Protein AF-0000000079587891 (afdb_homodimer)

Radius of gyration: 34.0 Å; Cα contacts (8 Å, |Δi|>4): 904; chains: 2; bounding box: 73×121×135 Å

Sequence (600 aa):
MDQYKGSDVDKYRCFMSGEGEKNTTWKLGVPPNFDVVNKLFEEGRTKIWPPCSLEEQVQNLVKTWEMELFHKMKPQDFKTVDVTKLTVSVNGRKPLTPEDVAKMGGGYNMFLQTSLPENVRMYNPSEETVDTAHKLFTTTFPRGFAVEILQVYSGPPVIAYKFRHWGYMEGPFKGHSPTGELVEMFGVSTMELDENFKVVKVEFFYDRGELLAGLTKGADAGDSITGGGSSASSTNVRLNELEVLMDDYILKNTSKKGQDEEINNTSSSLAVAVMVGVGRKSLEIGDEMVDVDGSRTVEGMDQYKGSDVDKYRCFMSGEGEKNTTWKLGVPPNFDVVNKLFEEGRTKIWPPCSLEEQVQNLVKTWEMELFHKMKPQDFKTVDVTKLTVSVNGRKPLTPEDVAKMGGGYNMFLQTSLPENVRMYNPSEETVDTAHKLFTTTFPRGFAVEILQVYSGPPVIAYKFRHWGYMEGPFKGHSPTGELVEMFGVSTMELDENFKVVKVEFFYDRGELLAGLTKGADAGDSITGGGSSASSTNVRLNELEVLMDDYILKNTSKKGQDEEINNTSSSLAVAVMVGVGRKSLEIGDEMVDVDGSRTVEG

Nearest PDB structures (foldseek):
  2gey-assembly1_B  TM=7.768E-01  e=2.489E-06  Streptomyces galilaeus
  2gey-assembly3_A  TM=6.410E-01  e=8.174E-07  Streptomyces galilaeus
  8r2e-assembly1_A  TM=7.480E-01  e=2.489E-06  Streptomyces nogalater
  2gey-assembly3_C-2  TM=7.571E-01  e=3.187E-06  Streptomyces galilaeus
  2gex-assembly1_A  TM=6.905E-01  e=1.517E-06  Streptomyces nogalater

Foldseek 3Di:
DLQLAADPQGRQEPLQDDPLCPPFQWPVRHQDHLVLLVVVCVVPPPDDDDPPDQQSSVRSLVVHQVSCQLITDDPVSDDQADLVQEWEAEAPDDTDHSVRQQVLAGDQLRHLDDPDDPVPSLDDSNVHHVVRSVCQVCQQAVSDKYKHWDDWPDGPQKTKTKMKIKGFRCGAHPQFGGDRDIQMWIWMKIFGADPVNHTRYMYIYTDVCSRSVNRRPGDRNDPPPPDDDPPVPVPCPDPVVVVVVVVVVVVVVPPVPDDDDDPPDDPPDPPPCPCPVPDDPPPDPDDDDDDDDDDPPPDD/DLQLAADPQGRQEPLQDDPLCPPFQWPVRHQDHLVLLVVVCVVPPPDDDDPPDQQSSVRSLVVHQVSCQLITDDPVSDDQADLVQEWEAEAPDDTDHSVRQQVLAGDQLRHLDDPDDPVPSLDDSNVHHVVRSVCQVCQQAVSDKYKHWDDWPDGPQKTKTKMKIKGFRCGAHPQFGGDRDIQMWIWMKIFGADPVNHTRYMYIYTDVCSRSVNRRPGDRNDPPPPDDDPPPPVPCPDPVVVVVVVVVVVVVVPPPPDDDDDPPDDDDDPPPCPCPPPPPPPPDPDDDDDDDDDDPDDDD

pLDDT: mean 76.6, std 32.29, range [16.36, 98.94]

Organism: NCBI:txid192012

InterPro domains:
  IPR032710 NTF2-like domain superfamily [SSF54427] (119-212)
  IPR053218 Pathogen-related defense protein [PTHR31723] (7-223)

Secondary structure (DSSP, 8-state):
-TT----SS-SS--SSSSGGGTTPPBTTSSPPP-HHHHHHHHHH-S--PPTT-HHHHHHHHHHHHHHHHHHBS-GGG-SSB-TTT-EEEETT---B-HHHHHHTTHHHHHHT---S-GGG-SS-GGG--HHHHHHHHHHH-TT--EEEEEEEEE-TTEEEEEEEEEEE--S-BTTBPP---EEEEEEEEEEEE-TTS-EEEEEEEE-HHHHHHHHT-S-B------------------THHHHHHHHHHHHHHHHT--S-S---------------------------------------/-TT----SS-SS--SSSSGGGTTPPBTTSSPPP-HHHHHHHHHH-S--PPTT-HHHHHHHHHHHHHHHHHHBS-GGG-SSB-TTT-EEEETT---B-HHHHHHTTHHHHHHT---S-GGG-SS-GGG--HHHHHHHHHHH-TT--EEEEEEEEE-TTEEEEEEEEEEE--S-BTTBPP---EEEEEEEEEEEE-TTS-EEEEEEEE-HHHHHHHHT-S-B------------------THHHHHHHHHHHHHTTTT--S-----------------------------------------

Solvent-accessible surface area (backbone atoms only — not comparable to full-atom values): 35031 Å² total; per-residue (Å²): 108,77,78,36,40,36,41,99,87,34,76,50,29,38,88,71,59,64,83,86,36,68,82,54,53,31,68,80,71,49,77,86,82,56,64,60,29,48,49,51,32,68,73,65,56,92,71,84,64,55,88,87,32,69,58,37,25,51,39,16,43,53,49,25,41,51,48,38,66,76,38,40,62,48,69,86,65,45,76,56,41,38,67,91,59,29,30,39,23,56,38,73,42,77,68,32,38,66,66,52,32,56,74,47,18,27,63,67,27,55,74,46,60,75,65,46,56,79,93,52,45,94,57,59,33,91,79,36,43,44,65,57,43,49,50,45,52,47,46,17,18,72,54,31,70,29,76,42,61,76,44,66,61,30,58,82,49,52,27,32,32,33,38,38,38,35,30,44,29,67,22,49,40,96,58,10,36,48,71,62,43,82,34,54,42,31,32,37,36,36,38,32,34,50,98,82,63,22,31,33,36,39,40,36,15,33,32,64,50,47,42,50,29,56,48,54,67,25,56,69,60,70,81,74,77,71,84,72,80,69,86,66,77,69,77,68,76,64,74,50,56,68,47,36,58,56,39,44,57,54,46,59,68,56,57,76,69,60,84,79,80,87,78,76,77,84,78,83,82,82,80,77,82,77,82,77,79,76,83,78,80,80,72,86,73,86,75,90,80,83,84,74,91,72,85,77,79,77,81,132,111,78,78,36,38,40,40,98,88,34,76,52,30,37,84,72,60,62,82,88,36,70,83,54,54,32,67,81,71,50,78,85,80,56,64,59,29,49,51,50,33,68,72,67,55,91,70,83,64,56,87,88,32,70,58,36,24,50,40,17,42,53,49,23,43,52,48,39,68,75,38,41,62,48,68,85,67,43,76,56,41,38,67,91,58,28,32,40,25,55,38,73,42,79,67,32,38,65,65,52,32,56,73,48,17,26,65,68,27,54,73,45,62,75,65,46,56,77,94,51,44,96,56,59,33,90,80,37,42,45,65,56,42,49,52,44,52,49,46,16,19,72,55,32,69,27,77,43,62,78,44,66,62,28,58,82,50,54,26,32,34,33,36,37,39,35,32,42,30,68,23,48,41,96,59,10,35,48,70,61,43,81,34,54,42,28,33,37,36,38,38,32,35,48,98,84,63,22,31,32,36,38,40,37,15,32,35,63,49,49,44,51,30,55,47,55,67,24,58,69,59,68,83,74,76,73,83,72,80,69,86,68,78,65,82,70,77,69,72,52,56,67,49,38,56,55,40,43,54,53,46,59,68,54,59,72,72,63,84,83,74,87,77,75,79,85,77,85,83,84,83,76,83,76,82,76,80,76,82,78,79,79,74,86,76,86,86,92,81,84,89,83,82,90,82,89,68,91,81,134

Structure (mmCIF, N/CA/C/O backbone):
data_AF-0000000079587891-model_v1
#
loop_
_entity.id
_entity.type
_entity.pdbx_description
1 polymer 'Pathogen-related protein'
#
loop_
_atom_site.group_PDB
_atom_site.id
_atom_site.type_symbol
_atom_site.label_atom_id
_atom_site.label_alt_id
_atom_site.label_comp_id
_atom_site.label_asym_id
_atom_site.label_entity_id
_atom_site.label_seq_id
_atom_site.pdbx_PDB_ins_code
_atom_site.Cartn_x
_atom_site.Cartn_y
_atom_site.Cartn_z
_atom_site.occupancy
_atom_site.B_iso_or_equiv
_atom_site.auth_seq_id
_atom_site.auth_comp_id
_atom_site.auth_asym_id
_atom_site.auth_atom_id
_atom_site.pdbx_PDB_model_num
ATOM 1 N N . MET A 1 1 ? -19.766 9.727 14.031 1 86.5 1 MET A N 1
ATOM 2 C CA . MET A 1 1 ? -18.703 10.375 13.281 1 86.5 1 MET A CA 1
ATOM 3 C C . MET A 1 1 ? -19.078 11.82 12.945 1 86.5 1 MET A C 1
ATOM 5 O O . MET A 1 1 ? -18.312 12.523 12.273 1 86.5 1 MET A O 1
ATOM 9 N N . ASP A 1 2 ? -20.078 12.336 13.469 1 87.56 2 ASP A N 1
ATOM 10 C CA . ASP A 1 2 ? -20.625 13.648 13.117 1 87.56 2 ASP A CA 1
ATOM 11 C C . ASP A 1 2 ? -19.734 14.773 13.625 1 87.56 2 ASP A C 1
ATOM 13 O O . ASP A 1 2 ? -19.844 15.914 13.18 1 87.56 2 ASP A O 1
ATOM 17 N N . GLN A 1 3 ? -18.891 14.391 14.531 1 88.06 3 GLN A N 1
ATOM 18 C CA . GLN A 1 3 ? -18.016 15.398 15.094 1 88.06 3 GLN A CA 1
ATOM 19 C C . GLN A 1 3 ? -16.969 15.859 14.07 1 88.06 3 GLN A C 1
ATOM 21 O O . GLN A 1 3 ? -16.328 16.891 14.258 1 88.06 3 GLN A O 1
ATOM 26 N N . TYR A 1 4 ? -16.844 15.055 13.086 1 91.81 4 TYR A N 1
ATOM 27 C CA . TYR A 1 4 ? -15.82 15.398 12.094 1 91.81 4 TYR A CA 1
ATOM 28 C C . TYR A 1 4 ? -16.438 16.188 10.945 1 91.81 4 TYR A C 1
ATOM 30 O O . TYR A 1 4 ? -16.531 15.695 9.82 1 91.81 4 TYR A O 1
ATOM 38 N N . LYS A 1 5 ? -16.812 17.312 11.492 1 87.19 5 LYS A N 1
ATOM 39 C CA . LYS A 1 5 ? -17.375 18.312 10.586 1 87.19 5 LYS A CA 1
ATOM 40 C C . LYS A 1 5 ? -16.516 19.578 10.57 1 87.19 5 LYS A C 1
ATOM 42 O O . LYS A 1 5 ? -15.727 19.812 11.484 1 87.19 5 LYS A O 1
ATOM 47 N N . GLY A 1 6 ? -15.914 20.031 9.445 1 88.5 6 GLY A N 1
ATOM 48 C CA . GLY A 1 6 ? -15.125 21.25 9.352 1 88.5 6 GLY A CA 1
ATOM 49 C C . GLY A 1 6 ? -15.258 22.141 10.57 1 88.5 6 GLY A C 1
ATOM 50 O O . GLY A 1 6 ? -15.805 21.734 11.594 1 88.5 6 GLY A O 1
ATOM 51 N N . SER A 1 7 ? -14.578 23.219 10.766 1 90.12 7 SER A N 1
ATOM 52 C CA . SER A 1 7 ? -14.641 24.219 11.82 1 90.12 7 SER A CA 1
ATOM 53 C C . SER A 1 7 ? -14.938 25.609 11.242 1 90.12 7 SER A C 1
ATOM 55 O O . SER A 1 7 ? -15.141 25.75 10.031 1 90.12 7 SER A O 1
ATOM 57 N N . ASP A 1 8 ? -15.023 26.531 12.18 1 90.38 8 ASP A N 1
ATOM 58 C CA . ASP A 1 8 ? -15.289 27.906 11.758 1 90.38 8 ASP A CA 1
ATOM 59 C C . ASP A 1 8 ? -14.062 28.516 11.062 1 90.38 8 ASP A C 1
ATOM 61 O O . ASP A 1 8 ? -14.18 29.5 10.344 1 90.38 8 ASP A O 1
ATOM 65 N N . VAL A 1 9 ? -12.914 27.859 11.242 1 93.25 9 VAL A N 1
ATOM 66 C CA . VAL A 1 9 ? -11.695 28.453 10.703 1 93.25 9 VAL A CA 1
ATOM 67 C C . VAL A 1 9 ? -11.211 27.656 9.5 1 93.25 9 VAL A C 1
ATOM 69 O O . VAL A 1 9 ? -10.375 28.125 8.727 1 93.25 9 VAL A O 1
ATOM 72 N N . ASP A 1 10 ? -11.711 26.469 9.375 1 96.44 10 ASP A N 1
ATOM 73 C CA . ASP A 1 10 ? -11.32 25.625 8.25 1 96.44 10 ASP A CA 1
ATOM 74 C C . ASP A 1 10 ? -12.461 24.688 7.848 1 96.44 10 ASP A C 1
ATOM 76 O O . ASP A 1 10 ? -13 23.953 8.688 1 96.44 10 ASP A O 1
ATOM 80 N N . LYS A 1 11 ? -12.734 24.609 6.57 1 95 11 LYS A N 1
ATOM 81 C CA . LYS A 1 11 ? -13.867 23.875 6.027 1 95 11 LYS A CA 1
ATOM 82 C C . LYS A 1 11 ? -13.68 22.375 6.207 1 95 11 LYS A C 1
ATOM 84 O O . LYS A 1 11 ? -14.656 21.625 6.332 1 95 11 LYS A O 1
ATOM 89 N N . TYR A 1 12 ? -12.477 21.891 6.266 1 97.31 12 TYR A N 1
ATOM 90 C CA . TYR A 1 12 ? -12.219 20.469 6.141 1 97.31 12 TYR A CA 1
ATOM 91 C C . TYR A 1 12 ? -11.641 19.906 7.434 1 97.31 12 TYR A C 1
ATOM 93 O O . TYR A 1 12 ? -11.461 18.688 7.559 1 97.31 12 TYR A O 1
ATOM 101 N N . ARG A 1 13 ? -11.312 20.734 8.391 1 97.5 13 ARG A N 1
ATOM 102 C CA . ARG A 1 13 ? -10.656 20.312 9.617 1 97.5 13 ARG A CA 1
ATOM 103 C C . ARG A 1 13 ? -11.398 20.844 10.844 1 97.5 13 ARG A C 1
ATOM 105 O O . ARG A 1 13 ? -11.867 21.984 10.852 1 97.5 13 ARG A O 1
ATOM 112 N N . CYS A 1 14 ? -11.461 19.953 11.781 1 94.62 14 CYS A N 1
ATOM 113 C CA . CYS A 1 14 ? -12.062 20.344 13.055 1 94.62 14 CYS A CA 1
ATOM 114 C C . CYS A 1 14 ? -11.008 20.391 14.156 1 94.62 14 CYS A C 1
ATOM 116 O O . CYS A 1 14 ? -9.82 20.219 13.891 1 94.62 14 CYS A O 1
ATOM 118 N N . PHE A 1 15 ? -11.391 20.906 15.367 1 95 15 PHE A N 1
ATOM 119 C CA . PHE A 1 15 ? -10.547 20.984 16.562 1 95 15 PHE A CA 1
ATOM 120 C C . PHE A 1 15 ? -9.391 21.953 16.344 1 95 15 PHE A C 1
ATOM 122 O O . PHE A 1 15 ? -8.242 21.625 16.672 1 95 15 PHE A O 1
ATOM 129 N N . MET A 1 16 ? -9.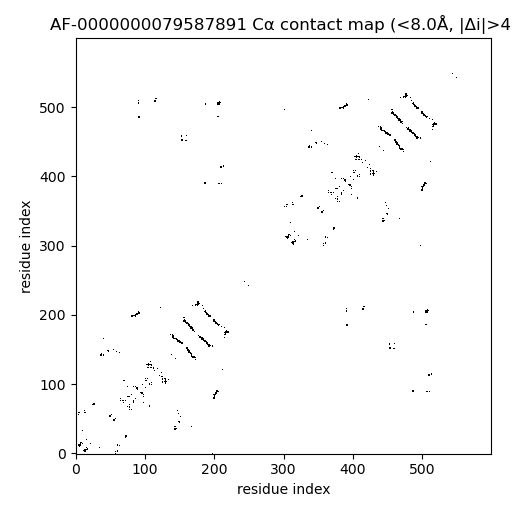68 23.016 15.672 1 94.5 16 MET A N 1
ATOM 130 C CA . MET A 1 16 ? -8.656 24.016 15.398 1 94.5 16 MET A CA 1
ATOM 131 C C . MET A 1 16 ? -8.93 25.297 16.172 1 94.5 16 MET A C 1
ATOM 133 O O . MET A 1 16 ? -8.062 26.156 16.297 1 94.5 16 MET A O 1
ATOM 137 N N . SER A 1 17 ? -10.141 25.391 16.672 1 90.31 17 SER A N 1
ATOM 138 C CA . SER A 1 17 ? -10.586 26.609 17.359 1 90.31 17 SER A CA 1
ATOM 139 C C . SER A 1 17 ? -11.633 26.281 18.422 1 90.31 17 SER A C 1
ATOM 141 O O . SER A 1 17 ? -12.039 25.125 18.562 1 90.31 17 SER A O 1
ATOM 143 N N . GLY A 1 18 ? -11.883 27.328 19.172 1 89.5 18 GLY A N 1
ATOM 144 C CA . GLY A 1 18 ? -12.93 27.172 20.172 1 89.5 18 GLY A CA 1
ATOM 145 C C . GLY A 1 18 ? -12.391 26.844 21.547 1 89.5 18 GLY A C 1
ATOM 146 O O . GLY A 1 18 ? -11.172 26.828 21.766 1 89.5 18 GLY A O 1
ATOM 147 N N . GLU A 1 19 ? -13.297 26.531 22.453 1 91.31 19 GLU A N 1
ATOM 148 C CA . GLU A 1 19 ? -12.961 26.328 23.859 1 91.31 19 GLU A CA 1
ATOM 149 C C . GLU A 1 19 ? -12.055 25.109 24.031 1 91.31 19 GLU A C 1
ATOM 151 O O . GLU A 1 19 ? -11.164 25.109 24.891 1 91.31 19 GLU A O 1
ATOM 156 N N . GLY A 1 20 ? -12.227 24.172 23.219 1 90.75 20 GLY A N 1
ATOM 157 C CA . GLY A 1 20 ? -11.453 22.953 23.328 1 90.75 20 GLY A CA 1
ATOM 158 C C . GLY A 1 20 ? -10 23.125 22.953 1 90.75 20 GLY A C 1
ATOM 159 O O . GLY A 1 20 ? -9.148 22.328 23.328 1 90.75 20 GLY A O 1
ATOM 160 N N . GLU A 1 21 ? -9.672 24.188 22.25 1 94.56 21 GLU A N 1
ATOM 161 C CA . GLU A 1 21 ? -8.32 24.391 21.734 1 94.56 21 GLU A CA 1
ATOM 162 C C . GLU A 1 21 ? -7.625 25.531 22.469 1 94.56 21 GLU A C 1
ATOM 164 O O . GLU A 1 21 ? -6.527 25.953 22.094 1 94.56 21 GLU A O 1
ATOM 169 N N . LYS A 1 22 ? -8.203 26.047 23.5 1 92.31 22 LYS A N 1
ATOM 170 C CA . LYS A 1 22 ? -7.68 27.203 24.203 1 92.31 22 LYS A CA 1
ATOM 171 C C . LYS A 1 22 ? -6.312 26.906 24.812 1 92.31 22 LYS A C 1
ATOM 173 O O . LYS A 1 22 ? -5.438 27.781 24.859 1 92.31 22 LYS A O 1
ATOM 178 N N . ASN A 1 23 ? -6.16 25.672 25.266 1 93.69 23 ASN A N 1
ATOM 179 C CA . ASN A 1 23 ? -4.91 25.297 25.922 1 93.69 23 ASN A CA 1
ATOM 180 C C . ASN A 1 23 ? -4.023 24.469 25 1 93.69 23 ASN A C 1
ATOM 182 O O . ASN A 1 23 ? -3.076 23.828 25.469 1 93.69 23 ASN A O 1
ATOM 186 N N . THR A 1 24 ? -4.414 24.422 23.75 1 96.06 24 THR A N 1
ATOM 187 C CA . THR A 1 24 ? -3.617 23.672 22.781 1 96.06 24 THR A CA 1
ATOM 188 C C . THR A 1 24 ? -2.291 24.375 22.516 1 96.06 24 THR A C 1
ATOM 190 O O . THR A 1 24 ? -2.258 25.594 22.312 1 96.06 24 THR A O 1
ATOM 193 N N . THR A 1 25 ? -1.159 23.641 22.672 1 95.19 25 THR A N 1
ATOM 194 C CA . THR A 1 25 ? 0.151 24.156 22.281 1 95.19 25 THR A CA 1
ATOM 195 C C . THR A 1 25 ? 0.451 23.828 20.828 1 95.19 25 THR A C 1
ATOM 197 O O . THR A 1 25 ? 0.553 22.672 20.438 1 95.19 25 THR A O 1
ATOM 200 N N . TRP A 1 26 ? 0.57 24.859 20.078 1 95.31 26 TRP A N 1
ATOM 201 C CA . TRP A 1 26 ? 0.854 24.719 18.656 1 95.31 26 TRP A CA 1
ATOM 202 C C . TRP A 1 26 ? 2.352 24.812 18.391 1 95.31 26 TRP A C 1
ATOM 204 O O . TRP A 1 26 ? 3.053 25.609 19 1 95.31 26 TRP A O 1
ATOM 214 N N . LYS A 1 27 ? 2.848 24.031 17.453 1 89.81 27 LYS A N 1
ATOM 215 C CA . LYS A 1 27 ? 4.277 23.969 17.172 1 89.81 27 LYS A CA 1
ATOM 216 C C . LYS A 1 27 ? 4.824 25.328 16.766 1 89.81 27 LYS A C 1
ATOM 218 O O . LYS A 1 27 ? 5.934 25.703 17.156 1 89.81 27 LYS A O 1
ATOM 223 N N . LEU A 1 28 ? 4.016 26.109 16.047 1 89.62 28 LEU A N 1
ATOM 224 C CA . LEU A 1 28 ? 4.461 27.422 15.617 1 89.62 28 LEU A CA 1
ATOM 225 C C . LEU A 1 28 ? 3.783 28.531 16.422 1 89.62 28 LEU A C 1
ATOM 227 O O . LEU A 1 28 ? 3.744 29.688 16 1 89.62 28 LEU A O 1
ATOM 231 N N . GLY A 1 29 ? 3.145 28.141 17.516 1 91.44 29 GLY A N 1
ATOM 232 C CA . GLY A 1 29 ? 2.588 29.094 18.453 1 91.44 29 GLY A CA 1
ATOM 233 C C . GLY A 1 29 ? 1.154 29.484 18.141 1 91.44 29 GLY A C 1
ATOM 234 O O . GLY A 1 29 ? 0.437 29.984 19 1 91.44 29 GLY A O 1
ATOM 235 N N . VAL A 1 30 ? 0.711 29.312 16.891 1 91.5 30 VAL A N 1
ATOM 236 C CA . VAL A 1 30 ? -0.646 29.625 16.453 1 91.5 30 VAL A CA 1
ATOM 237 C C . VAL A 1 30 ? -1.199 28.484 15.609 1 91.5 30 VAL A C 1
ATOM 239 O O . VAL A 1 30 ? -0.437 27.703 15.039 1 91.5 30 VAL A O 1
ATOM 242 N N . PRO A 1 31 ? -2.574 28.391 15.586 1 93.5 31 PRO A N 1
ATOM 243 C CA . PRO A 1 31 ? -3.131 27.391 14.664 1 93.5 31 PRO A CA 1
ATOM 244 C C . PRO A 1 31 ? -2.711 27.625 13.211 1 93.5 31 PRO A C 1
ATOM 246 O O . PRO A 1 31 ? -2.602 28.781 12.781 1 93.5 31 PRO A O 1
ATOM 249 N N . PRO A 1 32 ? -2.488 26.531 12.461 1 94.62 32 PRO A N 1
ATOM 250 C CA . PRO A 1 32 ? -2.092 26.688 11.055 1 94.62 32 PRO A CA 1
ATOM 251 C C . PRO A 1 32 ? -3.227 27.188 10.172 1 94.62 32 PRO A C 1
ATOM 253 O O . PRO A 1 32 ? -4.398 27.062 10.531 1 94.62 32 PRO A O 1
ATOM 256 N N . ASN A 1 33 ? -2.809 27.875 9.156 1 95.56 33 ASN A N 1
ATOM 257 C CA . ASN A 1 33 ? -3.721 28.266 8.086 1 95.56 33 ASN A CA 1
ATOM 258 C C . ASN A 1 33 ? -3.615 27.344 6.883 1 95.56 33 ASN A C 1
ATOM 260 O O . ASN A 1 33 ? -2.531 27.156 6.328 1 95.56 33 ASN A O 1
ATOM 264 N N . PHE A 1 34 ? -4.762 26.766 6.438 1 97.19 34 PHE A N 1
ATOM 265 C CA . PHE A 1 34 ? -4.73 25.734 5.395 1 97.19 34 PHE A CA 1
ATOM 266 C C . PHE A 1 34 ? -5.324 26.281 4.098 1 97.19 34 PHE A C 1
ATOM 268 O O . PHE A 1 34 ? -5.652 25.5 3.195 1 97.19 34 PHE A O 1
ATOM 275 N N . ASP A 1 35 ? -5.438 27.562 3.971 1 97.62 35 ASP A N 1
ATOM 276 C CA . ASP A 1 35 ? -6.066 28.141 2.793 1 97.62 35 ASP A CA 1
ATOM 277 C C . ASP A 1 35 ? -5.359 27.719 1.513 1 97.62 35 ASP A C 1
ATOM 279 O O . ASP A 1 35 ? -6.008 27.359 0.525 1 97.62 35 ASP A O 1
ATOM 283 N N . VAL A 1 36 ? -4.059 27.734 1.541 1 97.69 36 VAL A N 1
ATOM 284 C CA . VAL A 1 36 ? -3.283 27.453 0.339 1 97.69 36 VAL A CA 1
ATOM 285 C C . VAL A 1 36 ? -3.488 26 -0.076 1 97.69 36 VAL A C 1
ATOM 287 O O . VAL A 1 36 ? -3.789 25.719 -1.238 1 97.69 36 VAL A O 1
ATOM 290 N N . VAL A 1 37 ? -3.363 25.047 0.868 1 98 37 VAL A N 1
ATOM 291 C CA . VAL A 1 37 ? -3.504 23.641 0.524 1 98 37 VAL A CA 1
ATOM 292 C C . VAL A 1 37 ? -4.973 23.312 0.252 1 98 37 VAL A C 1
ATOM 294 O O . VAL A 1 37 ? -5.285 22.453 -0.571 1 98 37 VAL A O 1
ATOM 297 N N . ASN A 1 38 ? -5.891 24 0.89 1 98.44 38 ASN A N 1
ATOM 298 C CA . ASN A 1 38 ? -7.305 23.844 0.579 1 98.44 38 ASN A CA 1
ATOM 299 C C . ASN A 1 38 ? -7.617 24.25 -0.858 1 98.44 38 ASN A C 1
ATOM 301 O O . ASN A 1 38 ? -8.398 23.578 -1.54 1 98.44 38 ASN A O 1
ATOM 305 N N . LYS A 1 39 ? -7.043 25.312 -1.245 1 98.44 39 LYS A N 1
ATOM 306 C CA . LYS A 1 39 ? -7.215 25.734 -2.633 1 98.44 39 LYS A CA 1
ATOM 307 C C . LYS A 1 39 ? -6.676 24.688 -3.598 1 98.44 39 LYS A C 1
ATOM 309 O O . LYS A 1 39 ? -7.336 24.328 -4.574 1 98.44 39 LYS A O 1
ATOM 314 N N . LEU A 1 40 ? -5.496 24.219 -3.354 1 98.56 40 LEU A N 1
ATOM 315 C CA . LEU A 1 40 ? -4.902 23.141 -4.148 1 98.56 40 LEU A CA 1
ATOM 316 C C . LEU A 1 40 ? -5.828 21.938 -4.203 1 98.56 40 LEU A C 1
ATOM 318 O O . LEU A 1 40 ? -6.078 21.391 -5.281 1 98.56 40 LEU A O 1
ATOM 322 N N . PHE A 1 41 ? -6.367 21.547 -3.068 1 98.69 41 PHE A N 1
ATOM 323 C CA . PHE A 1 41 ? -7.277 20.406 -2.922 1 98.69 41 PHE A CA 1
ATOM 324 C C . PHE A 1 41 ? -8.539 20.625 -3.752 1 98.69 41 PHE A C 1
ATOM 326 O O . PHE A 1 41 ? -8.93 19.734 -4.52 1 98.69 41 PHE A O 1
ATOM 333 N N . GLU A 1 42 ? -9.07 21.703 -3.666 1 98.56 42 GLU A N 1
ATOM 334 C CA . GLU A 1 42 ? -10.328 21.984 -4.344 1 98.56 42 GLU A CA 1
ATOM 335 C C . GLU A 1 42 ? -10.141 22.062 -5.855 1 98.56 42 GLU A C 1
ATOM 337 O O . GLU A 1 42 ? -11.016 21.656 -6.617 1 98.56 42 GLU A O 1
ATOM 342 N N . GLU A 1 43 ? -9.039 22.5 -6.23 1 98.31 43 GLU A N 1
ATOM 343 C CA . GLU A 1 43 ? -8.75 22.609 -7.656 1 98.31 43 GLU A CA 1
ATOM 344 C C . GLU A 1 43 ? -8.422 21.234 -8.25 1 98.31 43 GLU A C 1
ATOM 346 O O . GLU A 1 43 ? -8.648 21 -9.438 1 98.31 43 GLU A O 1
ATOM 351 N N . GLY A 1 44 ? -7.895 20.344 -7.434 1 98.56 44 GLY A N 1
ATOM 352 C CA . GLY A 1 44 ? -7.359 19.109 -7.973 1 98.56 44 GLY A CA 1
ATOM 353 C C . GLY A 1 44 ? -8.164 17.891 -7.582 1 98.56 44 GLY A C 1
ATOM 354 O O . GLY A 1 44 ? -7.945 16.797 -8.109 1 98.56 44 GLY A O 1
ATOM 355 N N . ARG A 1 45 ? -9.125 18.016 -6.676 1 98.5 45 ARG A N 1
ATOM 356 C CA . ARG A 1 45 ? -9.891 16.875 -6.199 1 98.5 45 ARG A CA 1
ATOM 357 C C . ARG A 1 45 ? -10.758 16.297 -7.309 1 98.5 45 ARG A C 1
ATOM 359 O O . ARG A 1 45 ? -11.172 17.016 -8.219 1 98.5 45 ARG A O 1
ATOM 366 N N . THR A 1 46 ? -11 15 -7.211 1 98.5 46 THR A N 1
ATOM 367 C CA . THR A 1 46 ? -11.82 14.305 -8.203 1 98.5 46 THR A CA 1
ATOM 368 C C . THR A 1 46 ? -13.148 13.867 -7.59 1 98.5 46 THR A C 1
ATOM 370 O O . THR A 1 46 ? -14.039 13.398 -8.305 1 98.5 46 THR A O 1
ATOM 373 N N . LYS A 1 47 ? -13.312 14.023 -6.25 1 98.44 47 LYS A N 1
ATOM 374 C CA . LYS A 1 47 ? -14.531 13.664 -5.531 1 98.44 47 LYS A CA 1
ATOM 375 C C . LYS A 1 47 ? -15.055 14.844 -4.715 1 98.44 47 LYS A C 1
ATOM 377 O O . LYS A 1 47 ? -14.273 15.578 -4.102 1 98.44 47 LYS A O 1
ATOM 382 N N . ILE A 1 48 ? -16.312 15.031 -4.816 1 98.19 48 ILE A N 1
ATOM 383 C CA . ILE A 1 48 ? -17.047 15.883 -3.881 1 98.19 48 ILE A CA 1
ATOM 384 C C . ILE A 1 48 ? -18.109 15.062 -3.152 1 98.19 48 ILE A C 1
ATOM 386 O O . ILE A 1 48 ? -19.062 14.586 -3.768 1 98.19 48 ILE A O 1
ATOM 390 N N . TRP A 1 49 ? -17.922 14.914 -1.904 1 97.56 49 TRP A N 1
ATOM 391 C CA . TRP A 1 49 ? -18.812 14.039 -1.136 1 97.56 49 TRP A CA 1
ATOM 392 C C . TRP A 1 49 ? -19.984 14.812 -0.56 1 97.56 49 TRP A C 1
ATOM 394 O O . TRP A 1 49 ? -19.828 15.953 -0.119 1 97.56 49 TRP A O 1
ATOM 404 N N . PRO A 1 50 ? -21.141 14.172 -0.477 1 96.69 50 PRO A N 1
ATOM 405 C CA . PRO A 1 50 ? -22.297 14.836 0.144 1 96.69 50 PRO A CA 1
ATOM 406 C C . PRO A 1 50 ? -22.047 15.188 1.609 1 96.69 50 PRO A C 1
ATOM 408 O O . PRO A 1 50 ? -21.406 14.43 2.332 1 96.69 50 PRO A O 1
ATOM 411 N N . PRO A 1 51 ? -22.656 16.281 1.971 1 93.44 51 PRO A N 1
ATOM 412 C CA . PRO A 1 51 ? -22.531 16.656 3.383 1 93.44 51 PRO A CA 1
ATOM 413 C C . PRO A 1 51 ? -23.031 15.555 4.32 1 93.44 51 PRO A C 1
ATOM 415 O O . PRO A 1 51 ? -24.047 14.898 4.035 1 93.44 51 PRO A O 1
ATOM 418 N N . CYS A 1 52 ? -22.297 15.211 5.293 1 92.75 52 CYS A N 1
ATOM 419 C CA . CYS A 1 52 ? -22.641 14.281 6.371 1 92.75 52 CYS A CA 1
ATOM 420 C C . CYS A 1 52 ? -22.484 12.836 5.914 1 92.75 52 CYS A C 1
ATOM 422 O O . CYS A 1 52 ? -22.828 11.914 6.641 1 92.75 52 CYS A O 1
ATOM 424 N N . SER A 1 53 ? -22 12.703 4.676 1 96.31 53 SER A N 1
ATOM 425 C CA . SER A 1 53 ? -21.719 11.344 4.238 1 96.31 53 SER A CA 1
ATOM 426 C C . SER A 1 53 ? -20.516 10.758 4.988 1 96.31 53 SER A C 1
ATOM 428 O O . SER A 1 53 ? -19.719 11.5 5.555 1 96.31 53 SER A O 1
ATOM 430 N N . LEU A 1 54 ? -20.469 9.477 5.051 1 97.12 54 LEU A N 1
ATOM 431 C CA . LEU A 1 54 ? -19.328 8.797 5.66 1 97.12 54 LEU A CA 1
ATOM 432 C C . LEU A 1 54 ? -18.031 9.219 4.996 1 97.12 54 LEU A C 1
ATOM 434 O O . LEU A 1 54 ? -17.031 9.445 5.68 1 97.12 54 LEU A O 1
ATOM 438 N N . GLU A 1 55 ? -18.016 9.344 3.697 1 98.19 55 GLU A N 1
ATOM 439 C CA . GLU A 1 55 ? -16.828 9.719 2.936 1 98.19 55 GLU A CA 1
ATOM 440 C C . GLU A 1 55 ? -16.328 11.102 3.344 1 98.19 55 GLU A C 1
ATOM 442 O O . GLU A 1 55 ? -15.125 11.312 3.523 1 98.19 55 GLU A O 1
ATOM 447 N N . GLU A 1 56 ? -17.25 12.008 3.471 1 97.75 56 GLU A N 1
ATOM 448 C CA . GLU A 1 56 ? -16.859 13.344 3.906 1 97.75 56 GLU A CA 1
ATOM 449 C C . GLU A 1 56 ? -16.281 13.32 5.32 1 97.75 56 GLU A C 1
ATOM 451 O O . GLU A 1 56 ? -15.281 13.977 5.594 1 97.75 56 GLU A O 1
ATOM 456 N N . GLN A 1 57 ? -16.906 12.602 6.164 1 97.62 57 GLN A N 1
ATOM 457 C CA . GLN A 1 57 ? -16.469 12.523 7.555 1 97.62 57 GLN A CA 1
ATOM 458 C C . GLN A 1 57 ? -15.086 11.891 7.652 1 97.62 57 GLN A C 1
ATOM 460 O O . GLN A 1 57 ? -14.242 12.352 8.422 1 97.62 57 GLN A O 1
ATOM 465 N N . VAL A 1 58 ? -14.844 10.859 6.859 1 98.5 58 VAL A N 1
ATOM 466 C CA . VAL A 1 58 ? -13.531 10.211 6.844 1 98.5 58 VAL A CA 1
ATOM 467 C C . VAL A 1 58 ? -12.484 11.18 6.301 1 98.5 58 VAL A C 1
ATOM 469 O O . VAL A 1 58 ? -11.383 11.289 6.852 1 98.5 58 VAL A O 1
ATOM 472 N N . GLN A 1 59 ? -12.812 11.875 5.277 1 98.56 59 GLN A N 1
ATOM 473 C CA . GLN A 1 59 ? -11.898 12.859 4.711 1 98.56 59 GLN A CA 1
ATOM 474 C C . GLN A 1 59 ? -11.539 13.93 5.738 1 98.56 59 GLN A C 1
ATOM 476 O O . GLN A 1 59 ? -10.367 14.273 5.902 1 98.56 59 GLN A O 1
ATOM 481 N N . ASN A 1 60 ? -12.539 14.414 6.395 1 98.12 60 ASN A N 1
ATOM 482 C CA . ASN A 1 60 ? -12.312 15.43 7.418 1 98.12 60 ASN A CA 1
ATOM 483 C C . ASN A 1 60 ? -11.508 14.875 8.586 1 98.12 60 ASN A C 1
ATOM 485 O O . ASN A 1 60 ? -10.641 15.562 9.141 1 98.12 60 ASN A O 1
ATOM 489 N N . LEU A 1 61 ? -11.781 13.68 8.984 1 98.19 61 LEU A N 1
ATOM 490 C CA . LEU A 1 61 ? -11.023 13.023 10.047 1 98.19 61 LEU A CA 1
ATOM 491 C C . LEU A 1 61 ? -9.547 12.906 9.672 1 98.19 61 LEU A C 1
ATOM 493 O O . LEU A 1 61 ? -8.68 13.242 10.477 1 98.19 61 LEU A O 1
ATOM 497 N N . VAL A 1 62 ? -9.305 12.461 8.445 1 98.56 62 VAL A N 1
ATOM 498 C CA . VAL A 1 62 ? -7.938 12.281 7.969 1 98.56 62 VAL A CA 1
ATOM 499 C C . VAL A 1 62 ? -7.219 13.633 7.941 1 98.56 62 VAL A C 1
ATOM 501 O O . VAL A 1 62 ? -6.102 13.758 8.445 1 98.56 62 VAL A O 1
ATOM 504 N N . LYS A 1 63 ? -7.84 14.617 7.406 1 98.5 63 LYS A N 1
ATOM 505 C CA . LYS A 1 63 ? -7.254 15.945 7.328 1 98.5 63 LYS A CA 1
ATOM 506 C C . LYS A 1 63 ? -7.016 16.531 8.719 1 98.5 63 LYS A C 1
ATOM 508 O O . LYS A 1 63 ? -5.988 17.172 8.969 1 98.5 63 LYS A O 1
ATOM 513 N N . THR A 1 64 ? -7.941 16.312 9.586 1 98.06 64 THR A N 1
ATOM 514 C CA . THR A 1 64 ? -7.824 16.812 10.953 1 98.06 64 THR A CA 1
ATOM 515 C C . THR A 1 64 ? -6.691 16.109 11.695 1 98.06 64 THR A C 1
ATOM 517 O O . THR A 1 64 ? -5.883 16.75 12.359 1 98.06 64 THR A O 1
ATOM 520 N N . TRP A 1 65 ? -6.648 14.836 11.531 1 97.25 65 TRP A N 1
ATOM 521 C CA . TRP A 1 65 ? -5.578 14.086 12.188 1 97.25 65 TRP A CA 1
ATOM 522 C C . TRP A 1 65 ? -4.211 14.531 11.68 1 97.25 65 TRP A C 1
ATOM 524 O O . TRP A 1 65 ? -3.271 14.68 12.469 1 97.25 65 TRP A O 1
ATOM 534 N N . GLU A 1 66 ? -4.113 14.688 10.383 1 96.25 66 GLU A N 1
ATOM 535 C CA . GLU A 1 66 ? -2.859 15.18 9.82 1 96.25 66 GLU A CA 1
ATOM 536 C C . GLU A 1 66 ? -2.494 16.547 10.406 1 96.25 66 GLU A C 1
ATOM 538 O O . GLU A 1 66 ? -1.334 16.781 10.742 1 96.25 66 GLU A O 1
ATOM 543 N N . MET A 1 67 ? -3.422 17.406 10.508 1 96.38 67 MET A N 1
ATOM 544 C CA . MET A 1 67 ? -3.195 18.703 11.109 1 96.38 67 MET A CA 1
ATOM 545 C C . MET A 1 67 ? -2.674 18.562 12.539 1 96.38 67 MET A C 1
ATOM 547 O O . MET A 1 67 ? -1.709 19.234 12.922 1 96.38 67 MET A O 1
ATOM 551 N N . GLU A 1 68 ? -3.27 17.703 13.266 1 95.44 68 GLU A N 1
ATOM 552 C CA . GLU A 1 68 ? -2.832 17.5 14.648 1 95.44 68 GLU A CA 1
ATOM 553 C C . GLU A 1 68 ? -1.413 16.938 14.695 1 95.44 68 GLU A C 1
ATOM 555 O O . GLU A 1 68 ? -0.575 17.422 15.461 1 95.44 68 GLU A O 1
ATOM 560 N N . LEU A 1 69 ? -1.148 15.992 13.875 1 93.62 69 LEU A N 1
ATOM 561 C CA . LEU A 1 69 ? 0.136 15.305 13.836 1 93.62 69 LEU A CA 1
ATOM 562 C C . LEU A 1 69 ? 1.269 16.281 13.531 1 93.62 69 LEU A C 1
ATOM 564 O O . LEU A 1 69 ? 2.344 16.188 14.125 1 93.62 69 LEU A O 1
ATOM 568 N N . PHE A 1 70 ? 1.015 17.219 12.703 1 93.06 70 PHE A N 1
ATOM 569 C CA . PHE A 1 70 ? 2.109 18.031 12.195 1 93.06 70 PHE A CA 1
ATOM 570 C C . PHE A 1 70 ? 2.141 19.391 12.891 1 93.06 70 PHE A C 1
ATOM 572 O O . PHE A 1 70 ? 3.141 20.109 12.82 1 93.06 70 PHE A O 1
ATOM 579 N N . HIS A 1 71 ? 1.041 19.766 13.625 1 93.62 71 HIS A N 1
ATOM 580 C CA . HIS A 1 71 ? 0.99 21.156 14.047 1 93.62 71 HIS A CA 1
ATOM 581 C C . HIS A 1 71 ? 0.738 21.266 15.547 1 93.62 71 HIS A C 1
ATOM 583 O O . HIS A 1 71 ? 0.948 22.328 16.141 1 93.62 71 HIS A O 1
ATOM 589 N N . LYS A 1 72 ? 0.204 20.266 16.141 1 93.19 72 LYS A N 1
ATOM 590 C CA . LYS A 1 72 ? 0.083 20.281 17.594 1 93.19 72 LYS A CA 1
ATOM 591 C C . LYS A 1 72 ? 1.34 19.719 18.25 1 93.19 72 LYS A C 1
ATOM 593 O O . LYS A 1 72 ? 1.899 18.719 17.797 1 93.19 72 LYS A O 1
ATOM 598 N N . MET A 1 73 ? 1.795 20.344 19.312 1 91.31 73 MET A N 1
ATOM 599 C CA . MET A 1 73 ? 3.07 20.031 19.938 1 91.31 73 MET A CA 1
ATOM 600 C C . MET A 1 73 ? 2.949 18.781 20.828 1 91.31 73 MET A C 1
ATOM 602 O O . MET A 1 73 ? 3.846 17.938 20.844 1 91.31 73 MET A O 1
ATOM 606 N N . LYS A 1 74 ? 1.876 18.656 21.547 1 91.38 74 LYS A N 1
ATOM 607 C CA . LYS A 1 74 ? 1.691 17.578 22.531 1 91.38 74 LYS A CA 1
ATOM 608 C C . LYS A 1 74 ? 0.656 16.562 22.047 1 91.38 74 LYS A C 1
ATOM 610 O O . LYS A 1 74 ? -0.491 16.922 21.766 1 91.38 74 LYS A O 1
ATOM 615 N N . PRO A 1 75 ? 0.994 15.32 22.062 1 91.38 75 PRO A N 1
ATOM 616 C CA . PRO A 1 75 ? 0.018 14.305 21.656 1 91.38 75 PRO A CA 1
ATOM 617 C C . PRO A 1 75 ? -1.257 14.344 22.5 1 91.38 75 PRO A C 1
ATOM 619 O O . PRO A 1 75 ? -2.338 14.016 22 1 91.38 75 PRO A O 1
ATOM 622 N N . GLN A 1 76 ? -1.142 14.773 23.688 1 91.75 76 GLN A N 1
ATOM 623 C CA . GLN A 1 76 ? -2.291 14.836 24.578 1 91.75 76 GLN A CA 1
ATOM 624 C C . GLN A 1 76 ? -3.326 15.836 24.078 1 91.75 76 GLN A C 1
ATOM 626 O O . GLN A 1 76 ? -4.473 15.828 24.531 1 91.75 76 GLN A O 1
ATOM 631 N N . ASP A 1 77 ? -2.904 16.703 23.234 1 94.44 77 ASP A N 1
ATOM 632 C CA . ASP A 1 77 ? -3.805 17.719 22.688 1 94.44 77 ASP A CA 1
ATOM 633 C C . ASP A 1 77 ? -4.555 17.172 21.469 1 94.44 77 ASP A C 1
ATOM 635 O O . ASP A 1 77 ? -5.441 17.844 20.938 1 94.44 77 ASP A O 1
ATOM 639 N N . PHE A 1 78 ? -4.25 15.969 20.984 1 95.19 78 PHE A N 1
ATOM 640 C CA . PHE A 1 78 ? -4.957 15.391 19.859 1 95.19 78 PHE A CA 1
ATOM 641 C C . PHE A 1 78 ? -6.383 15.016 20.234 1 95.19 78 PHE A C 1
ATOM 643 O O . PHE A 1 78 ? -6.625 14.477 21.312 1 95.19 78 PHE A O 1
ATOM 650 N N . LYS A 1 79 ? -7.238 15.266 19.406 1 96.31 79 LYS A N 1
ATOM 651 C CA . LYS A 1 79 ? -8.648 14.984 19.672 1 96.31 79 LYS A CA 1
ATOM 652 C C . LYS A 1 79 ? -9.188 13.898 18.75 1 96.31 79 LYS A C 1
ATOM 654 O O . LYS A 1 79 ? -10.219 13.289 19.031 1 96.31 79 LYS A O 1
ATOM 659 N N . THR A 1 80 ? -8.547 13.617 17.656 1 97.25 80 THR A N 1
ATOM 660 C CA . THR A 1 80 ? -9 12.625 16.688 1 97.25 80 THR A CA 1
ATOM 661 C C . THR A 1 80 ? -8.633 11.219 17.141 1 97.25 80 THR A C 1
ATOM 663 O O . THR A 1 80 ? -9.195 10.234 16.641 1 97.25 80 THR A O 1
ATOM 666 N N . VAL A 1 81 ? -7.703 11.141 18.078 1 97.69 81 VAL A N 1
ATOM 667 C CA . VAL A 1 81 ? -7.164 9.828 18.422 1 97.69 81 VAL A CA 1
ATOM 668 C C . VAL A 1 81 ? -7.203 9.633 19.938 1 97.69 81 VAL A C 1
ATOM 670 O O . VAL A 1 81 ? -7.312 10.602 20.688 1 97.69 81 VAL A O 1
ATOM 673 N N . ASP A 1 82 ? -7.211 8.43 20.344 1 97.75 82 ASP A N 1
ATOM 674 C CA . ASP A 1 82 ? -6.832 8.062 21.703 1 97.75 82 ASP A CA 1
ATOM 675 C C . ASP A 1 82 ? -5.332 7.801 21.812 1 97.75 82 ASP A C 1
ATOM 677 O O . ASP A 1 82 ? -4.863 6.715 21.469 1 97.75 82 ASP A O 1
ATOM 681 N N . VAL A 1 83 ? -4.645 8.719 22.281 1 95.12 83 VAL A N 1
ATOM 682 C CA . VAL A 1 83 ? -3.188 8.734 22.234 1 95.12 83 VAL A CA 1
ATOM 683 C C . VAL A 1 83 ? -2.631 7.602 23.094 1 95.12 83 VAL A C 1
ATOM 685 O O . VAL A 1 83 ? -1.496 7.16 22.891 1 95.12 83 VAL A O 1
ATOM 688 N N . THR A 1 84 ? -3.385 7.152 24.016 1 96.31 84 THR A N 1
ATOM 689 C CA . THR A 1 84 ? -2.914 6.102 24.906 1 96.31 84 THR A CA 1
ATOM 690 C C . THR A 1 84 ? -2.984 4.738 24.234 1 96.31 84 THR A C 1
ATOM 692 O O . THR A 1 84 ? -2.336 3.785 24.672 1 96.31 84 THR A O 1
ATOM 695 N N . LYS A 1 85 ? -3.721 4.668 23.172 1 97.94 85 LYS A N 1
ATOM 696 C CA . LYS A 1 85 ? -3.926 3.387 22.5 1 97.94 85 LYS A CA 1
ATOM 697 C C . LYS A 1 85 ? -3.395 3.422 21.062 1 97.94 85 LYS A C 1
ATOM 699 O O . LYS A 1 85 ? -3.184 2.373 20.453 1 97.94 85 LYS A O 1
ATOM 704 N N . LEU A 1 86 ? -3.166 4.57 20.625 1 98.25 86 LEU A N 1
ATOM 705 C CA . LEU A 1 86 ? -2.908 4.766 19.203 1 98.25 86 LEU A CA 1
ATOM 706 C C . LEU A 1 86 ? -1.645 4.027 18.766 1 98.25 86 LEU A C 1
ATOM 708 O O . LEU A 1 86 ? -0.598 4.16 19.406 1 98.25 86 LEU A O 1
ATOM 712 N N . THR A 1 87 ? -1.762 3.271 17.688 1 98.5 87 THR A N 1
ATOM 713 C CA . THR A 1 87 ? -0.613 2.744 16.969 1 98.5 87 THR A CA 1
ATOM 714 C C . THR A 1 87 ? -0.748 3.02 15.469 1 98.5 87 THR A C 1
ATOM 716 O O . THR A 1 87 ? -1.855 3.02 14.93 1 98.5 87 THR A O 1
ATOM 719 N N . VAL A 1 88 ? 0.363 3.299 14.891 1 98.12 88 VAL A N 1
ATOM 720 C CA . VAL A 1 88 ? 0.398 3.559 13.453 1 98.12 88 VAL A CA 1
ATOM 721 C C . VAL A 1 88 ? 1.443 2.664 12.789 1 98.12 88 VAL A C 1
ATOM 723 O O . VAL A 1 88 ? 2.541 2.484 13.32 1 98.12 88 VAL A O 1
ATOM 726 N N . SER A 1 89 ? 1.064 2.084 11.664 1 98.19 89 SER A N 1
ATOM 727 C CA . SER A 1 89 ? 2.031 1.289 10.914 1 98.19 89 SER A CA 1
ATOM 728 C C . SER A 1 89 ? 1.934 1.569 9.422 1 98.19 89 SER A C 1
ATOM 730 O O . SER A 1 89 ? 0.882 1.982 8.93 1 98.19 89 SER A O 1
ATOM 732 N N . VAL A 1 90 ? 3.062 1.404 8.766 1 98.31 90 VAL A N 1
ATOM 733 C CA . VAL A 1 90 ? 3.145 1.579 7.32 1 98.31 90 VAL A CA 1
ATOM 734 C C . VAL A 1 90 ? 3.596 0.275 6.668 1 98.31 90 VAL A C 1
ATOM 736 O O . VAL A 1 90 ? 4.668 -0.244 6.98 1 98.31 90 VAL A O 1
ATOM 739 N N . ASN A 1 91 ? 2.738 -0.241 5.824 1 98.5 91 ASN A N 1
ATOM 740 C CA . ASN A 1 91 ? 3.035 -1.41 5.004 1 98.5 91 ASN A CA 1
ATOM 741 C C . ASN A 1 91 ? 3.34 -2.635 5.859 1 98.5 91 ASN A C 1
ATOM 743 O O . ASN A 1 91 ? 4.25 -3.404 5.551 1 98.5 91 ASN A O 1
ATOM 747 N N . GLY A 1 92 ? 2.682 -2.75 6.902 1 97.62 92 GLY A N 1
ATOM 748 C CA . GLY A 1 92 ? 2.783 -3.938 7.734 1 97.62 92 GLY A CA 1
ATOM 749 C C . GLY A 1 92 ? 3.988 -3.92 8.656 1 97.62 92 GLY A C 1
ATOM 750 O O . GLY A 1 92 ? 4.27 -4.91 9.336 1 97.62 92 GLY A O 1
ATOM 751 N N . ARG A 1 93 ? 4.688 -2.861 8.734 1 97.06 93 ARG A N 1
ATOM 752 C CA . ARG A 1 93 ? 5.824 -2.73 9.641 1 97.06 93 ARG A CA 1
ATOM 753 C C . ARG A 1 93 ? 5.363 -2.65 11.086 1 97.06 93 ARG A C 1
ATOM 755 O O . ARG A 1 93 ? 4.164 -2.551 11.359 1 97.06 93 ARG A O 1
ATOM 762 N N . LYS A 1 94 ? 6.359 -2.635 11.938 1 96.38 94 LYS A N 1
ATOM 763 C CA . LYS A 1 94 ? 6.066 -2.6 13.367 1 96.38 94 LYS A CA 1
ATOM 764 C C . LYS A 1 94 ? 5.215 -1.388 13.727 1 96.38 94 LYS A C 1
ATOM 766 O O . LYS A 1 94 ? 5.535 -0.261 13.336 1 96.38 94 LYS A O 1
ATOM 771 N N . PRO A 1 95 ? 4.137 -1.627 14.383 1 98 95 PRO A N 1
ATOM 772 C CA . PRO A 1 95 ? 3.32 -0.492 14.82 1 98 95 PRO A CA 1
ATOM 773 C C . PRO A 1 95 ? 4.082 0.463 15.734 1 98 95 PRO A C 1
ATOM 775 O O . PRO A 1 95 ? 4.875 0.021 16.578 1 98 95 PRO A O 1
ATOM 778 N N . LEU A 1 96 ? 3.818 1.724 15.602 1 97.62 96 LEU A N 1
ATOM 779 C CA . LEU A 1 96 ? 4.488 2.775 16.359 1 97.62 96 LEU A CA 1
ATOM 780 C C . LEU A 1 96 ? 3.496 3.529 17.234 1 97.62 96 LEU A C 1
ATOM 782 O O . LEU A 1 96 ? 2.385 3.838 16.797 1 97.62 96 LEU A O 1
ATOM 786 N N . THR A 1 97 ? 3.908 3.814 18.438 1 95.81 97 THR A N 1
ATOM 787 C CA . THR A 1 97 ? 3.158 4.707 19.312 1 95.81 97 THR A CA 1
ATOM 788 C C . THR A 1 97 ? 3.471 6.168 19 1 95.81 97 THR A C 1
ATOM 790 O O . THR A 1 97 ? 4.422 6.461 18.266 1 95.81 97 THR A O 1
ATOM 793 N N . PRO A 1 98 ? 2.646 7.066 19.547 1 92.75 98 PRO A N 1
ATOM 794 C CA . PRO A 1 98 ? 2.982 8.477 19.375 1 92.75 98 PRO A CA 1
ATOM 795 C C . PRO A 1 98 ? 4.383 8.82 19.875 1 92.75 98 PRO A C 1
ATOM 797 O O . PRO A 1 98 ? 5.082 9.633 19.266 1 92.75 98 PRO A O 1
ATOM 800 N N . GLU A 1 99 ? 4.824 8.219 20.906 1 91.75 99 GLU A N 1
ATOM 801 C CA . GLU A 1 99 ? 6.172 8.422 21.438 1 91.75 99 GLU A CA 1
ATOM 802 C C . GLU A 1 99 ? 7.227 7.914 20.453 1 91.75 99 GLU A C 1
ATOM 804 O O . GLU A 1 99 ? 8.258 8.562 20.25 1 91.75 99 GLU A O 1
ATOM 809 N N . ASP A 1 100 ? 6.977 6.742 19.891 1 94.44 100 ASP A N 1
ATOM 810 C CA . ASP A 1 100 ? 7.883 6.207 18.875 1 94.44 100 ASP A CA 1
ATOM 811 C C . ASP A 1 100 ? 8.039 7.184 17.703 1 94.44 100 ASP A C 1
ATOM 813 O O . ASP A 1 100 ? 9.148 7.422 17.234 1 94.44 100 ASP A O 1
ATOM 817 N N . VAL A 1 101 ? 6.922 7.715 17.266 1 93.31 101 VAL A N 1
ATOM 818 C CA . VAL A 1 101 ? 6.895 8.633 16.125 1 93.31 101 VAL A CA 1
ATOM 819 C C . VAL A 1 101 ? 7.699 9.883 16.453 1 93.31 101 VAL A C 1
ATOM 821 O O . VAL A 1 101 ? 8.484 10.359 15.633 1 93.31 101 VAL A O 1
ATOM 824 N N . ALA A 1 102 ? 7.492 10.406 17.625 1 88.19 102 ALA A N 1
ATOM 825 C CA . ALA A 1 102 ? 8.25 11.578 18.062 1 88.19 102 ALA A CA 1
ATOM 826 C C . ALA A 1 102 ? 9.75 11.289 18.078 1 88.19 102 ALA A C 1
ATOM 828 O O . ALA A 1 102 ? 10.547 12.102 17.594 1 88.19 102 ALA A O 1
ATOM 829 N N . LYS A 1 103 ? 10.133 10.125 18.531 1 90.5 103 LYS A N 1
ATOM 830 C CA . LYS A 1 103 ? 11.539 9.742 18.641 1 90.5 103 LYS A CA 1
ATOM 831 C C . LYS A 1 103 ? 12.18 9.555 17.266 1 90.5 103 LYS A C 1
ATOM 833 O O . LYS A 1 103 ? 13.367 9.812 17.094 1 90.5 103 LYS A O 1
ATOM 838 N N . MET A 1 104 ? 11.375 9.234 16.344 1 92.94 104 MET A N 1
ATOM 839 C CA . MET A 1 104 ? 11.914 8.914 15.023 1 92.94 104 MET A CA 1
ATOM 840 C C . MET A 1 104 ? 11.984 10.164 14.156 1 92.94 104 MET A C 1
ATOM 842 O O . MET A 1 104 ? 12.305 10.078 12.969 1 92.94 104 MET A O 1
ATOM 846 N N . GLY A 1 105 ? 11.602 11.242 14.648 1 89.25 105 GLY A N 1
ATOM 847 C CA . GLY A 1 105 ? 11.734 12.484 13.906 1 89.25 105 GLY A CA 1
ATOM 848 C C . GLY A 1 105 ? 10.438 12.938 13.258 1 89.25 105 GLY A C 1
ATOM 849 O O . GLY A 1 105 ? 10.453 13.578 12.203 1 89.25 105 GLY A O 1
ATOM 850 N N . GLY A 1 106 ? 9.297 12.445 13.734 1 90.5 106 GLY A N 1
ATOM 851 C CA . GLY A 1 106 ? 8.016 13.023 13.344 1 90.5 106 GLY A CA 1
ATOM 852 C C . GLY A 1 106 ? 7.34 12.258 12.227 1 90.5 106 GLY A C 1
ATOM 853 O O . GLY A 1 106 ? 7.781 11.172 11.844 1 90.5 106 GLY A O 1
ATOM 854 N N . GLY A 1 107 ? 6.246 12.867 11.703 1 93.69 107 GLY A N 1
ATOM 855 C CA . GLY A 1 107 ? 5.324 12.219 10.789 1 93.69 107 GLY A CA 1
ATOM 856 C C . GLY A 1 107 ? 5.953 11.867 9.461 1 93.69 107 GLY A C 1
ATOM 857 O O . GLY A 1 107 ? 5.73 10.773 8.93 1 93.69 107 GLY A O 1
ATOM 858 N N . TYR A 1 108 ? 6.715 12.758 8.898 1 95.5 108 TYR A N 1
ATOM 859 C CA . TYR A 1 108 ? 7.324 12.484 7.598 1 95.5 108 TYR A CA 1
ATOM 860 C C . TYR A 1 108 ? 8.211 11.242 7.664 1 95.5 108 TYR A C 1
ATOM 862 O O . TYR A 1 108 ? 8.156 10.383 6.777 1 95.5 108 TYR A O 1
ATOM 870 N N . ASN A 1 109 ? 9.008 11.203 8.727 1 96.38 109 ASN A N 1
ATOM 871 C CA . ASN A 1 109 ? 9.883 10.055 8.906 1 96.38 109 ASN A CA 1
ATOM 872 C C . ASN A 1 109 ? 9.078 8.773 9.156 1 96.38 109 ASN A C 1
ATOM 874 O O . ASN A 1 109 ? 9.461 7.699 8.695 1 96.38 109 ASN A O 1
ATOM 878 N N . MET A 1 110 ? 8.023 8.891 9.883 1 96.5 110 MET A N 1
ATOM 879 C CA . MET A 1 110 ? 7.133 7.758 10.094 1 96.5 110 MET A CA 1
ATOM 880 C C . MET A 1 110 ? 6.555 7.262 8.773 1 96.5 110 MET A C 1
ATOM 882 O O . MET A 1 110 ? 6.586 6.066 8.484 1 96.5 110 MET A O 1
ATOM 886 N N . PHE A 1 111 ? 6.105 8.172 7.938 1 97.5 111 PHE A N 1
ATOM 887 C CA . PHE A 1 111 ? 5.43 7.836 6.688 1 97.5 111 PHE A CA 1
ATOM 888 C C . PHE A 1 111 ? 6.418 7.262 5.68 1 97.5 111 PHE A C 1
ATOM 890 O O . PHE A 1 111 ? 6.027 6.523 4.773 1 97.5 111 PHE A O 1
ATOM 897 N N . LEU A 1 112 ? 7.695 7.574 5.809 1 97.38 112 LEU A N 1
ATOM 898 C CA . LEU A 1 112 ? 8.656 7.184 4.785 1 97.38 112 LEU A CA 1
ATOM 899 C C . LEU A 1 112 ? 9.625 6.137 5.32 1 97.38 112 LEU A C 1
ATOM 901 O O . LEU A 1 112 ? 10.758 6.023 4.836 1 97.38 112 LEU A O 1
ATOM 905 N N . GLN A 1 113 ? 9.141 5.402 6.32 1 94.62 113 GLN A N 1
ATOM 906 C CA . GLN A 1 113 ? 9.914 4.266 6.805 1 94.62 113 GLN A CA 1
ATOM 907 C C . GLN A 1 113 ? 10.188 3.266 5.68 1 94.62 113 GLN A C 1
ATOM 909 O O . GLN A 1 113 ? 9.406 3.166 4.73 1 94.62 113 GLN A O 1
ATOM 914 N N . THR A 1 114 ? 11.297 2.564 5.848 1 95.06 114 THR A N 1
ATOM 915 C CA . THR A 1 114 ? 11.672 1.596 4.82 1 95.06 114 THR A CA 1
ATOM 916 C C . THR A 1 114 ? 12.641 0.559 5.379 1 95.06 114 THR A C 1
ATOM 918 O O . THR A 1 114 ? 13.391 0.842 6.316 1 95.06 114 THR A O 1
ATOM 921 N N . SER A 1 115 ? 12.547 -0.627 4.789 1 95 115 SER A N 1
ATOM 922 C CA . SER A 1 115 ? 13.5 -1.681 5.125 1 95 115 SER A CA 1
ATOM 923 C C . SER A 1 115 ? 14.633 -1.751 4.102 1 95 115 SER A C 1
ATOM 925 O O . SER A 1 115 ? 15.531 -2.582 4.223 1 95 115 SER A O 1
ATOM 927 N N . LEU A 1 116 ? 14.594 -0.897 3.15 1 95.94 116 LEU A N 1
ATOM 928 C CA . LEU A 1 116 ? 15.57 -0.931 2.068 1 95.94 116 LEU A CA 1
ATOM 929 C C . LEU A 1 116 ? 16.969 -0.635 2.592 1 95.94 116 LEU A C 1
ATOM 931 O O . LEU A 1 116 ? 17.125 0.096 3.572 1 95.94 116 LEU A O 1
ATOM 935 N N . PRO A 1 117 ? 17.938 -1.189 1.896 1 94.44 117 PRO A N 1
ATOM 936 C CA . PRO A 1 117 ? 19.312 -0.786 2.215 1 94.44 117 PRO A CA 1
ATOM 937 C C . PRO A 1 117 ? 19.562 0.705 1.988 1 94.44 117 PRO A C 1
ATOM 939 O O . PRO A 1 117 ? 18.891 1.321 1.149 1 94.44 117 PRO A O 1
ATOM 942 N N . GLU A 1 118 ? 20.453 1.219 2.68 1 93.69 118 GLU A N 1
ATOM 943 C CA . GLU A 1 118 ? 20.672 2.662 2.738 1 93.69 118 GLU A CA 1
ATOM 944 C C . GLU A 1 118 ? 20.938 3.238 1.35 1 93.69 118 GLU A C 1
ATOM 946 O O . GLU A 1 118 ? 20.438 4.316 1.017 1 93.69 118 GLU A O 1
ATOM 951 N N . ASN A 1 119 ? 21.641 2.506 0.538 1 92.12 119 ASN A N 1
ATOM 952 C CA . ASN A 1 119 ? 22.125 3.037 -0.73 1 92.12 119 ASN A CA 1
ATOM 953 C C . ASN A 1 119 ? 21 3.148 -1.759 1 92.12 119 ASN A C 1
ATOM 955 O O . ASN A 1 119 ? 21.203 3.73 -2.828 1 92.12 119 ASN A O 1
ATOM 959 N N . VAL A 1 120 ? 19.812 2.658 -1.411 1 94.88 120 VAL A N 1
ATOM 960 C CA . VAL A 1 120 ? 18.75 2.703 -2.406 1 94.88 120 VAL A CA 1
ATOM 961 C C . VAL A 1 120 ? 17.5 3.336 -1.795 1 94.88 120 VAL A C 1
ATOM 963 O O . VAL A 1 120 ? 16.391 3.162 -2.311 1 94.88 120 VAL A O 1
ATOM 966 N N . ARG A 1 121 ? 17.547 4.07 -0.738 1 96.06 121 ARG A N 1
ATOM 967 C CA . ARG A 1 121 ? 16.391 4.586 -0.018 1 96.06 121 ARG A CA 1
ATOM 968 C C . ARG A 1 121 ? 15.898 5.891 -0.636 1 96.06 121 ARG A C 1
ATOM 970 O O . ARG A 1 121 ? 14.75 6.285 -0.436 1 96.06 121 ARG A O 1
ATOM 977 N N . MET A 1 122 ? 16.766 6.676 -1.316 1 94.81 122 MET A N 1
ATOM 978 C CA . MET A 1 122 ? 16.469 7.98 -1.907 1 94.81 122 MET A CA 1
ATOM 979 C C . MET A 1 122 ? 16.141 9.008 -0.827 1 94.81 122 MET A C 1
ATOM 981 O O . MET A 1 122 ? 16.516 10.18 -0.944 1 94.81 122 MET A O 1
ATOM 985 N N . TYR A 1 123 ? 15.391 8.703 0.19 1 96.56 123 TYR A N 1
ATOM 986 C CA . TYR A 1 123 ? 15.141 9.406 1.443 1 96.56 123 TYR A CA 1
ATOM 987 C C . TYR A 1 123 ? 15.383 8.492 2.639 1 96.56 123 TYR A C 1
ATOM 989 O O . TYR A 1 123 ? 14.797 7.41 2.727 1 96.56 123 TYR A O 1
ATOM 997 N N . ASN A 1 124 ? 16.266 8.945 3.473 1 96.19 124 ASN A N 1
ATOM 998 C CA . ASN A 1 124 ? 16.594 8.148 4.656 1 96.19 124 ASN A CA 1
ATOM 999 C C . ASN A 1 124 ? 16.016 8.773 5.922 1 96.19 124 ASN A C 1
ATOM 1001 O O . ASN A 1 124 ? 16.578 9.719 6.469 1 96.19 124 ASN A O 1
ATOM 1005 N N . PRO A 1 125 ? 14.984 8.18 6.391 1 95.25 125 PRO A N 1
ATOM 1006 C CA . PRO A 1 125 ? 14.344 8.773 7.566 1 95.25 125 PRO A CA 1
ATOM 1007 C C . PRO A 1 125 ? 15.266 8.836 8.781 1 95.25 125 PRO A C 1
ATOM 1009 O O . PRO A 1 125 ? 15.125 9.727 9.617 1 95.25 125 PRO A O 1
ATOM 1012 N N . SER A 1 126 ? 16.203 7.977 8.828 1 92.69 126 SER A N 1
ATOM 1013 C CA . SER A 1 126 ? 17.094 7.918 9.992 1 92.69 126 SER A CA 1
ATOM 1014 C C . SER A 1 126 ? 18.062 9.086 10.016 1 92.69 126 SER A C 1
ATOM 1016 O O . SER A 1 126 ? 18.688 9.359 11.039 1 92.69 126 SER A O 1
ATOM 1018 N N . GLU A 1 127 ? 18.141 9.781 8.938 1 94.19 127 GLU A N 1
ATOM 1019 C CA . GLU A 1 127 ? 19.078 10.891 8.844 1 94.19 127 GLU A CA 1
ATOM 1020 C C . GLU A 1 127 ? 18.359 12.234 9 1 94.19 127 GLU A C 1
ATOM 1022 O O . GLU A 1 127 ? 18.984 13.289 8.938 1 94.19 127 GLU A O 1
ATOM 1027 N N . GLU A 1 128 ? 17.078 12.234 9.18 1 95.69 128 GLU A N 1
ATOM 1028 C CA . GLU A 1 128 ? 16.281 13.453 9.273 1 95.69 128 GLU A CA 1
ATOM 1029 C C . GLU A 1 128 ? 15.695 13.625 10.672 1 95.69 128 GLU A C 1
ATOM 1031 O O . GLU A 1 128 ? 15.312 12.648 11.32 1 95.69 128 GLU A O 1
ATOM 1036 N N . THR A 1 129 ? 15.703 14.828 11.133 1 94.38 129 THR A N 1
ATOM 1037 C CA . THR A 1 129 ? 14.961 15.219 12.328 1 94.38 129 THR A CA 1
ATOM 1038 C C . THR A 1 129 ? 13.578 15.742 11.961 1 94.38 129 THR A C 1
ATOM 1040 O O . THR A 1 129 ? 13.273 15.922 10.781 1 94.38 129 THR A O 1
ATOM 1043 N N . VAL A 1 130 ? 12.789 15.961 12.984 1 91.88 130 VAL A N 1
ATOM 1044 C CA . VAL A 1 130 ? 11.461 16.516 12.75 1 91.88 130 VAL A CA 1
ATOM 1045 C C . VAL A 1 130 ? 11.586 17.844 12 1 91.88 130 VAL A C 1
ATOM 1047 O O . VAL A 1 130 ? 10.836 18.109 11.055 1 91.88 130 VAL A O 1
ATOM 1050 N N . ASP A 1 131 ? 12.586 18.641 12.359 1 91.94 131 ASP A N 1
ATOM 1051 C CA . ASP A 1 131 ? 12.742 19.969 11.789 1 91.94 131 ASP A CA 1
ATOM 1052 C C . ASP A 1 131 ? 13.266 19.891 10.352 1 91.94 131 ASP A C 1
ATOM 1054 O O . ASP A 1 131 ? 12.75 20.578 9.461 1 91.94 131 ASP A O 1
ATOM 1058 N N 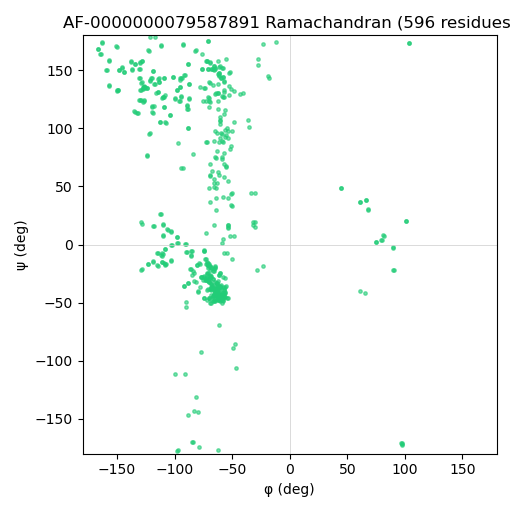. THR A 1 132 ? 14.273 19.078 10.102 1 95.44 132 THR A N 1
ATOM 1059 C CA . THR A 1 132 ? 14.852 19 8.766 1 95.44 132 THR A CA 1
ATOM 1060 C C . THR A 1 132 ? 13.867 18.359 7.785 1 95.44 132 THR A C 1
ATOM 1062 O O . THR A 1 132 ? 13.781 18.781 6.629 1 95.44 132 THR A O 1
ATOM 1065 N N . ALA A 1 133 ? 13.117 17.375 8.281 1 95.5 133 ALA A N 1
ATOM 1066 C CA . ALA A 1 133 ? 12.102 16.75 7.43 1 95.5 133 ALA A CA 1
ATOM 1067 C C . ALA A 1 133 ? 11 17.75 7.082 1 95.5 133 ALA A C 1
ATOM 1069 O O . ALA A 1 133 ? 10.594 17.859 5.922 1 95.5 133 ALA A O 1
ATOM 1070 N N . HIS A 1 134 ? 10.547 18.406 8.086 1 92.56 134 HIS A N 1
ATOM 1071 C CA . HIS A 1 134 ? 9.5 19.406 7.875 1 92.56 134 HIS A CA 1
ATOM 1072 C C . HIS A 1 134 ? 9.953 20.469 6.883 1 92.56 134 HIS A C 1
ATOM 1074 O O . HIS A 1 134 ? 9.211 20.812 5.957 1 92.56 134 HIS A O 1
ATOM 1080 N N . LYS A 1 135 ? 11.117 21 7.07 1 94.5 135 LYS A N 1
ATOM 1081 C CA . LYS A 1 135 ? 11.672 22.016 6.164 1 94.5 135 LYS A CA 1
ATOM 1082 C C . LYS A 1 135 ? 11.789 21.453 4.746 1 94.5 135 LYS A C 1
ATOM 1084 O O . LYS A 1 135 ? 11.43 22.141 3.779 1 94.5 135 LYS A O 1
ATOM 1089 N N . LEU A 1 136 ? 12.234 20.25 4.641 1 96.81 136 LEU A N 1
ATOM 1090 C CA . LEU A 1 136 ? 12.43 19.625 3.342 1 96.81 136 LEU A CA 1
ATOM 1091 C C . LEU A 1 136 ? 11.117 19.547 2.568 1 96.81 136 LEU A C 1
ATOM 1093 O O . LEU A 1 136 ? 11.023 20.047 1.444 1 96.81 136 LEU A O 1
ATOM 1097 N N . PHE A 1 137 ? 10.094 19.078 3.199 1 96.69 137 PHE A N 1
ATOM 1098 C CA . PHE A 1 137 ? 8.867 18.781 2.463 1 96.69 137 PHE A CA 1
ATOM 1099 C C . PHE A 1 137 ? 8.031 20.031 2.271 1 96.69 137 PHE A C 1
ATOM 1101 O O . PHE A 1 137 ? 7.355 20.188 1.256 1 96.69 137 PHE A O 1
ATOM 1108 N N . THR A 1 138 ? 8.086 20.969 3.209 1 94.81 138 THR A N 1
ATOM 1109 C CA . THR A 1 138 ? 7.371 22.234 3.021 1 94.81 138 THR A CA 1
ATOM 1110 C C . THR A 1 138 ? 8.039 23.078 1.946 1 94.81 138 THR A C 1
ATOM 1112 O O . THR A 1 138 ? 7.375 23.844 1.253 1 94.81 138 THR A O 1
ATOM 1115 N N . THR A 1 139 ? 9.383 22.922 1.836 1 97 139 THR A N 1
ATOM 1116 C CA . THR A 1 139 ? 10.102 23.594 0.763 1 97 139 THR A CA 1
ATOM 1117 C C . THR A 1 139 ? 9.789 22.953 -0.586 1 97 139 THR A C 1
ATOM 1119 O O . THR A 1 139 ? 9.609 23.656 -1.585 1 97 139 THR A O 1
ATOM 1122 N N . THR A 1 140 ? 9.664 21.672 -0.605 1 98.19 140 THR A N 1
ATOM 1123 C CA . THR A 1 140 ? 9.406 20.922 -1.83 1 98.19 140 THR A CA 1
ATOM 1124 C C . THR A 1 140 ? 8.016 21.234 -2.367 1 98.19 140 THR A C 1
ATOM 1126 O O . THR A 1 140 ? 7.82 21.359 -3.578 1 98.19 140 THR A O 1
ATOM 1129 N N . PHE A 1 141 ? 7.066 21.391 -1.415 1 98.19 141 PHE A N 1
ATOM 1130 C CA . PHE A 1 141 ? 5.672 21.609 -1.771 1 98.19 141 PHE A CA 1
ATOM 1131 C C . PHE A 1 141 ? 5.152 22.891 -1.132 1 98.19 141 PHE A C 1
ATOM 1133 O O . PHE A 1 141 ? 4.293 22.844 -0.246 1 98.19 141 PHE A O 1
ATOM 1140 N N . PRO A 1 142 ? 5.52 24.031 -1.686 1 97.38 142 PRO A N 1
ATOM 1141 C CA . PRO A 1 142 ? 5.121 25.281 -1.043 1 97.38 142 PRO A CA 1
ATOM 1142 C C . PRO A 1 142 ? 3.609 25.5 -1.05 1 97.38 142 PRO A C 1
ATOM 1144 O O . PRO A 1 142 ? 3.08 26.203 -0.194 1 97.38 142 PRO A O 1
ATOM 1147 N N . ARG A 1 143 ? 2.891 24.812 -1.959 1 96.75 143 ARG A N 1
ATOM 1148 C CA . ARG A 1 143 ? 1.438 24.938 -1.997 1 96.75 143 ARG A CA 1
ATOM 1149 C C . ARG A 1 143 ? 0.778 23.891 -1.094 1 96.75 143 ARG A C 1
ATOM 1151 O O . ARG A 1 143 ? -0.447 23.875 -0.965 1 96.75 143 ARG A O 1
ATOM 1158 N N . GLY A 1 144 ? 1.593 23.047 -0.589 1 97.12 144 GLY A N 1
ATOM 1159 C CA . GLY A 1 144 ? 1.066 21.984 0.25 1 97.12 144 GLY A CA 1
ATOM 1160 C C . GLY A 1 144 ? 1.017 20.641 -0.453 1 97.12 144 GLY A C 1
ATOM 1161 O O . GLY A 1 144 ? 1.365 20.531 -1.631 1 97.12 144 GLY A O 1
ATOM 1162 N N . PHE A 1 145 ? 0.711 19.719 0.237 1 97.94 145 PHE A N 1
ATOM 1163 C CA . PHE A 1 145 ? 0.535 18.344 -0.186 1 97.94 145 PHE A CA 1
ATOM 1164 C C . PHE A 1 145 ? -0.875 17.859 0.127 1 97.94 145 PHE A C 1
ATOM 1166 O O . PHE A 1 145 ? -1.132 17.328 1.215 1 97.94 145 PHE A O 1
ATOM 1173 N N . ALA A 1 146 ? -1.752 17.922 -0.832 1 98.69 146 ALA A N 1
ATOM 1174 C CA . ALA A 1 146 ? -3.188 17.719 -0.641 1 98.69 146 ALA A CA 1
ATOM 1175 C C . ALA A 1 146 ? -3.52 16.25 -0.478 1 98.69 146 ALA A C 1
ATOM 1177 O O . ALA A 1 146 ? -2.787 15.383 -0.966 1 98.69 146 ALA A O 1
ATOM 1178 N N . VAL A 1 147 ? -4.602 15.977 0.262 1 98.62 147 VAL A N 1
ATOM 1179 C CA . VAL A 1 147 ? -5.078 14.602 0.42 1 98.62 147 VAL A CA 1
ATOM 1180 C C . VAL A 1 147 ? -6.562 14.531 0.066 1 98.62 147 VAL A C 1
ATOM 1182 O O . VAL A 1 147 ? -7.34 15.414 0.433 1 98.62 147 VAL A O 1
ATOM 1185 N N . GLU A 1 148 ? -6.891 13.539 -0.696 1 98.75 148 GLU A N 1
ATOM 1186 C CA . GLU A 1 148 ? -8.266 13.242 -1.087 1 98.75 148 GLU A CA 1
ATOM 1187 C C . GLU A 1 148 ? -8.625 11.797 -0.751 1 98.75 148 GLU A C 1
ATOM 1189 O O . GLU A 1 148 ? -7.812 10.891 -0.93 1 98.75 148 GLU A O 1
ATOM 1194 N N . ILE A 1 149 ? -9.828 11.633 -0.199 1 98.81 149 ILE A N 1
ATOM 1195 C CA . ILE A 1 149 ? -10.383 10.297 -0.033 1 98.81 149 ILE A CA 1
ATOM 1196 C C . ILE A 1 149 ? -11.172 9.898 -1.279 1 98.81 149 ILE A C 1
ATOM 1198 O O . ILE A 1 149 ? -12.133 10.578 -1.648 1 98.81 149 ILE A O 1
ATOM 1202 N N . LEU A 1 150 ? -10.742 8.867 -1.879 1 98.81 150 LEU A N 1
ATOM 1203 C CA . LEU A 1 150 ? -11.289 8.477 -3.176 1 98.81 150 LEU A CA 1
ATOM 1204 C C . LEU A 1 150 ? -12.445 7.504 -3.008 1 98.81 150 LEU A C 1
ATOM 1206 O O . LEU A 1 150 ? -13.375 7.492 -3.822 1 98.81 150 LEU A O 1
ATOM 1210 N N . GLN A 1 151 ? -12.352 6.664 -2.039 1 98.69 151 GLN A N 1
ATOM 1211 C CA . GLN A 1 151 ? -13.344 5.633 -1.764 1 98.69 151 GLN A CA 1
ATOM 1212 C C . GLN A 1 151 ? -13.281 5.18 -0.309 1 98.69 151 GLN A C 1
ATOM 1214 O O . GLN A 1 151 ? -12.188 5.043 0.255 1 98.69 151 GLN A O 1
ATOM 1219 N N . VAL A 1 152 ? -14.461 5.023 0.306 1 98.75 152 VAL A N 1
ATOM 1220 C CA . VAL A 1 152 ? -14.562 4.402 1.622 1 98.75 152 VAL A CA 1
ATOM 1221 C C . VAL A 1 152 ? -15.211 3.025 1.493 1 98.75 152 VAL A C 1
ATOM 1223 O O . VAL A 1 152 ? -16.359 2.912 1.057 1 98.75 152 VAL A O 1
ATOM 1226 N N . TYR A 1 153 ? -14.484 2.023 1.864 1 98.69 153 TYR A N 1
ATOM 1227 C CA . TYR A 1 153 ? -14.922 0.647 1.664 1 98.69 153 TYR A CA 1
ATOM 1228 C C . TYR A 1 153 ? -15.742 0.157 2.852 1 98.69 153 TYR A C 1
ATOM 1230 O O . TYR A 1 153 ? -16.609 -0.71 2.703 1 98.69 153 TYR A O 1
ATOM 1238 N N . SER A 1 154 ? -15.383 0.653 4.027 1 98.38 154 SER A N 1
ATOM 1239 C CA . SER A 1 154 ? -16.078 0.258 5.25 1 98.38 154 SER A CA 1
ATOM 1240 C C . SER A 1 154 ? -16.156 1.415 6.238 1 98.38 154 SER A C 1
ATOM 1242 O O . SER A 1 154 ? -15.32 2.322 6.207 1 98.38 154 SER A O 1
ATOM 1244 N N . GLY A 1 155 ? -17.172 1.377 7.059 1 97.06 155 GLY A N 1
ATOM 1245 C CA . GLY A 1 155 ? -17.328 2.355 8.125 1 97.06 155 GLY A CA 1
ATOM 1246 C C . GLY A 1 155 ? -16.844 1.853 9.469 1 97.06 155 GLY A C 1
ATOM 1247 O O . GLY A 1 155 ? -16.281 0.758 9.562 1 97.06 155 GLY A O 1
ATOM 1248 N N . PRO A 1 156 ? -17.016 2.713 10.5 1 96.75 156 PRO A N 1
ATOM 1249 C CA . PRO A 1 156 ? -16.609 2.289 11.844 1 96.75 156 PRO A CA 1
ATOM 1250 C C . PRO A 1 156 ? -17.203 0.941 12.242 1 96.75 156 PRO A C 1
ATOM 1252 O O . PRO A 1 156 ? -18.281 0.577 11.766 1 96.75 156 PRO A O 1
ATOM 1255 N N . PRO A 1 157 ? -16.484 0.186 13.039 1 97.75 157 PRO A N 1
ATOM 1256 C CA . PRO A 1 157 ? -1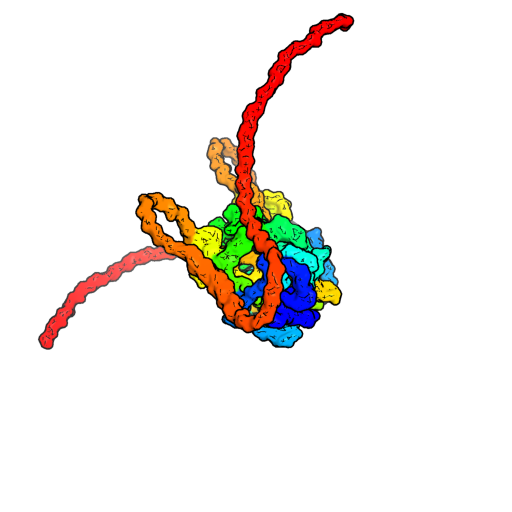5.328 0.589 13.844 1 97.75 157 PRO A CA 1
ATOM 1257 C C . PRO A 1 157 ? -14.023 0.526 13.055 1 97.75 157 PRO A C 1
ATOM 1259 O O . PRO A 1 157 ? -13.008 1.087 13.484 1 97.75 157 PRO A O 1
ATOM 1262 N N . VAL A 1 158 ? -13.945 -0.235 11.969 1 98.56 158 VAL A N 1
ATOM 1263 C CA . VAL A 1 158 ? -12.742 -0.268 11.148 1 98.56 158 VAL A CA 1
ATOM 1264 C C . VAL A 1 158 ? -13.031 0.344 9.781 1 98.56 158 VAL A C 1
ATOM 1266 O O . VAL A 1 158 ? -13.633 -0.3 8.914 1 98.56 158 VAL A O 1
ATOM 1269 N N . ILE A 1 159 ? -12.531 1.515 9.625 1 98.75 159 ILE A N 1
ATOM 1270 C CA . ILE A 1 159 ? -12.688 2.238 8.375 1 98.75 159 ILE A CA 1
ATOM 1271 C C . ILE A 1 159 ? -11.555 1.871 7.414 1 98.75 159 ILE A C 1
ATOM 1273 O O . ILE A 1 159 ? -10.383 1.886 7.797 1 98.75 159 ILE A O 1
ATOM 1277 N N . ALA A 1 160 ? -11.883 1.438 6.238 1 98.88 160 ALA A N 1
ATOM 1278 C CA . ALA A 1 160 ? -10.922 1.266 5.148 1 98.88 160 ALA A CA 1
ATOM 1279 C C . ALA A 1 160 ? -11.219 2.234 4.004 1 98.88 160 ALA A C 1
ATOM 1281 O O . ALA A 1 160 ? -12.367 2.377 3.582 1 98.88 160 ALA A O 1
ATOM 1282 N N . TYR A 1 161 ? -10.156 2.924 3.553 1 98.94 161 TYR A N 1
ATOM 1283 C CA . TYR A 1 161 ? -10.375 3.93 2.52 1 98.94 161 TYR A CA 1
ATOM 1284 C C . TYR A 1 161 ? -9.164 4.055 1.61 1 98.94 161 TYR A C 1
ATOM 1286 O O . TYR A 1 161 ? -8.031 3.773 2.027 1 98.94 161 TYR A O 1
ATOM 1294 N N . LYS A 1 162 ? -9.445 4.41 0.431 1 98.94 162 LYS A N 1
ATOM 1295 C CA . LYS A 1 162 ? -8.422 4.738 -0.555 1 98.94 162 LYS A CA 1
ATOM 1296 C C . LYS A 1 162 ? -8.156 6.238 -0.599 1 98.94 162 LYS A C 1
ATOM 1298 O O . LYS A 1 162 ? -9.094 7.039 -0.567 1 98.94 162 LYS A O 1
ATOM 1303 N N . PHE A 1 163 ? -6.844 6.578 -0.633 1 98.88 163 PHE A N 1
ATOM 1304 C CA . PHE A 1 163 ? -6.504 7.996 -0.634 1 98.88 163 PHE A CA 1
ATOM 1305 C C . PHE A 1 163 ? -5.555 8.328 -1.779 1 98.88 163 PHE A C 1
ATOM 1307 O O . PHE A 1 163 ? -4.922 7.434 -2.346 1 98.88 163 PHE A O 1
ATOM 1314 N N . ARG A 1 164 ? -5.555 9.562 -2.135 1 98.88 164 ARG A N 1
ATOM 1315 C CA . ARG A 1 164 ? -4.594 10.195 -3.035 1 98.88 164 ARG A CA 1
ATOM 1316 C C . ARG A 1 164 ? -3.965 11.422 -2.391 1 98.88 164 ARG A C 1
ATOM 1318 O O . ARG A 1 164 ? -4.676 12.305 -1.901 1 98.88 164 ARG A O 1
ATOM 1325 N N . HIS A 1 165 ? -2.658 11.445 -2.318 1 98.69 165 HIS A N 1
ATOM 1326 C CA . HIS A 1 165 ? -1.896 12.648 -2.025 1 98.69 165 HIS A CA 1
ATOM 1327 C C . HIS A 1 165 ? -1.294 13.242 -3.295 1 98.69 165 HIS A C 1
ATOM 1329 O O . HIS A 1 165 ? -0.874 12.508 -4.191 1 98.69 165 HIS A O 1
ATOM 1335 N N . TRP A 1 166 ? -1.274 14.547 -3.291 1 98.62 166 TRP A N 1
ATOM 1336 C CA . TRP A 1 166 ? -0.571 15.133 -4.426 1 98.62 166 TRP A CA 1
ATOM 1337 C C . TRP A 1 166 ? -0.1 16.547 -4.098 1 98.62 166 TRP A C 1
ATOM 1339 O O . TRP A 1 166 ? -0.585 17.172 -3.148 1 98.62 166 TRP A O 1
ATOM 1349 N N . GLY A 1 167 ? 0.864 17.031 -4.781 1 98.44 167 GLY A N 1
ATOM 1350 C CA . GLY A 1 167 ? 1.416 18.375 -4.77 1 98.44 167 GLY A CA 1
ATOM 1351 C C . GLY A 1 167 ? 2.291 18.672 -5.973 1 98.44 167 GLY A C 1
ATOM 1352 O O . GLY A 1 167 ? 2.611 17.766 -6.75 1 98.44 167 GLY A O 1
ATOM 1353 N N . TYR A 1 168 ? 2.506 19.938 -6.137 1 98.56 168 TYR A N 1
ATOM 1354 C CA . TYR A 1 168 ? 3.406 20.344 -7.211 1 98.56 168 TYR A CA 1
ATOM 1355 C C . TYR A 1 168 ? 4.824 20.547 -6.688 1 98.56 168 TYR A C 1
ATOM 1357 O O . TYR A 1 168 ? 5.035 21.297 -5.738 1 98.56 168 TYR A O 1
ATOM 1365 N N . MET A 1 169 ? 5.734 19.844 -7.27 1 98.31 169 MET A N 1
ATOM 1366 C CA . MET A 1 169 ? 7.129 19.969 -6.848 1 98.31 169 MET A CA 1
ATOM 1367 C C . MET A 1 169 ? 7.715 21.297 -7.297 1 98.31 169 MET A C 1
ATOM 1369 O O . MET A 1 169 ? 8.445 21.359 -8.281 1 98.31 169 MET A O 1
ATOM 1373 N N . GLU A 1 170 ? 7.57 22.297 -6.516 1 98.25 170 GLU A N 1
ATOM 1374 C CA . GLU A 1 170 ? 7.98 23.656 -6.883 1 98.25 170 GLU A CA 1
ATOM 1375 C C . GLU A 1 170 ? 9.219 24.078 -6.102 1 98.25 170 GLU A C 1
ATOM 1377 O O . GLU A 1 170 ? 9.719 25.188 -6.285 1 98.25 170 GLU A O 1
ATOM 1382 N N . GLY A 1 171 ? 9.711 23.281 -5.188 1 98 171 GLY A N 1
ATOM 1383 C CA . GLY A 1 171 ? 10.992 23.406 -4.516 1 98 171 GLY A CA 1
ATOM 1384 C C . GLY A 1 171 ? 11.875 22.188 -4.691 1 98 171 GLY A C 1
ATOM 1385 O O . GLY A 1 171 ? 11.414 21.141 -5.148 1 98 171 GLY A O 1
ATOM 1386 N N . PRO A 1 172 ? 13.18 22.328 -4.344 1 97.69 172 PRO A N 1
ATOM 1387 C CA . PRO A 1 172 ? 14.109 21.203 -4.508 1 97.69 172 PRO A CA 1
ATOM 1388 C C . PRO A 1 172 ? 13.867 20.078 -3.496 1 97.69 172 PRO A C 1
ATOM 1390 O O . PRO A 1 172 ? 13.227 20.312 -2.465 1 97.69 172 PRO A O 1
ATOM 1393 N N . PHE A 1 173 ? 14.297 18.922 -3.82 1 97.75 173 PHE A N 1
ATOM 1394 C CA . PHE A 1 173 ? 14.219 17.75 -2.951 1 97.75 173 PHE A CA 1
ATOM 1395 C C . PHE A 1 173 ? 15.539 17 -2.941 1 97.75 173 PHE A C 1
ATOM 1397 O O . PHE A 1 173 ? 15.922 16.391 -3.945 1 97.75 173 PHE A O 1
ATOM 1404 N N . LYS A 1 174 ? 16.172 16.969 -1.873 1 95.5 174 LYS A N 1
ATOM 1405 C CA . LYS A 1 174 ? 17.391 16.203 -1.642 1 95.5 174 LYS A CA 1
ATOM 1406 C C . LYS A 1 174 ? 18.359 16.359 -2.803 1 95.5 174 LYS A C 1
ATOM 1408 O O . LYS A 1 174 ? 18.859 15.375 -3.357 1 95.5 174 LYS A O 1
ATOM 1413 N N . GLY A 1 175 ? 18.578 17.578 -3.188 1 94.12 175 GLY A N 1
ATOM 1414 C CA . GLY A 1 175 ? 19.578 17.891 -4.195 1 94.12 175 GLY A CA 1
ATOM 1415 C C . GLY A 1 175 ? 19.031 17.859 -5.609 1 94.12 175 GLY A C 1
ATOM 1416 O O . GLY A 1 175 ? 19.734 18.188 -6.562 1 94.12 175 GLY A O 1
ATOM 1417 N N . HIS A 1 176 ? 17.781 17.516 -5.73 1 96.62 176 HIS A N 1
ATOM 1418 C CA . HIS A 1 176 ? 17.141 17.516 -7.039 1 96.62 176 HIS A CA 1
ATOM 1419 C C . HIS A 1 176 ? 16.344 18.812 -7.262 1 96.62 176 HIS A C 1
ATOM 1421 O O . HIS A 1 176 ? 15.562 19.203 -6.406 1 96.62 176 HIS A O 1
ATOM 1427 N N . SER A 1 177 ? 16.547 19.359 -8.375 1 97.19 177 SER A N 1
ATOM 1428 C CA . SER A 1 177 ? 15.875 20.609 -8.711 1 97.19 177 SER A CA 1
ATOM 1429 C C . SER A 1 177 ? 14.375 20.406 -8.867 1 97.19 177 SER A C 1
ATOM 1431 O O . SER A 1 177 ? 13.922 19.312 -9.234 1 97.19 177 SER A O 1
ATOM 1433 N N . PRO A 1 178 ? 13.672 21.469 -8.57 1 97.62 178 PRO A N 1
ATOM 1434 C CA . PRO A 1 178 ? 12.227 21.375 -8.812 1 97.62 178 PRO A CA 1
ATOM 1435 C C . PRO A 1 178 ? 11.891 21.141 -10.281 1 97.62 178 PRO A C 1
ATOM 1437 O O . PRO A 1 178 ? 12.578 21.672 -11.164 1 97.62 178 PRO A O 1
ATOM 1440 N N . THR A 1 179 ? 10.805 20.406 -10.5 1 97.56 179 THR A N 1
ATOM 1441 C CA . THR A 1 179 ? 10.391 20.109 -11.867 1 97.56 179 THR A CA 1
ATOM 1442 C C . THR A 1 179 ? 9.125 20.891 -12.219 1 97.56 179 THR A C 1
ATOM 1444 O O . THR A 1 179 ? 8.766 21.016 -13.398 1 97.56 179 THR A O 1
ATOM 1447 N N . GLY A 1 180 ? 8.469 21.359 -11.195 1 97.81 180 GLY A N 1
ATOM 1448 C CA . GLY A 1 180 ? 7.184 22 -11.422 1 97.81 180 GLY A CA 1
ATOM 1449 C C . GLY A 1 180 ? 6.066 21.016 -11.727 1 97.81 180 GLY A C 1
ATOM 1450 O O . GLY A 1 180 ? 4.922 21.422 -11.953 1 97.81 180 GLY A O 1
ATOM 1451 N N . GLU A 1 181 ? 6.324 19.797 -11.711 1 97.88 181 GLU A N 1
ATOM 1452 C CA . GLU A 1 181 ? 5.367 18.766 -12.094 1 97.88 181 GLU A CA 1
ATOM 1453 C C . GLU A 1 181 ? 4.512 18.328 -10.906 1 97.88 181 GLU A C 1
ATOM 1455 O O . GLU A 1 181 ? 4.914 18.5 -9.75 1 97.88 181 GLU A O 1
ATOM 1460 N N . LEU A 1 182 ? 3.344 17.812 -11.242 1 98.06 182 LEU A N 1
ATOM 1461 C CA . LEU A 1 182 ? 2.484 17.172 -10.258 1 98.06 182 LEU A CA 1
ATOM 1462 C C . LEU A 1 182 ? 3.09 15.844 -9.797 1 98.06 182 LEU A C 1
ATOM 1464 O O . LEU A 1 182 ? 3.486 15.016 -10.625 1 98.06 182 LEU A O 1
ATOM 1468 N N . VAL A 1 183 ? 3.26 15.758 -8.531 1 97.94 183 VAL A N 1
ATOM 1469 C CA . VAL A 1 183 ? 3.658 14.508 -7.902 1 97.94 183 VAL A CA 1
ATOM 1470 C C . VAL A 1 183 ? 2.502 13.953 -7.07 1 97.94 183 VAL A C 1
ATOM 1472 O O . VAL A 1 183 ? 1.916 14.68 -6.258 1 97.94 183 VAL A O 1
ATOM 1475 N N . GLU A 1 184 ? 2.141 12.711 -7.332 1 97.69 184 GLU A N 1
ATOM 1476 C CA . GLU A 1 184 ? 1.017 12.141 -6.59 1 97.69 184 GLU A CA 1
ATOM 1477 C C . GLU A 1 184 ? 1.301 10.711 -6.164 1 97.69 184 GLU A C 1
ATOM 1479 O O . GLU A 1 184 ? 2.195 10.055 -6.711 1 97.69 184 GLU A O 1
ATOM 1484 N N . MET A 1 185 ? 0.673 10.25 -5.199 1 97.81 185 MET A N 1
ATOM 1485 C CA . MET A 1 185 ? 0.741 8.875 -4.715 1 97.81 185 MET A CA 1
ATOM 1486 C C . MET A 1 185 ? -0.621 8.406 -4.215 1 97.81 185 MET A C 1
ATOM 1488 O O . MET A 1 185 ? -1.43 9.211 -3.752 1 97.81 185 MET A O 1
ATOM 1492 N N . PHE A 1 186 ? -0.857 7.152 -4.363 1 98.75 186 PHE A N 1
ATOM 1493 C CA . PHE A 1 186 ? -2.098 6.508 -3.947 1 98.75 186 PHE A CA 1
ATOM 1494 C C . PHE A 1 186 ? -1.827 5.445 -2.891 1 98.75 186 PHE A C 1
ATOM 1496 O O . PHE A 1 186 ? -0.746 4.852 -2.859 1 98.75 186 PHE A O 1
ATOM 1503 N N . GLY A 1 187 ? -2.75 5.238 -2.043 1 98.81 187 GLY A N 1
ATOM 1504 C CA . GLY A 1 187 ? -2.664 4.195 -1.031 1 98.81 187 GLY A CA 1
ATOM 1505 C C . GLY A 1 187 ? -4.004 3.859 -0.408 1 98.81 187 GLY A C 1
ATOM 1506 O O . GLY A 1 187 ? -5.031 4.418 -0.793 1 98.81 187 GLY A O 1
ATOM 1507 N N . VAL A 1 188 ? -3.975 2.883 0.38 1 98.94 188 VAL A N 1
ATOM 1508 C CA . VAL A 1 188 ? -5.121 2.516 1.204 1 98.94 188 VAL A CA 1
ATOM 1509 C C . VAL A 1 188 ? -4.727 2.547 2.68 1 98.94 188 VAL A C 1
ATOM 1511 O O . VAL A 1 188 ? -3.598 2.201 3.035 1 98.94 188 VAL A O 1
ATOM 1514 N N . SER A 1 189 ? -5.656 3.027 3.447 1 98.88 189 SER A N 1
ATOM 1515 C CA . SER A 1 189 ? -5.461 3.074 4.891 1 98.88 189 SER A CA 1
ATOM 1516 C C . SER A 1 189 ? -6.652 2.477 5.633 1 98.88 189 SER A C 1
ATOM 1518 O O . SER A 1 189 ? -7.762 2.436 5.102 1 98.88 189 SER A O 1
ATOM 1520 N N . THR A 1 190 ? -6.328 1.957 6.781 1 98.81 190 THR A N 1
ATOM 1521 C CA . THR A 1 190 ? -7.383 1.541 7.703 1 98.81 190 THR A CA 1
ATOM 1522 C C . THR A 1 190 ? -7.27 2.295 9.023 1 98.81 190 THR A C 1
ATOM 1524 O O . THR A 1 190 ? -6.164 2.566 9.5 1 98.81 190 THR A O 1
ATOM 1527 N N . MET A 1 191 ? -8.398 2.625 9.602 1 98.69 191 MET A N 1
ATOM 1528 C CA . MET A 1 191 ? -8.492 3.254 10.914 1 98.69 191 MET A CA 1
ATOM 1529 C C . MET A 1 191 ? -9.492 2.52 11.797 1 98.69 191 MET A C 1
ATOM 1531 O O . MET A 1 191 ? -10.656 2.359 11.422 1 98.69 191 MET A O 1
ATOM 1535 N N . GLU A 1 192 ? -9.008 2.129 12.891 1 98.81 192 GLU A N 1
ATOM 1536 C CA . GLU A 1 192 ? -9.898 1.572 13.906 1 98.81 192 GLU A CA 1
ATOM 1537 C C . GLU A 1 192 ? -10.336 2.641 14.906 1 98.81 192 GLU A C 1
ATOM 1539 O O . GLU A 1 192 ? -9.5 3.352 15.469 1 98.81 192 GLU A O 1
ATOM 1544 N N . LEU A 1 193 ? -11.594 2.758 15.094 1 98.5 193 LEU A N 1
ATOM 1545 C CA . LEU A 1 193 ? -12.141 3.744 16.016 1 98.5 193 LEU A CA 1
ATOM 1546 C C . LEU A 1 193 ? -12.719 3.064 17.25 1 98.5 193 LEU A C 1
ATOM 1548 O O . LEU A 1 193 ? -13.289 1.979 17.156 1 98.5 193 LEU A O 1
ATOM 1552 N N . ASP A 1 194 ? -12.547 3.721 18.375 1 97.81 194 ASP A N 1
ATOM 1553 C CA . ASP A 1 194 ? -13.156 3.223 19.594 1 97.81 194 ASP A CA 1
ATOM 1554 C C . ASP A 1 194 ? -14.602 3.699 19.719 1 97.81 194 ASP A C 1
ATOM 1556 O O . ASP A 1 194 ? -15.172 4.234 18.766 1 97.81 194 ASP A O 1
ATOM 1560 N N . GLU A 1 195 ? -15.188 3.492 20.844 1 96 195 GLU A N 1
ATOM 1561 C CA . GLU A 1 195 ? -16.609 3.771 21.062 1 96 195 GLU A CA 1
ATOM 1562 C C . GLU A 1 195 ? -16.891 5.27 21.031 1 96 195 GLU A C 1
ATOM 1564 O O . GLU A 1 195 ? -18.031 5.688 20.844 1 96 195 GLU A O 1
ATOM 1569 N N . ASN A 1 196 ? -15.859 6.047 21.219 1 95.5 196 ASN A N 1
ATOM 1570 C CA . ASN A 1 196 ? -16 7.496 21.188 1 95.5 196 ASN A CA 1
ATOM 1571 C C . ASN A 1 196 ? -15.609 8.07 19.828 1 95.5 196 ASN A C 1
ATOM 1573 O O . ASN A 1 196 ? -15.414 9.273 19.688 1 95.5 196 ASN A O 1
ATOM 1577 N N . PHE A 1 197 ? -15.336 7.16 18.859 1 96.19 197 PHE A N 1
ATOM 1578 C CA . PHE A 1 197 ? -14.977 7.508 17.5 1 96.19 197 PHE A CA 1
ATOM 1579 C C . PHE A 1 197 ? -13.602 8.172 17.453 1 96.19 197 PHE A C 1
ATOM 1581 O O . PHE A 1 197 ? -13.359 9.062 16.625 1 96.19 197 PHE A O 1
ATOM 1588 N N . LYS A 1 198 ? -12.797 7.785 18.391 1 97.81 198 LYS A N 1
ATOM 1589 C CA . LYS A 1 198 ? -11.383 8.148 18.344 1 97.81 198 LYS A CA 1
ATOM 1590 C C . LYS A 1 198 ? -10.547 7.035 17.719 1 97.81 198 LYS A C 1
ATOM 1592 O O . LYS A 1 198 ? -10.797 5.852 17.953 1 97.81 198 LYS A O 1
ATOM 1597 N N . VAL A 1 199 ? -9.625 7.438 17.016 1 98.5 199 VAL A N 1
ATOM 1598 C CA . VAL A 1 199 ? -8.773 6.473 16.328 1 98.5 199 VAL A CA 1
ATOM 1599 C C . VAL A 1 199 ? -7.824 5.812 17.328 1 98.5 199 VAL A C 1
ATOM 1601 O O . VAL A 1 199 ? -7.188 6.496 18.125 1 98.5 199 VAL A O 1
ATOM 1604 N N . VAL A 1 200 ? -7.711 4.508 17.219 1 98.75 200 VAL A N 1
ATOM 1605 C CA . VAL A 1 200 ? -6.824 3.805 18.141 1 98.75 200 VAL A CA 1
ATOM 1606 C C . VAL A 1 200 ? -5.781 3.016 17.359 1 98.75 200 VAL A C 1
ATOM 1608 O O . VAL A 1 200 ? -4.77 2.582 17.906 1 98.75 200 VAL A O 1
ATOM 1611 N N . LYS A 1 201 ? -6.004 2.789 16.078 1 98.75 201 LYS A N 1
ATOM 1612 C CA . LYS A 1 201 ? -5.066 2.074 15.219 1 98.75 201 LYS A CA 1
ATOM 1613 C C . LYS A 1 201 ? -5.168 2.559 13.773 1 98.75 201 LYS A C 1
ATOM 1615 O O . LYS A 1 201 ? -6.27 2.697 13.242 1 98.75 201 LYS A O 1
ATOM 1620 N N . VAL A 1 202 ? -4.035 2.832 13.195 1 98.69 202 VAL A N 1
ATOM 1621 C CA . VAL A 1 202 ? -3.99 3.227 11.797 1 98.69 202 VAL A CA 1
ATOM 1622 C C . VAL A 1 202 ? -2.961 2.377 11.055 1 98.69 202 VAL A C 1
ATOM 1624 O O . VAL A 1 202 ? -1.862 2.137 11.555 1 98.69 202 VAL A O 1
ATOM 1627 N N . GLU A 1 203 ? -3.34 1.871 9.906 1 98.81 203 GLU A N 1
ATOM 1628 C CA . GLU A 1 203 ? -2.41 1.22 8.984 1 98.81 203 GLU A CA 1
ATOM 1629 C C . GLU A 1 203 ? -2.451 1.867 7.605 1 98.81 203 GLU A C 1
ATOM 1631 O O . GLU A 1 203 ? -3.529 2.154 7.082 1 98.81 203 GLU A O 1
ATOM 1636 N N . PHE A 1 204 ? -1.271 2.09 7.098 1 98.81 204 PHE A N 1
ATOM 1637 C CA . PHE A 1 204 ? -1.151 2.615 5.742 1 98.81 204 PHE A CA 1
ATOM 1638 C C . PHE A 1 204 ? -0.501 1.592 4.82 1 98.81 204 PHE A C 1
ATOM 1640 O O . PHE A 1 204 ? 0.446 0.907 5.215 1 98.81 204 PHE A O 1
ATOM 1647 N N . PHE A 1 205 ? -1.002 1.581 3.598 1 98.88 205 PHE A N 1
ATOM 1648 C CA . PHE A 1 205 ? -0.423 0.744 2.553 1 98.88 205 PHE A CA 1
ATOM 1649 C C . PHE A 1 205 ? -0.226 1.539 1.269 1 98.88 205 PHE A C 1
ATOM 1651 O O . PHE A 1 205 ? -1.198 1.962 0.639 1 98.88 205 PHE A O 1
ATOM 1658 N N . TYR A 1 206 ? 0.924 1.732 0.911 1 98.62 206 TYR A N 1
ATOM 1659 C CA . TYR A 1 206 ? 1.348 2.447 -0.288 1 98.62 206 TYR A CA 1
ATOM 1660 C C . TYR A 1 206 ? 2.822 2.197 -0.58 1 98.62 206 TYR A C 1
ATOM 1662 O O . TYR A 1 206 ? 3.535 1.619 0.244 1 98.62 206 TYR A O 1
ATOM 1670 N N . ASP A 1 207 ? 3.248 2.588 -1.739 1 98.25 207 ASP A N 1
ATOM 1671 C CA . ASP A 1 207 ? 4.652 2.506 -2.125 1 98.25 207 ASP A CA 1
ATOM 1672 C C . ASP A 1 207 ? 5.32 3.881 -2.07 1 98.25 207 ASP A C 1
ATOM 1674 O O . ASP A 1 207 ? 5.059 4.734 -2.918 1 98.25 207 ASP A O 1
ATOM 1678 N N . ARG A 1 208 ? 6.219 4.031 -1.124 1 97.5 208 ARG A N 1
ATOM 1679 C CA . ARG A 1 208 ? 6.938 5.297 -1.001 1 97.5 208 ARG A CA 1
ATOM 1680 C C . ARG A 1 208 ? 7.727 5.605 -2.27 1 97.5 208 ARG A C 1
ATOM 1682 O O . ARG A 1 208 ? 7.988 6.77 -2.576 1 97.5 208 ARG A O 1
ATOM 1689 N N . GLY A 1 209 ? 8.047 4.594 -2.98 1 96.62 209 GLY A N 1
ATOM 1690 C CA . GLY A 1 209 ? 8.812 4.77 -4.203 1 96.62 209 GLY A CA 1
ATOM 1691 C C . GLY A 1 209 ? 8.078 5.574 -5.258 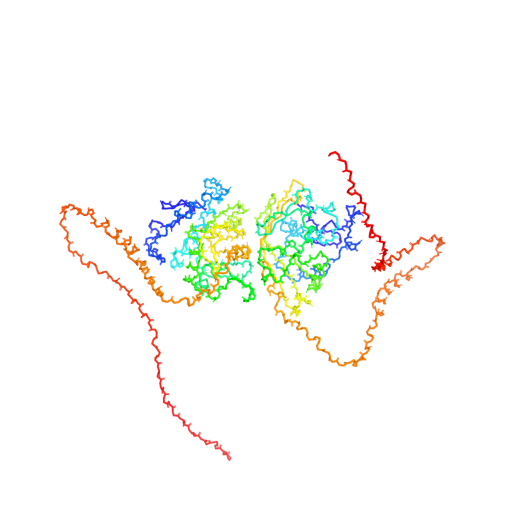1 96.62 209 GLY A C 1
ATOM 1692 O O . GLY A 1 209 ? 8.695 6.285 -6.051 1 96.62 209 GLY A O 1
ATOM 1693 N N . GLU A 1 210 ? 6.797 5.418 -5.281 1 96.88 210 GLU A N 1
ATOM 1694 C CA . GLU A 1 210 ? 6.008 6.172 -6.254 1 96.88 210 GLU A CA 1
ATOM 1695 C C . GLU A 1 210 ? 6.113 7.672 -6.004 1 96.88 210 GLU A C 1
ATOM 1697 O O . GLU A 1 210 ? 6.176 8.461 -6.949 1 96.88 210 GLU A O 1
ATOM 1702 N N . LEU A 1 211 ? 6.129 8.094 -4.766 1 97.31 211 LEU A N 1
ATOM 1703 C CA . LEU A 1 211 ? 6.316 9.5 -4.41 1 97.31 211 LEU A CA 1
ATOM 1704 C C . LEU A 1 211 ? 7.738 9.953 -4.715 1 97.31 211 LEU A C 1
ATOM 1706 O O . LEU A 1 211 ? 7.941 10.953 -5.402 1 97.31 211 LEU A O 1
ATOM 1710 N N . LEU A 1 212 ? 8.688 9.203 -4.266 1 97.44 212 LEU A N 1
ATOM 1711 C CA . LEU A 1 212 ? 10.094 9.602 -4.332 1 97.44 212 LEU A CA 1
ATOM 1712 C C . LEU A 1 212 ? 10.578 9.633 -5.773 1 97.44 212 LEU A C 1
ATOM 1714 O O . LEU A 1 212 ? 11.43 10.453 -6.129 1 97.44 212 LEU A O 1
ATOM 1718 N N . ALA A 1 213 ? 10.039 8.734 -6.559 1 96.81 213 ALA A N 1
ATOM 1719 C CA . ALA A 1 213 ? 10.383 8.75 -7.977 1 96.81 213 ALA A CA 1
ATOM 1720 C C . ALA A 1 213 ? 10.047 10.102 -8.609 1 96.81 213 ALA A C 1
ATOM 1722 O O . ALA A 1 213 ? 10.836 10.641 -9.391 1 96.81 213 ALA A O 1
ATOM 1723 N N . GLY A 1 214 ? 8.898 10.609 -8.258 1 97.12 214 GLY A N 1
ATOM 1724 C CA . GLY A 1 214 ? 8.508 11.914 -8.773 1 97.12 214 GLY A CA 1
ATOM 1725 C C . GLY A 1 214 ? 9.383 13.047 -8.258 1 97.12 214 GLY A C 1
ATOM 1726 O O . GLY A 1 214 ? 9.648 14.008 -8.984 1 97.12 214 GLY A O 1
ATOM 1727 N N . LEU A 1 215 ? 9.898 12.898 -7.098 1 97.44 215 LEU A N 1
ATOM 1728 C CA . LEU A 1 215 ? 10.625 13.969 -6.426 1 97.44 215 LEU A CA 1
ATOM 1729 C C . LEU A 1 215 ? 12.086 13.984 -6.859 1 97.44 215 LEU A C 1
ATOM 1731 O O . LEU A 1 215 ? 12.805 14.953 -6.598 1 97.44 215 LEU A O 1
ATOM 1735 N N . THR A 1 216 ? 12.5 12.977 -7.578 1 96.06 216 THR A N 1
ATOM 1736 C CA . THR A 1 216 ? 13.914 12.898 -7.926 1 96.06 216 THR A CA 1
ATOM 1737 C C . THR A 1 216 ? 14.102 12.945 -9.438 1 96.06 216 THR A C 1
ATOM 1739 O O . THR A 1 216 ? 15.164 12.578 -9.945 1 96.06 216 THR A O 1
ATOM 1742 N N . LYS A 1 217 ? 13.148 13.344 -10.125 1 94.19 217 LYS A N 1
ATOM 1743 C CA . LYS A 1 217 ? 13.219 13.477 -11.578 1 94.19 217 LYS A CA 1
ATOM 1744 C C . LYS A 1 217 ? 14.047 14.688 -11.984 1 94.19 217 LYS A C 1
ATOM 1746 O O . LYS A 1 217 ? 14.578 14.742 -13.094 1 94.19 217 LYS A O 1
ATOM 1751 N N . GLY A 1 218 ? 14.047 15.648 -11.109 1 92.38 218 GLY A N 1
ATOM 1752 C CA . GLY A 1 218 ? 14.758 16.875 -11.422 1 92.38 218 GLY A CA 1
ATOM 1753 C C . GLY A 1 218 ? 16.266 16.688 -11.523 1 92.38 218 GLY A C 1
ATOM 1754 O O . GLY A 1 218 ? 16.812 15.734 -10.945 1 92.38 218 GLY A O 1
ATOM 1755 N N . ALA A 1 219 ? 16.953 17.547 -12.305 1 86.44 219 ALA A N 1
ATOM 1756 C CA . ALA A 1 219 ? 18.391 17.516 -12.484 1 86.44 219 ALA A CA 1
ATOM 1757 C C . ALA A 1 219 ? 19.125 17.641 -11.148 1 86.44 219 ALA A C 1
ATOM 1759 O O . ALA A 1 219 ? 18.641 18.297 -10.234 1 86.44 219 ALA A O 1
ATOM 1760 N N . ASP A 1 220 ? 20.188 16.812 -11.148 1 82.5 220 ASP A N 1
ATOM 1761 C CA . ASP A 1 220 ? 21.016 16.938 -9.961 1 82.5 220 ASP A CA 1
ATOM 1762 C C . ASP A 1 220 ? 21.578 18.359 -9.836 1 82.5 220 ASP A C 1
ATOM 1764 O O . ASP A 1 220 ? 22.125 18.891 -10.805 1 82.5 220 ASP A O 1
ATOM 1768 N N . ALA A 1 221 ? 21.219 19.062 -9.117 1 63.5 221 ALA A N 1
ATOM 1769 C CA . ALA A 1 221 ? 21.844 20.375 -8.922 1 63.5 221 ALA A CA 1
ATOM 1770 C C . ALA A 1 221 ? 23.312 20.219 -8.539 1 63.5 221 ALA A C 1
ATOM 1772 O O . ALA A 1 221 ? 23.656 19.516 -7.59 1 63.5 221 ALA A O 1
ATOM 1773 N N . GLY A 1 222 ? 24.344 19.812 -9.664 1 47 222 GLY A N 1
ATOM 1774 C CA . GLY A 1 222 ? 25.781 19.812 -9.492 1 47 222 GLY A CA 1
ATOM 1775 C C . GLY A 1 222 ? 26.234 20.641 -8.305 1 47 222 GLY A C 1
ATOM 1776 O O . GLY A 1 222 ? 25.531 21.547 -7.859 1 47 222 GLY A O 1
ATOM 1777 N N . ASP A 1 223 ? 27.219 20.188 -7.648 1 40.41 223 ASP A N 1
ATOM 1778 C CA . ASP A 1 223 ? 28.109 21.047 -6.875 1 40.41 223 ASP A CA 1
ATOM 1779 C C . ASP A 1 223 ? 28.672 22.172 -7.738 1 40.41 223 ASP A C 1
ATOM 1781 O O . ASP A 1 223 ? 29.844 22.156 -8.117 1 40.41 223 ASP A O 1
ATOM 1785 N N . SER A 1 224 ? 28.328 22.594 -8.875 1 34.25 224 SER A N 1
ATOM 1786 C CA . SER A 1 224 ? 29.062 23.656 -9.562 1 34.25 224 SER A CA 1
ATOM 1787 C C . SER A 1 224 ? 29.266 24.859 -8.656 1 34.25 224 SER A C 1
ATOM 1789 O O . SER A 1 224 ? 28.562 25.859 -8.773 1 34.25 224 SER A O 1
ATOM 1791 N N . ILE A 1 225 ? 29.625 24.906 -7.398 1 34.16 225 ILE A N 1
ATOM 1792 C CA . ILE A 1 225 ? 30.391 26.047 -6.926 1 34.16 225 ILE A CA 1
ATOM 1793 C C . ILE A 1 225 ? 31.75 26.078 -7.637 1 34.16 225 ILE A C 1
ATOM 1795 O O . ILE A 1 225 ? 32.688 25.406 -7.215 1 34.16 225 ILE A O 1
ATOM 1799 N N . THR A 1 226 ? 31.953 25.969 -8.938 1 29.17 226 THR A N 1
ATOM 1800 C CA . THR A 1 226 ? 33.25 26.453 -9.438 1 29.17 226 THR A CA 1
ATOM 1801 C C . THR A 1 226 ? 33.5 27.891 -8.977 1 29.17 226 THR A C 1
ATOM 1803 O O . THR A 1 226 ? 32.531 28.656 -8.82 1 29.17 226 THR A O 1
ATOM 1806 N N . GLY A 1 227 ? 34.875 28.266 -8.453 1 26.31 227 GLY A N 1
ATOM 1807 C CA . GLY A 1 227 ? 35.594 29.484 -8.125 1 26.31 227 GLY A CA 1
ATOM 1808 C C . GLY A 1 227 ? 35.562 30.516 -9.227 1 26.31 227 GLY A C 1
ATOM 1809 O O . GLY A 1 227 ? 36.469 30.547 -10.094 1 26.31 227 GLY A O 1
ATOM 1810 N N . GLY A 1 228 ? 34.75 30.859 -10.078 1 26.61 228 GLY A N 1
ATOM 1811 C CA . GLY A 1 228 ? 34.938 32.156 -10.711 1 26.61 228 GLY A CA 1
ATOM 1812 C C . GLY A 1 228 ? 35.375 33.25 -9.75 1 26.61 228 GLY A C 1
ATOM 1813 O O . GLY A 1 228 ? 35.188 33.094 -8.539 1 26.61 228 GLY A O 1
ATOM 1814 N N . GLY A 1 229 ? 36.562 34.094 -10.117 1 24.36 229 GLY A N 1
ATOM 1815 C CA . GLY A 1 229 ? 36.969 35.344 -9.492 1 24.36 229 GLY A CA 1
ATOM 1816 C C . GLY A 1 229 ? 35.812 36.125 -8.883 1 24.36 229 GLY A C 1
ATOM 1817 O O . GLY A 1 229 ? 34.656 35.844 -9.195 1 24.36 229 GLY A O 1
ATOM 1818 N N . SER A 1 230 ? 36.281 37.062 -7.891 1 24.08 230 SER A N 1
ATOM 1819 C CA . SER A 1 230 ? 35.688 38.062 -6.992 1 24.08 230 SER A CA 1
ATOM 1820 C C . SER A 1 230 ? 34.75 39 -7.746 1 24.08 230 SER A C 1
ATOM 1822 O O . SER A 1 230 ? 34.281 40 -7.184 1 24.08 230 SER A O 1
ATOM 1824 N N . SER A 1 231 ? 34.656 39.094 -9.047 1 22.8 231 SER A N 1
ATOM 1825 C CA . SER A 1 231 ? 33.906 40.344 -9.039 1 22.8 231 SER A CA 1
ATOM 1826 C C . SER A 1 231 ? 32.594 40.188 -8.266 1 22.8 231 SER A C 1
ATOM 1828 O O . SER A 1 231 ? 31.766 39.344 -8.594 1 22.8 231 SER A O 1
ATOM 1830 N N . ALA A 1 232 ? 32.781 40.469 -6.898 1 22.91 232 ALA A N 1
ATOM 1831 C CA . ALA A 1 232 ? 31.859 40.719 -5.801 1 22.91 232 ALA A CA 1
ATOM 1832 C C . ALA A 1 232 ? 30.578 41.375 -6.309 1 22.91 232 ALA A C 1
ATOM 1834 O O . ALA A 1 232 ? 30.453 42.594 -6.281 1 22.91 232 ALA A O 1
ATOM 1835 N N . SER A 1 233 ? 30.234 41.312 -7.559 1 21.09 233 SER A N 1
ATOM 1836 C CA . SER A 1 233 ? 29.094 42.188 -7.484 1 21.09 233 SER A CA 1
ATOM 1837 C C . SER A 1 233 ? 28.109 41.75 -6.406 1 21.09 233 SER A C 1
ATOM 1839 O O . SER A 1 233 ? 27.703 40.594 -6.371 1 21.09 233 SER A O 1
ATOM 1841 N N . SER A 1 234 ? 28.156 42.375 -5.156 1 22.28 234 SER A N 1
ATOM 1842 C CA . SER A 1 234 ? 27.422 42.594 -3.914 1 22.28 234 SER A CA 1
ATOM 1843 C C . SER A 1 234 ? 25.922 42.625 -4.156 1 22.28 234 SER A C 1
ATOM 1845 O O . SER A 1 234 ? 25.297 43.656 -4.062 1 22.28 234 SER A O 1
ATOM 1847 N N . THR A 1 235 ? 25.516 42.156 -5.238 1 21.88 235 THR A N 1
ATOM 1848 C CA . THR A 1 235 ? 24.109 42.562 -5.113 1 21.88 235 THR A CA 1
ATOM 1849 C C . THR A 1 235 ? 23.516 42.031 -3.811 1 21.88 235 THR A C 1
ATOM 1851 O O . THR A 1 235 ? 23.562 40.844 -3.531 1 21.88 235 THR A O 1
ATOM 1854 N N . ASN A 1 236 ? 23.562 42.906 -2.725 1 22 236 ASN A N 1
ATOM 1855 C CA . ASN A 1 236 ? 22.859 43.062 -1.459 1 22 236 ASN A CA 1
ATOM 1856 C C . ASN A 1 236 ? 21.422 42.562 -1.554 1 22 236 ASN A C 1
ATOM 1858 O O . ASN A 1 236 ? 20.547 43.25 -2.105 1 22 236 ASN A O 1
ATOM 1862 N N . VAL A 1 237 ? 21.188 41.562 -2.078 1 21.55 237 VAL A N 1
ATOM 1863 C CA . VAL A 1 237 ? 19.766 41.344 -1.865 1 21.55 237 VAL A CA 1
ATOM 1864 C C . VAL A 1 237 ? 19.438 41.5 -0.384 1 21.55 237 VAL A C 1
ATOM 1866 O O . VAL A 1 237 ? 19.953 40.75 0.459 1 21.55 237 VAL A O 1
ATOM 1869 N N . ARG A 1 238 ? 19.219 42.688 0.021 1 20.25 238 ARG A N 1
ATOM 1870 C CA . ARG A 1 238 ? 18.812 43.25 1.312 1 20.25 238 ARG A CA 1
ATOM 1871 C C . ARG A 1 238 ? 17.844 42.312 2.023 1 20.25 238 ARG A C 1
ATOM 1873 O O . ARG A 1 238 ? 16.875 41.812 1.425 1 20.25 238 ARG A O 1
ATOM 1880 N N . LEU A 1 239 ? 18.312 41.594 2.93 1 21.97 239 LEU A N 1
ATOM 1881 C CA . LEU A 1 239 ? 17.688 41.031 4.117 1 21.97 239 LEU A CA 1
ATOM 1882 C C . LEU A 1 239 ? 16.469 41.812 4.543 1 21.97 239 LEU A C 1
ATOM 1884 O O . LEU A 1 239 ? 15.781 41.469 5.5 1 21.97 239 LEU A O 1
ATOM 1888 N N . ASN A 1 240 ? 16.422 43.062 4.016 1 22.56 240 ASN A N 1
ATOM 1889 C CA . ASN A 1 240 ? 15.516 44.094 4.512 1 22.56 240 ASN A CA 1
ATOM 1890 C C . ASN A 1 240 ? 14.062 43.781 4.176 1 22.56 240 ASN A C 1
ATOM 1892 O O . ASN A 1 240 ? 13.148 44.25 4.855 1 22.56 240 ASN A O 1
ATOM 1896 N N . GLU A 1 241 ? 13.875 43.25 3.016 1 25.16 241 GLU A N 1
ATOM 1897 C CA . GLU A 1 241 ? 12.445 43.281 2.74 1 25.16 241 GLU A CA 1
ATOM 1898 C C . GLU A 1 241 ? 11.688 42.219 3.533 1 25.16 241 GLU A C 1
ATOM 1900 O O . GLU A 1 241 ? 10.5 42.375 3.812 1 25.16 241 GLU A O 1
ATOM 1905 N N . LEU A 1 242 ? 12.367 41.188 3.771 1 24.56 242 LEU A N 1
ATOM 1906 C CA . LEU A 1 242 ? 11.602 40.281 4.605 1 24.56 242 LEU A CA 1
ATOM 1907 C C . LEU A 1 242 ? 11.477 40.812 6.031 1 24.56 242 LEU A C 1
ATOM 1909 O O . LEU A 1 242 ? 10.617 40.344 6.793 1 24.56 242 LEU A O 1
ATOM 1913 N N . GLU A 1 243 ? 12.438 41.656 6.449 1 26.33 243 GLU A N 1
ATOM 1914 C CA . GLU A 1 243 ? 12.25 42.469 7.637 1 26.33 243 GLU A CA 1
ATOM 1915 C C . GLU A 1 243 ? 11.102 43.469 7.449 1 26.33 243 GLU A C 1
ATOM 1917 O O . GLU A 1 243 ? 10.391 43.781 8.398 1 26.33 243 GLU A O 1
ATOM 1922 N N . VAL A 1 244 ? 10.984 44 6.246 1 26.39 244 VAL A N 1
ATOM 1923 C CA . VAL A 1 244 ? 9.945 45 5.996 1 26.39 244 VAL A CA 1
ATOM 1924 C C . VAL A 1 244 ? 8.57 44.344 6.074 1 26.39 244 VAL A C 1
ATOM 1926 O O . VAL A 1 244 ? 7.633 44.906 6.625 1 26.39 244 VAL A O 1
ATOM 1929 N N . LEU A 1 245 ? 8.438 43.156 5.477 1 26.25 245 LEU A N 1
ATOM 1930 C CA . LEU A 1 245 ? 7.074 42.656 5.59 1 26.25 245 LEU A CA 1
ATOM 1931 C C . LEU A 1 245 ? 6.781 42.188 7.012 1 26.25 245 LEU A C 1
ATOM 1933 O O . LEU A 1 245 ? 5.637 42.25 7.469 1 26.25 245 LEU A O 1
ATOM 1937 N N . MET A 1 246 ? 7.801 41.75 7.699 1 27.33 246 MET A N 1
ATOM 1938 C CA . MET A 1 246 ? 7.562 41.656 9.141 1 27.33 246 MET A CA 1
ATOM 1939 C C . MET A 1 246 ? 7.344 43.031 9.734 1 27.33 246 MET A C 1
ATOM 1941 O O . MET A 1 246 ? 6.539 43.219 10.648 1 27.33 246 MET A O 1
ATOM 1945 N N . ASP A 1 247 ? 8.141 44 9.266 1 27.94 247 ASP A N 1
ATOM 1946 C CA . ASP A 1 247 ? 8.023 45.375 9.773 1 27.94 247 ASP A CA 1
ATOM 1947 C C . ASP A 1 247 ? 6.723 46.031 9.312 1 27.94 247 ASP A C 1
ATOM 1949 O O . ASP A 1 247 ? 6.09 46.75 10.07 1 27.94 247 ASP A O 1
ATOM 1953 N N . ASP A 1 248 ? 6.445 45.875 8.047 1 28.77 248 ASP A N 1
ATOM 1954 C CA . ASP A 1 248 ? 5.227 46.594 7.652 1 28.77 248 ASP A CA 1
ATOM 1955 C C . ASP A 1 248 ? 4.016 46.031 8.406 1 28.77 248 ASP A C 1
ATOM 1957 O O . ASP A 1 248 ? 3.094 46.781 8.734 1 28.77 248 ASP A O 1
ATOM 1961 N N . TYR A 1 249 ? 4.016 44.75 8.578 1 27.05 249 TYR A N 1
ATOM 1962 C CA . TYR A 1 249 ? 2.879 44.281 9.359 1 27.05 249 TYR A CA 1
ATOM 1963 C C . TYR A 1 249 ? 2.955 44.781 10.797 1 27.05 249 TYR A C 1
ATOM 1965 O O . TYR A 1 249 ? 1.926 45 11.438 1 27.05 249 TYR A O 1
ATOM 1973 N N . ILE A 1 250 ? 4.191 44.844 11.258 1 28.95 250 ILE A N 1
ATOM 1974 C CA . ILE A 1 250 ? 4.207 45.531 12.547 1 28.95 250 ILE A CA 1
ATOM 1975 C C . ILE A 1 250 ? 3.76 46.969 12.375 1 28.95 250 ILE A C 1
ATOM 1977 O O . ILE A 1 250 ? 3.057 47.531 13.227 1 28.95 250 ILE A O 1
ATOM 1981 N N . LEU A 1 251 ? 4.23 47.531 11.219 1 27.03 251 LEU A N 1
ATOM 1982 C CA . LEU A 1 251 ? 3.922 48.938 11.117 1 27.03 251 LEU A CA 1
ATOM 1983 C C . LEU A 1 251 ? 2.436 49.156 10.859 1 27.03 251 LEU A C 1
ATOM 1985 O O . LEU A 1 251 ? 1.855 50.125 11.336 1 27.03 251 LEU A O 1
ATOM 1989 N N . LYS A 1 252 ? 1.96 48.406 9.914 1 30.47 252 LYS A N 1
ATOM 1990 C CA . LYS A 1 252 ? 0.617 48.875 9.578 1 30.47 252 LYS A CA 1
ATOM 1991 C C . LYS A 1 252 ? -0.318 48.75 10.781 1 30.47 252 LYS A C 1
ATOM 1993 O O . LYS A 1 252 ? -1.372 49.375 10.82 1 30.47 252 LYS A O 1
ATOM 1998 N N . ASN A 1 253 ? -0.039 47.719 11.609 1 27.09 253 ASN A N 1
ATOM 1999 C CA . ASN A 1 253 ? -1.015 47.688 12.695 1 27.09 253 ASN A CA 1
ATOM 2000 C C . ASN A 1 253 ? -0.824 48.844 13.664 1 27.09 253 ASN A C 1
ATOM 2002 O O . ASN A 1 253 ? -1.479 48.906 14.703 1 27.09 253 ASN A O 1
ATOM 2006 N N . THR A 1 254 ? 0.362 49.375 13.555 1 27.64 254 THR A N 1
ATOM 2007 C CA . THR A 1 254 ? 0.48 50.438 14.555 1 27.64 254 THR A CA 1
ATOM 2008 C C . THR A 1 254 ? -0.409 51.625 14.203 1 27.64 254 THR A C 1
ATOM 2010 O O . THR A 1 254 ? -0.547 52.562 14.992 1 27.64 254 THR A O 1
ATOM 2013 N N . SER A 1 255 ? -0.628 51.719 12.906 1 26.22 255 SER A N 1
ATOM 2014 C CA . SER A 1 255 ? -1.085 53.094 12.633 1 26.22 255 SER A CA 1
ATOM 2015 C C . SER A 1 255 ? -2.469 53.344 13.219 1 26.22 255 SER A C 1
ATOM 2017 O O . SER A 1 255 ? -2.912 54.469 13.328 1 26.22 255 SER A O 1
ATOM 2019 N N . LYS A 1 256 ? -3.314 52.375 13.125 1 28.61 256 LYS A N 1
ATOM 2020 C CA . LYS A 1 256 ? -4.656 52.969 13.195 1 28.61 256 LYS A CA 1
ATOM 2021 C C . LYS A 1 256 ? -4.98 53.438 14.609 1 28.61 256 LYS A C 1
ATOM 2023 O O . LYS A 1 256 ? -6.148 53.469 15.008 1 28.61 256 LYS A O 1
ATOM 2028 N N . LYS A 1 257 ? -3.875 53.438 15.586 1 28.91 257 LYS A N 1
ATOM 2029 C CA . LYS A 1 257 ? -4.305 53.875 16.922 1 28.91 257 LYS A CA 1
ATOM 2030 C C . LYS A 1 257 ? -4.766 55.344 16.891 1 28.91 257 LYS A C 1
ATOM 2032 O O . LYS A 1 257 ? -3.979 56.25 17.172 1 28.91 257 LYS A O 1
ATOM 2037 N N . GLY A 1 258 ? -5.352 55.688 16.031 1 22.78 258 GLY A N 1
ATOM 2038 C CA . GLY A 1 258 ? -5.598 57.094 16.25 1 22.78 258 GLY A CA 1
ATOM 2039 C C . GLY A 1 258 ? -6.133 57.406 17.641 1 22.78 258 GLY A C 1
ATOM 2040 O O . GLY A 1 258 ? -5.613 58.281 18.328 1 22.78 258 GLY A O 1
ATOM 2041 N N . GLN A 1 259 ? -7.367 57.406 17.875 1 22.34 259 GLN A N 1
ATOM 2042 C CA . GLN A 1 259 ? -7.922 58.531 18.625 1 22.34 259 GLN A CA 1
ATOM 2043 C C . GLN A 1 259 ? -7.711 58.375 20.125 1 22.34 259 GLN A C 1
ATOM 2045 O O . GLN A 1 259 ? -7.172 59.25 20.797 1 22.34 259 GLN A O 1
ATOM 2050 N N . ASP A 1 260 ? -8.703 58.531 21.141 1 23.2 260 ASP A N 1
ATOM 2051 C CA . ASP A 1 260 ? -8.75 59.312 22.359 1 23.2 260 ASP A CA 1
ATOM 2052 C C . ASP A 1 260 ? -8.203 58.531 23.547 1 23.2 260 ASP A C 1
ATOM 2054 O O . ASP A 1 260 ? -7.621 59.094 24.469 1 23.2 260 ASP A O 1
ATOM 2058 N N . GLU A 1 261 ? -8.734 57.219 23.859 1 25.55 261 GLU A N 1
ATOM 2059 C CA . GLU A 1 261 ? -8.922 57.094 25.312 1 25.55 261 GLU A CA 1
ATOM 2060 C C . GLU A 1 261 ? -7.59 56.875 26.016 1 25.55 261 GLU A C 1
ATOM 2062 O O . GLU A 1 261 ? -6.602 56.469 25.391 1 25.55 261 GLU A O 1
ATOM 2067 N N . GLU A 1 262 ? -7.438 57.062 27.422 1 22.72 262 GLU A N 1
ATOM 2068 C CA . GLU A 1 262 ? -6.398 57.125 28.453 1 22.72 262 GLU A CA 1
ATOM 2069 C C . GLU A 1 262 ? -5.613 55.812 28.5 1 22.72 262 GLU A C 1
ATOM 2071 O O . GLU A 1 262 ? -6.188 54.75 28.688 1 22.72 262 GLU A O 1
ATOM 2076 N N . ILE A 1 263 ? -4.438 55.625 27.844 1 23.33 263 ILE A N 1
ATOM 2077 C CA . ILE A 1 263 ? -3.447 54.594 27.609 1 23.33 263 ILE A CA 1
ATOM 2078 C C . ILE A 1 263 ? -2.916 54.094 28.953 1 23.33 263 ILE A C 1
ATOM 2080 O O . ILE A 1 263 ? -2.135 54.781 29.609 1 23.33 263 ILE A O 1
ATOM 2084 N N . ASN A 1 264 ? -3.777 53.562 29.891 1 20.38 264 ASN A N 1
ATOM 2085 C CA . ASN A 1 264 ? -3.148 53.156 31.141 1 20.38 264 ASN A CA 1
ATOM 2086 C C . ASN A 1 264 ? -1.979 52.219 30.922 1 20.38 264 ASN A C 1
ATOM 2088 O O . ASN A 1 264 ? -2.016 51.406 30 1 20.38 264 ASN A O 1
ATOM 2092 N N . ASN A 1 265 ? -0.719 52.375 31.438 1 20.38 265 ASN A N 1
ATOM 2093 C CA . ASN A 1 265 ? 0.707 52.062 31.406 1 20.38 265 ASN A CA 1
ATOM 2094 C C . ASN A 1 265 ? 0.964 50.562 31.562 1 20.38 265 ASN A C 1
ATOM 2096 O O . ASN A 1 265 ? 2.096 50.156 31.828 1 20.38 265 ASN A O 1
ATOM 2100 N N . THR A 1 266 ? 0.031 49.531 31.703 1 20.02 266 THR A N 1
ATOM 2101 C CA . THR A 1 266 ? 0.578 48.375 32.375 1 20.02 266 THR A CA 1
ATOM 2102 C C . THR A 1 266 ? 1.581 47.656 31.5 1 20.02 266 THR A C 1
ATOM 2104 O O . THR A 1 266 ? 1.319 47.438 30.312 1 20.02 266 THR A O 1
ATOM 2107 N N . SER A 1 267 ? 2.961 47.469 31.812 1 20.25 267 SER A N 1
ATOM 2108 C CA . SER A 1 267 ? 4.312 47.094 31.422 1 20.25 267 SER A CA 1
ATOM 2109 C C . SER A 1 267 ? 4.367 45.594 31.031 1 20.25 267 SER A C 1
ATOM 2111 O O . SER A 1 267 ? 4.727 44.75 31.844 1 20.25 267 SER A O 1
ATOM 2113 N N . SER A 1 268 ? 3.398 44.875 30.516 1 19.64 268 SER A N 1
ATOM 2114 C CA . SER A 1 268 ? 3.613 43.406 30.5 1 19.64 268 SER A CA 1
ATOM 2115 C C . SER A 1 268 ? 4.809 43.031 29.641 1 19.64 268 SER A C 1
ATOM 2117 O O . SER A 1 268 ? 5.012 43.625 28.562 1 19.64 268 SER A O 1
ATOM 2119 N N . SER A 1 269 ? 5.914 42.25 30.203 1 19.83 269 SER A N 1
ATOM 2120 C CA . SER A 1 269 ? 7.27 41.781 29.984 1 19.83 269 SER A CA 1
ATOM 2121 C C . SER A 1 269 ? 7.352 40.906 28.734 1 19.83 269 SER A C 1
ATOM 2123 O O . SER A 1 269 ? 6.574 39.969 28.578 1 19.83 269 SER A O 1
ATOM 2125 N N . LEU A 1 270 ? 7.844 41.344 27.641 1 20.88 270 LEU A N 1
ATOM 2126 C CA . LEU A 1 270 ? 8.211 40.781 26.344 1 20.88 270 LEU A CA 1
ATOM 2127 C C . LEU A 1 270 ? 9.305 39.719 26.5 1 20.88 270 LEU A C 1
ATOM 2129 O O . LEU A 1 270 ? 10.461 40.062 26.734 1 20.88 270 LEU A O 1
ATOM 2133 N N . ALA A 1 271 ? 9.133 38.531 27.297 1 19.39 271 ALA A N 1
ATOM 2134 C CA . ALA A 1 271 ? 10.188 37.562 27.5 1 19.39 271 ALA A CA 1
ATOM 2135 C C . ALA A 1 271 ? 10.672 37 26.172 1 19.39 271 ALA A C 1
ATOM 2137 O O . ALA A 1 271 ? 9.883 36.406 25.422 1 19.39 271 ALA A O 1
ATOM 2138 N N . VAL A 1 272 ? 11.688 37.531 25.625 1 19.73 272 VAL A N 1
ATOM 2139 C CA . VAL A 1 272 ? 12.492 37.125 24.484 1 19.73 272 VAL A CA 1
ATOM 2140 C C . VAL A 1 272 ? 13.289 35.875 24.844 1 19.73 272 VAL A C 1
ATOM 2142 O O . VAL A 1 272 ? 14.211 35.938 25.672 1 19.73 272 VAL A O 1
ATOM 2145 N N . ALA A 1 273 ? 12.773 34.656 25.234 1 18.84 273 ALA A N 1
ATOM 2146 C CA . ALA A 1 273 ? 13.555 33.5 25.703 1 18.84 273 ALA A CA 1
ATOM 2147 C C . ALA A 1 273 ? 14.508 33.031 24.609 1 18.84 273 ALA A C 1
ATOM 2149 O O . ALA A 1 273 ? 14.062 32.562 23.562 1 18.84 273 ALA A O 1
ATOM 2150 N N . VAL A 1 274 ? 15.758 33.562 24.5 1 19.67 274 VAL A N 1
ATOM 2151 C CA . VAL A 1 274 ? 16.906 33.156 23.703 1 19.67 274 VAL A CA 1
ATOM 2152 C C . VAL A 1 274 ? 17.484 31.828 24.25 1 19.67 274 VAL A C 1
ATOM 2154 O O . VAL A 1 274 ? 18.141 31.812 25.281 1 19.67 274 VAL A O 1
ATOM 2157 N N . MET A 1 275 ? 16.875 30.688 24.562 1 18.17 275 MET A N 1
ATOM 2158 C CA . MET A 1 275 ? 17.516 29.578 25.297 1 18.17 275 MET A CA 1
ATOM 2159 C C . MET A 1 275 ? 18.641 28.969 24.469 1 18.17 275 MET A C 1
ATOM 2161 O O . MET A 1 275 ? 18.391 28.469 23.359 1 18.17 275 MET A O 1
ATOM 2165 N N . VAL A 1 276 ? 19.938 29.453 24.547 1 18.94 276 VAL A N 1
ATOM 2166 C CA . VAL A 1 276 ? 21.234 28.984 24.062 1 18.94 276 VAL A CA 1
ATOM 2167 C C . VAL A 1 276 ? 21.609 27.688 24.781 1 18.94 276 VAL A C 1
ATOM 2169 O O . VAL A 1 276 ? 21.922 27.703 25.984 1 18.94 276 VAL A O 1
ATOM 2172 N N . GLY A 1 277 ? 20.953 26.578 24.922 1 18.08 277 GLY A N 1
ATOM 2173 C CA . GLY A 1 277 ? 21.312 25.531 25.859 1 18.08 277 GLY A CA 1
ATOM 2174 C C . GLY A 1 277 ? 22.594 24.797 25.484 1 18.08 277 GLY A C 1
ATOM 2175 O O . GLY A 1 277 ? 22.594 23.938 24.609 1 18.08 277 GLY A O 1
ATOM 2176 N N . VAL A 1 278 ? 23.781 25.453 25.359 1 18.55 278 VAL A N 1
ATOM 2177 C CA . VAL A 1 278 ? 25.062 24.828 25.031 1 18.55 278 VAL A CA 1
ATOM 2178 C C . VAL A 1 278 ? 25.453 23.844 26.125 1 18.55 278 VAL A C 1
ATOM 2180 O O . VAL A 1 278 ? 25.453 24.203 27.312 1 18.55 278 VAL A O 1
ATOM 2183 N N . GLY A 1 279 ? 25.203 22.562 26.047 1 18.19 279 GLY A N 1
ATOM 2184 C CA . GLY A 1 279 ? 25.688 21.5 26.922 1 18.19 279 GLY A CA 1
ATOM 2185 C C . GLY A 1 279 ? 27.172 21.562 27.156 1 18.19 279 GLY A C 1
ATOM 2186 O O . GLY A 1 279 ? 27.953 21.656 26.219 1 18.19 279 GLY A O 1
ATOM 2187 N N . ARG A 1 280 ? 27.672 21.984 28.297 1 16.36 280 ARG A N 1
ATOM 2188 C CA . ARG A 1 280 ? 28.984 22.125 28.891 1 16.36 280 ARG A CA 1
ATOM 2189 C C . ARG A 1 280 ? 29.672 20.766 29.031 1 16.36 280 ARG A C 1
ATOM 2191 O O . ARG A 1 280 ? 29.078 19.812 29.547 1 16.36 280 ARG A O 1
ATOM 2198 N N . LYS A 1 281 ? 30.812 20.453 28.391 1 19.88 281 LYS A N 1
ATOM 2199 C CA . LYS A 1 281 ? 31.891 19.484 28.469 1 19.88 281 LYS A CA 1
ATOM 2200 C C . LYS A 1 281 ? 32.531 19.453 29.859 1 19.88 281 LYS A C 1
ATOM 2202 O O . LYS A 1 281 ? 33.188 20.406 30.266 1 19.88 281 LYS A O 1
ATOM 2207 N N . SER A 1 282 ? 31.812 19.25 30.969 1 16.39 282 SER A N 1
ATOM 2208 C CA . SER A 1 282 ? 32.75 19.234 32.094 1 16.39 282 SER A CA 1
ATOM 2209 C C . SER A 1 282 ? 33.844 18.172 31.906 1 16.39 282 SER A C 1
ATOM 2211 O O . SER A 1 282 ? 33.531 17.031 31.578 1 16.39 282 SER A O 1
ATOM 2213 N N . LEU A 1 283 ? 35.125 18.422 31.766 1 19.89 283 LEU A N 1
ATOM 2214 C CA . LEU A 1 283 ? 36.5 17.953 31.781 1 19.89 283 LEU A CA 1
ATOM 2215 C C . LEU A 1 283 ? 36.812 17.219 33.062 1 19.89 283 LEU A C 1
ATOM 2217 O O . LEU A 1 283 ? 37.938 16.797 33.312 1 19.89 283 LEU A O 1
ATOM 2221 N N . GLU A 1 284 ? 35.938 16.859 34.062 1 17.36 284 GLU A N 1
ATOM 2222 C CA . GLU A 1 284 ? 36.75 16.609 35.25 1 17.36 284 GLU A CA 1
ATOM 2223 C C . GLU A 1 284 ? 37.688 15.414 35.062 1 17.36 284 GLU A C 1
ATOM 2225 O O . GLU A 1 284 ? 37.281 14.414 34.469 1 17.36 284 GLU A O 1
ATOM 2230 N N . ILE A 1 285 ? 39 15.531 35.344 1 19.55 285 ILE A N 1
ATOM 2231 C CA . ILE A 1 285 ? 40.375 15.094 35.594 1 19.55 285 ILE A CA 1
ATOM 2232 C C . ILE A 1 285 ? 40.375 14.055 36.688 1 19.55 285 ILE A C 1
ATOM 2234 O O . ILE A 1 285 ? 41.438 13.719 37.219 1 19.55 285 ILE A O 1
ATOM 2238 N N . GLY A 1 286 ? 39.25 13.383 37.094 1 17.34 286 GLY A N 1
ATOM 2239 C CA . GLY A 1 286 ? 39.5 12.867 38.438 1 17.34 286 GLY A CA 1
ATOM 2240 C C . GLY A 1 286 ? 40.656 11.883 38.469 1 17.34 286 GLY A C 1
ATOM 2241 O O . GLY A 1 286 ? 40.906 11.148 37.5 1 17.34 286 GLY A O 1
ATOM 2242 N N . ASP A 1 287 ? 41.562 11.789 39.562 1 18.06 287 ASP A N 1
ATOM 2243 C CA . ASP A 1 287 ? 42.812 11.43 40.219 1 18.06 287 ASP A CA 1
ATOM 2244 C C . ASP A 1 287 ? 42.844 9.938 40.531 1 18.06 287 ASP A C 1
ATOM 2246 O O . ASP A 1 287 ? 43.906 9.414 40.906 1 18.06 287 ASP A O 1
ATOM 2250 N N . GLU A 1 288 ? 41.719 9.188 40.938 1 18.78 288 GLU A N 1
ATOM 2251 C CA . GLU A 1 288 ? 42.031 8.281 42.031 1 18.78 288 GLU A CA 1
ATOM 2252 C C . GLU A 1 288 ? 43.062 7.25 41.625 1 18.78 288 GLU A C 1
ATOM 2254 O O . GLU A 1 288 ? 43.156 6.871 40.438 1 18.78 288 GLU A O 1
ATOM 2259 N N . MET A 1 289 ? 43.781 6.656 42.812 1 18.09 289 MET A N 1
ATOM 2260 C CA . MET A 1 289 ? 44.969 5.98 43.375 1 18.09 289 MET A CA 1
ATOM 2261 C C . MET A 1 289 ? 44.938 4.492 43.031 1 18.09 289 MET A C 1
ATOM 2263 O O . MET A 1 289 ? 43.875 3.867 43.031 1 18.09 289 MET A O 1
ATOM 2267 N N . VAL A 1 290 ? 45.969 3.926 42.625 1 19.47 290 VAL A N 1
ATOM 2268 C CA . VAL A 1 290 ? 46.625 2.697 42.188 1 19.47 290 VAL A CA 1
ATOM 2269 C C . VAL A 1 290 ? 46.781 1.733 43.344 1 19.47 290 VAL A C 1
ATOM 2271 O O . VAL A 1 290 ? 47.719 1.85 44.156 1 19.47 290 VAL A O 1
ATOM 2274 N N . ASP A 1 291 ? 45.75 1.609 44.375 1 18.34 291 ASP A N 1
ATOM 2275 C CA . ASP A 1 291 ? 46.375 0.827 45.438 1 18.34 291 ASP A CA 1
ATOM 2276 C C . ASP A 1 291 ? 46.75 -0.572 44.938 1 18.34 291 ASP A C 1
ATOM 2278 O O . ASP A 1 291 ? 45.969 -1.207 44.219 1 18.34 291 ASP A O 1
ATOM 2282 N N . VAL A 1 292 ? 47.969 -1.11 45.312 1 18.91 292 VAL A N 1
ATOM 2283 C CA . VAL A 1 292 ? 49.031 -2.09 45.125 1 18.91 292 VAL A CA 1
ATOM 2284 C C . VAL A 1 292 ? 48.656 -3.404 45.812 1 18.91 292 VAL A C 1
ATOM 2286 O O . VAL A 1 292 ? 49.281 -4.441 45.531 1 18.91 292 VAL A O 1
ATOM 2289 N N . ASP A 1 293 ? 47.781 -3.535 46.875 1 19.7 293 ASP A N 1
ATOM 2290 C CA . ASP A 1 293 ? 48.281 -4.508 47.844 1 19.7 293 ASP A CA 1
ATOM 2291 C C . ASP A 1 293 ? 48.094 -5.934 47.344 1 19.7 293 ASP A C 1
ATOM 2293 O O . ASP A 1 293 ? 47 -6.285 46.875 1 19.7 293 ASP A O 1
ATOM 2297 N N . GLY A 1 294 ? 49.188 -6.82 47.219 1 19.98 294 GLY A N 1
ATOM 2298 C CA . GLY A 1 294 ? 49.719 -8.086 46.781 1 19.98 294 GLY A CA 1
ATOM 2299 C C . GLY A 1 294 ? 49.188 -9.273 47.562 1 19.98 294 GLY A C 1
ATOM 2300 O O . GLY A 1 294 ? 49.375 -10.422 47.156 1 19.98 294 GLY A O 1
ATOM 2301 N N . SER A 1 295 ? 48.844 -9.312 48.875 1 18.98 295 SER A N 1
ATOM 2302 C CA . SER A 1 295 ? 49.406 -10.383 49.688 1 18.98 295 SER A CA 1
ATOM 2303 C C . SER A 1 295 ? 48.594 -11.672 49.562 1 18.98 295 SER A C 1
ATOM 2305 O O . SER A 1 295 ? 47.438 -11.719 49.969 1 18.98 295 SER A O 1
ATOM 2307 N N . ARG A 1 296 ? 48.656 -12.5 48.531 1 20.84 296 ARG A N 1
ATOM 2308 C CA . ARG A 1 296 ? 48.156 -13.875 48.469 1 20.84 296 ARG A CA 1
ATOM 2309 C C . ARG A 1 296 ? 48.75 -14.719 49.594 1 20.84 296 ARG A C 1
ATOM 2311 O O . ARG A 1 296 ? 49.969 -14.992 49.594 1 20.84 296 ARG A O 1
ATOM 2318 N N . THR A 1 297 ? 48.469 -14.539 50.844 1 19.72 297 THR A N 1
ATOM 2319 C CA . THR A 1 297 ? 49 -15.422 51.875 1 19.72 297 THR A CA 1
ATOM 2320 C C . THR A 1 297 ? 48.594 -16.875 51.594 1 19.72 297 THR A C 1
ATOM 2322 O O . THR A 1 297 ? 47.406 -17.172 51.344 1 19.72 297 THR A O 1
ATOM 2325 N N . VAL A 1 298 ? 49.562 -17.75 51.25 1 22.73 298 VAL A N 1
ATOM 2326 C CA . VAL A 1 298 ? 49.938 -19.156 51.094 1 22.73 298 VAL A CA 1
ATOM 2327 C C . VAL A 1 298 ? 49.656 -19.906 52.406 1 22.73 298 VAL A C 1
ATOM 2329 O O . VAL A 1 298 ? 50.094 -21.047 52.594 1 22.73 298 VAL A O 1
ATOM 2332 N N . GLU A 1 299 ? 48.844 -19.359 53.344 1 20.16 299 GLU A N 1
ATOM 2333 C CA . GLU A 1 299 ? 49.062 -20.094 54.594 1 20.16 299 GLU A CA 1
ATOM 2334 C C . GLU A 1 299 ? 48.844 -21.594 54.406 1 20.16 299 GLU A C 1
ATOM 2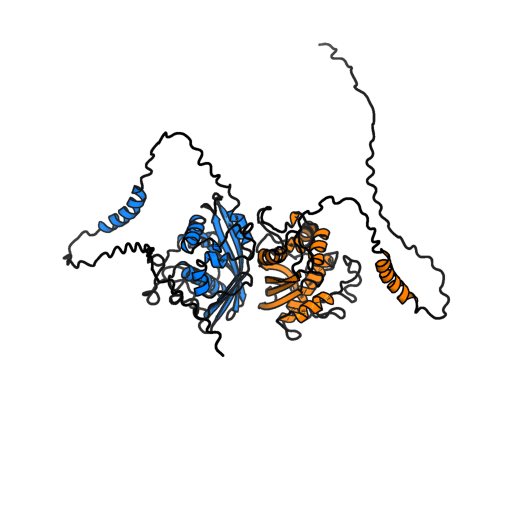336 O O . GLU A 1 299 ? 48.062 -22.016 53.562 1 20.16 299 GLU A O 1
ATOM 2341 N N . GLY A 1 300 ? 49.531 -22.422 55.5 1 23.61 300 GLY A N 1
ATOM 2342 C CA . GLY A 1 300 ? 49.781 -23.609 56.312 1 23.61 300 GLY A CA 1
ATOM 2343 C C . GLY A 1 300 ? 48.531 -24.312 56.781 1 23.61 300 GLY A C 1
ATOM 2344 O O . GLY A 1 300 ? 47.562 -23.656 57.188 1 23.61 300 GLY A O 1
ATOM 2345 N N . MET B 1 1 ? -20.875 -15.742 -4.137 1 86.56 1 MET B N 1
ATOM 2346 C CA . MET B 1 1 ? -19.453 -16.047 -4.043 1 86.56 1 MET B CA 1
ATOM 2347 C C . MET B 1 1 ? -19.25 -17.516 -3.682 1 86.56 1 MET B C 1
ATOM 2349 O O . MET B 1 1 ? -18.109 -17.953 -3.475 1 86.56 1 MET B O 1
ATOM 2353 N N . ASP B 1 2 ? -20.219 -18.297 -3.715 1 87.31 2 ASP B N 1
ATOM 2354 C CA . ASP B 1 2 ? -20.172 -19.672 -3.242 1 87.31 2 ASP B CA 1
ATOM 2355 C C . ASP B 1 2 ? -19.359 -20.562 -4.188 1 87.31 2 ASP B C 1
ATOM 2357 O O . ASP B 1 2 ? -18.953 -21.656 -3.816 1 87.31 2 ASP B O 1
ATOM 2361 N N . GLN B 1 3 ? -19.172 -20.031 -5.34 1 88.19 3 GLN B N 1
ATOM 2362 C CA . GLN B 1 3 ? -18.422 -20.812 -6.32 1 88.19 3 GLN B CA 1
ATOM 2363 C C . GLN B 1 3 ? -16.953 -20.922 -5.934 1 88.19 3 GLN B C 1
ATOM 2365 O O . GLN B 1 3 ? -16.234 -21.766 -6.465 1 88.19 3 GLN B O 1
ATOM 2370 N N . TYR B 1 4 ? -16.578 -20.031 -5.086 1 92 4 TYR B N 1
ATOM 2371 C CA . TYR B 1 4 ? -15.172 -20.047 -4.711 1 92 4 TYR B CA 1
ATOM 2372 C C . TYR B 1 4 ? -14.938 -20.891 -3.465 1 92 4 TYR B C 1
ATOM 2374 O O . TYR B 1 4 ? -14.617 -20.359 -2.396 1 92 4 TYR B O 1
ATOM 2382 N N . LYS B 1 5 ? -15.227 -22.094 -3.855 1 87.44 5 LYS B N 1
ATOM 2383 C CA . LYS B 1 5 ? -14.992 -23.141 -2.875 1 87.44 5 LYS B CA 1
ATOM 2384 C C . LYS B 1 5 ? -13.906 -24.109 -3.357 1 87.44 5 LYS B C 1
ATOM 2386 O O . LYS B 1 5 ? -13.594 -24.156 -4.547 1 87.44 5 LYS B O 1
ATOM 2391 N N . GLY B 1 6 ? -12.867 -24.453 -2.559 1 88.56 6 GLY B N 1
ATOM 2392 C CA . GLY B 1 6 ? -11.836 -25.406 -2.938 1 88.56 6 GLY B CA 1
ATOM 2393 C C . GLY B 1 6 ? -12.289 -26.375 -4.012 1 88.56 6 GLY B C 1
ATOM 2394 O O . GLY B 1 6 ? -13.359 -26.203 -4.605 1 88.56 6 GLY B O 1
ATOM 2395 N N . SER B 1 7 ? -11.523 -27.203 -4.602 1 90.12 7 SER B N 1
ATOM 2396 C CA . SER B 1 7 ? -11.805 -28.266 -5.562 1 90.12 7 SER B CA 1
ATOM 2397 C C . SER B 1 7 ? -11.438 -29.625 -5.004 1 90.12 7 SER B C 1
ATOM 2399 O O . SER B 1 7 ? -11.008 -29.734 -3.857 1 90.12 7 SER B O 1
ATOM 2401 N N . ASP B 1 8 ? -11.711 -30.625 -5.844 1 90.44 8 ASP B N 1
ATOM 2402 C CA . ASP B 1 8 ? -11.383 -31.984 -5.441 1 90.44 8 ASP B CA 1
ATOM 2403 C C . ASP B 1 8 ? -9.867 -32.219 -5.438 1 90.44 8 ASP B C 1
ATOM 2405 O O . ASP B 1 8 ? -9.375 -33.156 -4.816 1 90.44 8 ASP B O 1
ATOM 2409 N N . VAL B 1 9 ? -9.141 -31.297 -6.102 1 93.25 9 VAL B N 1
ATOM 2410 C CA . VAL B 1 9 ? -7.707 -31.531 -6.238 1 93.25 9 VAL B CA 1
ATOM 2411 C C . VAL B 1 9 ? -6.941 -30.547 -5.355 1 93.25 9 VAL B C 1
ATOM 2413 O O . VAL B 1 9 ? -5.75 -30.734 -5.102 1 93.25 9 VAL B O 1
ATOM 2416 N N . ASP B 1 10 ? -7.602 -29.531 -4.926 1 96.44 10 ASP B N 1
ATOM 2417 C CA . ASP B 1 10 ? -6.965 -28.531 -4.059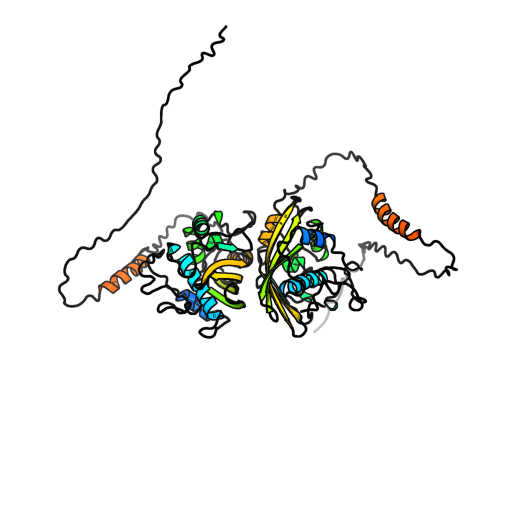 1 96.44 10 ASP B CA 1
ATOM 2418 C C . ASP B 1 10 ? -7.98 -27.906 -3.111 1 96.44 10 ASP B C 1
ATOM 2420 O O . ASP B 1 10 ? -9.016 -27.391 -3.553 1 96.44 10 ASP B O 1
ATOM 2424 N N . LYS B 1 11 ? -7.637 -27.812 -1.863 1 95 11 LYS B N 1
ATOM 2425 C CA . LYS B 1 11 ? -8.531 -27.359 -0.806 1 95 11 LYS B CA 1
ATOM 2426 C C . LYS B 1 11 ? -8.836 -25.875 -0.953 1 95 11 LYS B C 1
ATOM 2428 O O . LYS B 1 11 ? -9.914 -25.406 -0.553 1 95 11 LYS B O 1
ATOM 2433 N N . TYR B 1 12 ? -7.957 -25.125 -1.528 1 97.31 12 TYR B N 1
ATOM 2434 C CA . TYR B 1 12 ? -8.047 -23.672 -1.444 1 97.31 12 TYR B CA 1
ATOM 2435 C C . TYR B 1 12 ? -8.305 -23.062 -2.816 1 97.31 12 TYR B C 1
ATOM 2437 O O . TYR B 1 12 ? -8.531 -21.844 -2.936 1 97.31 12 TYR B O 1
ATOM 2445 N N . ARG B 1 13 ? -8.258 -23.844 -3.871 1 97.5 13 ARG B N 1
ATOM 2446 C CA . ARG B 1 13 ? -8.391 -23.344 -5.234 1 97.5 13 ARG B CA 1
ATOM 2447 C C . ARG B 1 13 ? -9.453 -24.125 -6 1 97.5 13 ARG B C 1
ATOM 2449 O O . ARG B 1 13 ? -9.562 -25.344 -5.859 1 97.5 13 ARG B O 1
ATOM 2456 N N . CYS B 1 14 ? -10.172 -23.344 -6.742 1 94.69 14 CYS B N 1
ATOM 2457 C CA . CYS B 1 14 ? -11.18 -23.953 -7.609 1 94.69 14 CYS B CA 1
ATOM 2458 C C . CYS B 1 14 ? -10.789 -23.797 -9.078 1 94.69 14 CYS B C 1
ATOM 2460 O O . CYS B 1 14 ? -9.703 -23.312 -9.391 1 94.69 14 CYS B O 1
ATOM 2462 N N . PHE B 1 15 ? -11.547 -24.484 -10.016 1 95 15 PHE B N 1
ATOM 2463 C CA . PHE B 1 15 ? -11.375 -24.422 -11.461 1 95 15 PHE B CA 1
ATOM 2464 C C . PHE B 1 15 ? -10.039 -25.031 -11.875 1 95 15 PHE B C 1
ATOM 2466 O O . PHE B 1 15 ? -9.312 -24.453 -12.68 1 95 15 PHE B O 1
ATOM 2473 N N . MET B 1 16 ? -9.703 -26.078 -11.211 1 94.44 16 MET B N 1
ATOM 2474 C CA . MET B 1 16 ? -8.453 -26.766 -11.523 1 94.44 16 MET B CA 1
ATOM 2475 C C . MET B 1 16 ? -8.719 -28.125 -12.148 1 94.44 16 MET B C 1
ATOM 2477 O O . MET B 1 16 ? -7.816 -28.734 -12.719 1 94.44 16 MET B O 1
ATOM 2481 N N . SER B 1 17 ? -9.953 -28.562 -12.016 1 90.19 17 SER B N 1
ATOM 2482 C CA . SER B 1 17 ? -10.344 -29.891 -12.492 1 90.19 17 SER B CA 1
ATOM 2483 C C . SER B 1 17 ? -11.812 -29.922 -12.914 1 90.19 17 SER B C 1
ATOM 2485 O O . SER B 1 17 ? -12.516 -28.922 -12.781 1 90.19 17 SER B O 1
ATOM 2487 N N . GLY B 1 18 ? -12.117 -31.047 -13.539 1 89.5 18 GLY B N 1
ATOM 2488 C CA . GLY B 1 18 ? -13.508 -31.234 -13.922 1 89.5 18 GLY B CA 1
ATOM 2489 C C . GLY B 1 18 ? -13.781 -30.859 -15.367 1 89.5 18 GLY B C 1
ATOM 2490 O O . GLY B 1 18 ? -12.852 -30.547 -16.125 1 89.5 18 GLY B O 1
ATOM 2491 N N . GLU B 1 19 ? -15.047 -30.859 -15.711 1 91.25 19 GLU B N 1
ATOM 2492 C CA . GLU B 1 19 ? -15.477 -30.656 -17.094 1 91.25 19 GLU B CA 1
ATOM 2493 C C . GLU B 1 19 ? -15.102 -29.266 -17.594 1 91.25 19 GLU B C 1
ATOM 2495 O O . GLU B 1 19 ? -14.75 -29.094 -18.766 1 91.25 19 GLU B O 1
ATOM 2500 N N . GLY B 1 20 ? -15.117 -28.344 -16.75 1 90.69 20 GLY B N 1
ATOM 2501 C CA . GLY B 1 20 ? -14.82 -26.969 -17.109 1 90.69 20 GLY B CA 1
ATOM 2502 C C . GLY B 1 20 ? -13.359 -26.75 -17.469 1 90.69 20 GLY B C 1
ATOM 2503 O O . GLY B 1 20 ? -13.023 -25.781 -18.156 1 90.69 20 GLY B O 1
ATOM 2504 N N . GLU B 1 21 ? -12.5 -27.656 -17.078 1 94.56 21 GLU B N 1
ATOM 2505 C CA . GLU B 1 21 ? -11.062 -27.484 -17.281 1 94.56 21 GLU B CA 1
ATOM 2506 C C . GLU B 1 21 ? -10.523 -28.453 -18.328 1 94.56 21 GLU B C 1
ATOM 2508 O O . GLU B 1 21 ? -9.305 -28.531 -18.516 1 94.56 21 GLU B O 1
ATOM 2513 N N . LYS B 1 22 ? -11.352 -29.156 -18.984 1 92.12 22 LYS B N 1
ATOM 2514 C CA . LYS B 1 22 ? -10.938 -30.188 -19.922 1 92.12 22 LYS B CA 1
ATOM 2515 C C . LYS B 1 22 ? -10.141 -29.578 -21.078 1 92.12 22 LYS B C 1
ATOM 2517 O O . LYS B 1 22 ? -9.195 -30.203 -21.578 1 92.12 22 LYS B O 1
ATOM 2522 N N . ASN B 1 23 ? -10.531 -28.391 -21.484 1 93.62 23 ASN B N 1
ATOM 2523 C CA . ASN B 1 23 ? -9.883 -27.75 -22.625 1 93.62 23 ASN B CA 1
ATOM 2524 C C . ASN B 1 23 ? -8.914 -26.656 -22.172 1 93.62 23 ASN B C 1
ATOM 2526 O O . ASN B 1 23 ? -8.492 -25.828 -22.984 1 93.62 23 ASN B O 1
ATOM 2530 N N . THR B 1 24 ? -8.656 -26.641 -20.875 1 96 24 THR B N 1
ATOM 2531 C CA . THR B 1 24 ? -7.73 -25.641 -20.359 1 96 24 THR B CA 1
ATOM 2532 C C . THR B 1 24 ? -6.301 -25.953 -20.781 1 96 24 THR B C 1
ATOM 2534 O O . THR B 1 24 ? -5.859 -27.109 -20.688 1 96 24 THR B O 1
ATOM 2537 N N . THR B 1 25 ? -5.613 -24.969 -21.391 1 95.12 25 THR B N 1
ATOM 2538 C CA . THR B 1 25 ? -4.195 -25.109 -21.703 1 95.12 25 THR B CA 1
ATOM 2539 C C . THR B 1 25 ? -3.338 -24.625 -20.531 1 95.12 25 THR B C 1
ATOM 2541 O O . THR B 1 25 ? -3.373 -23.453 -20.172 1 95.12 25 THR B O 1
ATOM 2544 N N . TRP B 1 26 ? -2.619 -25.547 -20 1 95.25 26 TRP B N 1
ATOM 2545 C CA . TRP B 1 26 ? -1.748 -25.25 -18.875 1 95.25 26 TRP B CA 1
ATOM 2546 C C . TRP B 1 26 ? -0.332 -24.922 -19.344 1 95.25 26 TRP B C 1
ATOM 2548 O O . TRP B 1 26 ? 0.176 -25.562 -20.266 1 95.25 26 TRP B O 1
ATOM 2558 N N . LYS B 1 27 ? 0.336 -24 -18.703 1 89.75 27 LYS B N 1
ATOM 2559 C CA . LYS B 1 27 ? 1.663 -23.547 -19.125 1 89.75 27 LYS B CA 1
ATOM 2560 C C . LYS B 1 27 ? 2.658 -24.703 -19.109 1 89.75 27 LYS B C 1
ATOM 2562 O O . LYS B 1 27 ? 3.516 -24.797 -19.984 1 89.75 27 LYS B O 1
ATOM 2567 N N . LEU B 1 28 ? 2.5 -25.594 -18.141 1 89.62 28 LEU B N 1
ATOM 2568 C CA . LEU B 1 28 ? 3.418 -26.734 -18.047 1 89.62 28 LEU B CA 1
ATOM 2569 C C . LEU B 1 28 ? 2.744 -28.016 -18.516 1 89.62 28 LEU B C 1
ATOM 2571 O O . LEU B 1 28 ? 3.205 -29.109 -18.203 1 89.62 28 LEU B O 1
ATOM 2575 N N . GLY B 1 29 ? 1.602 -27.891 -19.141 1 91.38 29 GLY B N 1
ATOM 2576 C CA . GLY B 1 29 ? 0.933 -29.016 -19.781 1 91.38 29 GLY B CA 1
ATOM 2577 C C . GLY B 1 29 ? -0.036 -29.734 -18.859 1 91.38 29 GLY B C 1
ATOM 2578 O O . GLY B 1 29 ? -0.919 -30.453 -19.312 1 91.38 29 GLY B O 1
ATOM 2579 N N . VAL B 1 30 ? 0.132 -29.594 -17.531 1 91.5 30 VAL B N 1
ATOM 2580 C CA . VAL B 1 30 ? -0.735 -30.219 -16.531 1 91.5 30 VAL B CA 1
ATOM 2581 C C . VAL B 1 30 ? -1.099 -29.203 -15.461 1 91.5 30 VAL B C 1
ATOM 2583 O O . VAL B 1 30 ? -0.386 -28.219 -15.266 1 91.5 30 VAL B O 1
ATOM 2586 N N . PRO B 1 31 ? -2.27 -29.453 -14.789 1 93.5 31 PRO B N 1
ATOM 2587 C CA . PRO B 1 31 ? -2.561 -28.578 -13.656 1 93.5 31 PRO B CA 1
ATOM 2588 C C . PRO B 1 31 ? -1.468 -28.609 -12.594 1 93.5 31 PRO B C 1
ATOM 2590 O O . PRO B 1 31 ? -0.875 -29.656 -12.336 1 93.5 31 PRO B O 1
ATOM 2593 N N . PRO B 1 32 ? -1.205 -27.438 -11.953 1 94.56 32 PRO B N 1
ATOM 2594 C CA . PRO B 1 32 ? -0.174 -27.391 -10.914 1 94.56 32 PRO B CA 1
ATOM 2595 C C . PRO B 1 32 ? -0.585 -28.109 -9.633 1 94.56 32 PRO B C 1
ATOM 2597 O O . PRO B 1 32 ? -1.778 -28.312 -9.391 1 94.56 32 PRO B O 1
ATOM 2600 N N . ASN B 1 33 ? 0.425 -28.594 -8.977 1 95.56 33 ASN B N 1
ATOM 2601 C CA . ASN B 1 33 ? 0.258 -29.141 -7.637 1 95.56 33 ASN B CA 1
ATOM 2602 C C . ASN B 1 33 ? 0.669 -28.141 -6.566 1 95.56 33 ASN B C 1
ATOM 2604 O O . ASN B 1 33 ? 1.8 -27.641 -6.57 1 95.56 33 ASN B O 1
ATOM 2608 N N . PHE B 1 34 ? -0.248 -27.844 -5.609 1 97.19 34 PHE B N 1
ATOM 2609 C CA . PHE B 1 34 ? 0.006 -26.781 -4.637 1 97.19 34 PHE B CA 1
ATOM 2610 C C . PHE B 1 34 ? 0.244 -27.359 -3.25 1 97.19 34 PHE B C 1
ATOM 2612 O O . PHE B 1 34 ? 0.182 -26.641 -2.25 1 97.19 34 PHE B O 1
ATOM 2619 N N . ASP B 1 35 ? 0.539 -28.625 -3.166 1 97.56 35 ASP B N 1
ATOM 2620 C CA . ASP B 1 35 ? 0.704 -29.281 -1.871 1 97.56 35 ASP B CA 1
ATOM 2621 C C . ASP B 1 35 ? 1.789 -28.594 -1.044 1 97.56 35 ASP B C 1
ATOM 2623 O O . ASP B 1 35 ? 1.607 -28.359 0.153 1 97.56 35 ASP B O 1
ATOM 2627 N N . VAL B 1 36 ? 2.877 -28.281 -1.663 1 97.69 36 VAL B N 1
ATOM 2628 C CA . VAL B 1 36 ? 4.023 -27.734 -0.947 1 97.69 36 VAL B CA 1
ATOM 2629 C C . VAL B 1 36 ? 3.67 -26.359 -0.392 1 97.69 36 VAL B C 1
ATOM 2631 O O . VAL B 1 36 ? 3.885 -26.078 0.792 1 97.69 36 VAL B O 1
ATOM 2634 N N . VAL B 1 37 ? 3.092 -25.469 -1.228 1 98.06 37 VAL B N 1
ATOM 2635 C CA . VAL B 1 37 ? 2.77 -24.125 -0.768 1 98.06 37 VAL B CA 1
ATOM 2636 C C . VAL B 1 37 ? 1.571 -24.172 0.177 1 98.06 37 VAL B C 1
ATOM 2638 O O . VAL B 1 37 ? 1.467 -23.359 1.101 1 98.06 37 VAL B O 1
ATOM 2641 N N . ASN B 1 38 ? 0.671 -25.109 -0.001 1 98.44 38 ASN B N 1
ATOM 2642 C CA . ASN B 1 38 ? -0.428 -25.297 0.941 1 98.44 38 ASN B CA 1
ATOM 2643 C C . ASN B 1 38 ? 0.08 -25.672 2.33 1 98.44 38 ASN B C 1
ATOM 2645 O O . ASN B 1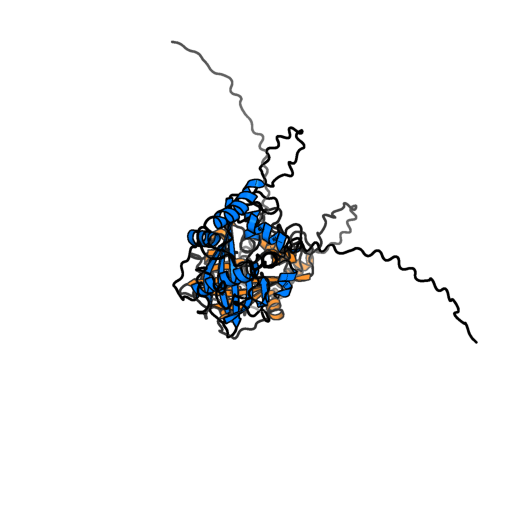 38 ? -0.439 -25.188 3.338 1 98.44 38 ASN B O 1
ATOM 2649 N N . LYS B 1 39 ? 1.028 -26.531 2.332 1 98.44 39 LYS B N 1
ATOM 2650 C CA . LYS B 1 39 ? 1.634 -26.891 3.611 1 98.44 39 LYS B CA 1
ATOM 2651 C C . LYS B 1 39 ? 2.273 -25.672 4.277 1 98.44 39 LYS B C 1
ATOM 2653 O O . LYS B 1 39 ? 2.076 -25.438 5.473 1 98.44 39 LYS B O 1
ATOM 2658 N N . LEU B 1 40 ? 3.035 -24.938 3.547 1 98.56 40 LEU B N 1
ATOM 2659 C CA . LEU B 1 40 ? 3.637 -23.703 4.039 1 98.56 40 LEU B CA 1
ATOM 2660 C C . LEU B 1 40 ? 2.572 -22.766 4.598 1 98.56 40 LEU B C 1
ATOM 2662 O O . LEU B 1 40 ? 2.725 -22.234 5.699 1 98.56 40 LEU B O 1
ATOM 2666 N N . PHE B 1 41 ? 1.484 -22.609 3.871 1 98.69 41 PHE B N 1
ATOM 2667 C CA . PHE B 1 41 ? 0.359 -21.75 4.238 1 98.69 41 PHE B CA 1
ATOM 2668 C C . PHE B 1 41 ? -0.269 -22.219 5.547 1 98.69 41 PHE B C 1
ATOM 2670 O O . PHE B 1 41 ? -0.468 -21.422 6.465 1 98.69 41 PHE B O 1
ATOM 2677 N N . GLU B 1 42 ? -0.479 -23.422 5.641 1 98.56 42 GLU B N 1
ATOM 2678 C CA . GLU B 1 42 ? -1.165 -23.953 6.809 1 98.56 42 GLU B CA 1
ATOM 2679 C C . GLU B 1 42 ? -0.282 -23.875 8.055 1 98.56 42 GLU B C 1
ATOM 2681 O O . GLU B 1 42 ? -0.775 -23.656 9.156 1 98.56 42 GLU B O 1
ATOM 2686 N N . GLU B 1 43 ? 0.937 -24 7.844 1 98.31 43 GLU B N 1
ATOM 2687 C CA . GLU B 1 43 ? 1.871 -23.938 8.961 1 98.31 43 GLU B CA 1
ATOM 2688 C C . GLU B 1 43 ? 2.084 -22.5 9.422 1 98.31 43 GLU B C 1
ATOM 2690 O O . GLU B 1 43 ? 2.385 -22.25 10.586 1 98.31 43 GLU B O 1
ATOM 2695 N N . GLY B 1 44 ? 1.928 -21.562 8.508 1 98.5 44 GLY B N 1
ATOM 2696 C CA . GLY B 1 44 ? 2.318 -20.188 8.812 1 98.5 44 GLY B CA 1
ATOM 2697 C C . GLY B 1 44 ? 1.139 -19.25 8.922 1 98.5 44 GLY B C 1
ATOM 2698 O O . GLY B 1 44 ? 1.292 -18.094 9.359 1 98.5 44 GLY B O 1
ATOM 2699 N N . ARG B 1 45 ? -0.072 -19.672 8.555 1 98.5 45 ARG B N 1
ATOM 2700 C CA . ARG B 1 45 ? -1.236 -18.797 8.562 1 98.5 45 ARG B CA 1
ATOM 2701 C C . ARG B 1 45 ? -1.6 -18.375 9.984 1 98.5 45 ARG B C 1
ATOM 2703 O O . ARG B 1 45 ? -1.342 -19.125 10.938 1 98.5 45 ARG B O 1
ATOM 2710 N N . THR B 1 46 ? -2.16 -17.203 10.102 1 98.5 46 THR B N 1
ATOM 2711 C CA . THR B 1 46 ? -2.564 -16.672 11.398 1 98.5 46 THR B CA 1
ATOM 2712 C C . THR B 1 46 ? -4.086 -16.625 11.516 1 98.5 46 THR B C 1
ATOM 2714 O O . THR B 1 46 ? -4.625 -16.359 12.594 1 98.5 46 THR B O 1
ATOM 2717 N N . LYS B 1 47 ? -4.809 -16.906 10.406 1 98.44 47 LYS B N 1
ATOM 2718 C CA . LYS B 1 47 ? -6.27 -16.922 10.367 1 98.44 47 LYS B CA 1
ATOM 2719 C C . LYS B 1 47 ? -6.789 -18.25 9.812 1 98.44 47 LYS B C 1
ATOM 2721 O O . LYS B 1 47 ? -6.23 -18.797 8.859 1 98.44 47 LYS B O 1
ATOM 2726 N N . ILE B 1 48 ? -7.781 -18.75 10.477 1 98.19 48 ILE B N 1
ATOM 2727 C CA . ILE B 1 48 ? -8.617 -19.812 9.938 1 98.19 48 ILE B CA 1
ATOM 2728 C C . ILE B 1 48 ? -10.062 -19.344 9.844 1 98.19 48 ILE B C 1
ATOM 2730 O O . ILE B 1 48 ? -10.711 -19.094 10.867 1 98.19 48 ILE B O 1
ATOM 2734 N N . TRP B 1 49 ? -10.531 -19.234 8.664 1 97.5 49 TRP B N 1
ATOM 2735 C CA . TRP B 1 49 ? -11.859 -18.656 8.453 1 97.5 49 TRP B CA 1
ATOM 2736 C C . TRP B 1 49 ? -12.922 -19.75 8.445 1 97.5 49 TRP B C 1
ATOM 2738 O O . TRP B 1 49 ? -12.703 -20.844 7.906 1 97.5 49 TRP B O 1
ATOM 2748 N N . PRO B 1 50 ? -14.102 -19.422 8.953 1 96.62 50 PRO B N 1
ATOM 2749 C CA . PRO B 1 50 ? -15.195 -20.406 8.898 1 96.62 50 PRO B CA 1
ATOM 2750 C C . PRO B 1 50 ? -15.586 -20.781 7.473 1 96.62 50 PRO B C 1
ATOM 2752 O O . PRO B 1 50 ? -15.562 -19.922 6.582 1 96.62 50 PRO B O 1
ATOM 2755 N N . PRO B 1 51 ? -15.984 -22.031 7.363 1 93.31 51 PRO B N 1
ATOM 2756 C CA . PRO B 1 51 ? -16.438 -22.438 6.031 1 93.31 51 PRO B CA 1
ATOM 2757 C C . PRO B 1 51 ? -17.578 -21.562 5.508 1 93.31 51 PRO B C 1
ATOM 2759 O O . PRO B 1 51 ? -18.469 -21.188 6.27 1 93.31 51 PRO B O 1
ATOM 2762 N N . CYS B 1 52 ? -17.516 -21.109 4.332 1 92.62 52 CYS B N 1
ATOM 2763 C CA . CYS B 1 52 ? -18.531 -20.375 3.6 1 92.62 52 CYS B CA 1
ATOM 2764 C C . CYS B 1 52 ? -18.562 -18.906 4.023 1 92.62 52 CYS B C 1
ATOM 2766 O O . CYS B 1 52 ? -19.438 -18.156 3.602 1 92.62 52 CYS B O 1
ATOM 2768 N N . SER B 1 53 ? -17.609 -18.578 4.91 1 96.31 53 SER B N 1
ATOM 2769 C CA . SER B 1 53 ? -17.531 -17.156 5.25 1 96.31 53 SER B CA 1
ATOM 2770 C C . SER B 1 53 ? -17.016 -16.344 4.074 1 96.31 53 SER B C 1
ATOM 2772 O O . SER B 1 53 ? -16.406 -16.891 3.148 1 96.31 53 SER B O 1
ATOM 2774 N N . LEU B 1 54 ? -17.328 -15.094 4.074 1 97.12 54 LEU B N 1
ATOM 2775 C CA . LEU B 1 54 ? -16.828 -14.188 3.053 1 97.12 54 LEU B CA 1
ATOM 2776 C C . LEU B 1 54 ? -15.297 -14.211 3 1 97.12 54 LEU B C 1
ATOM 2778 O O . LEU B 1 54 ? -14.711 -14.219 1.917 1 97.12 54 LEU B O 1
ATOM 2782 N N . GLU B 1 55 ? -14.656 -14.25 4.137 1 98.19 55 GLU B N 1
ATOM 2783 C CA . GLU B 1 55 ? -13.203 -14.258 4.23 1 98.19 55 GLU B CA 1
ATOM 2784 C C . GLU B 1 55 ? -12.617 -15.492 3.549 1 98.19 55 GLU B C 1
ATOM 2786 O O . GLU B 1 55 ? -11.625 -15.391 2.816 1 98.19 55 GLU B O 1
ATOM 2791 N N . GLU B 1 56 ? -13.219 -16.609 3.799 1 97.69 56 GLU B N 1
ATOM 2792 C CA . GLU B 1 56 ? -12.75 -17.828 3.15 1 97.69 56 GLU B CA 1
ATOM 2793 C C . GLU B 1 56 ? -12.922 -17.75 1.636 1 97.69 56 GLU B C 1
ATOM 2795 O O . GLU B 1 56 ? -12.031 -18.141 0.881 1 97.69 56 GLU B O 1
ATOM 2800 N N . GLN B 1 57 ? -14.031 -17.266 1.229 1 97.62 57 GLN B N 1
ATOM 2801 C CA . GLN B 1 57 ? -14.328 -17.172 -0.196 1 97.62 57 GLN B CA 1
ATOM 2802 C C . GLN B 1 57 ? -13.359 -16.219 -0.89 1 97.62 57 GLN B C 1
ATOM 2804 O O . GLN B 1 57 ? -12.891 -16.484 -1.994 1 97.62 57 GLN B O 1
ATOM 2809 N N . VAL B 1 58 ? -13.055 -15.102 -0.233 1 98.5 58 VAL B N 1
ATOM 2810 C CA . VAL B 1 58 ? -12.109 -14.141 -0.786 1 98.5 58 VAL B CA 1
ATOM 2811 C C . VAL B 1 58 ? -10.719 -14.773 -0.861 1 98.5 58 VAL B C 1
ATOM 2813 O O . VAL B 1 58 ? -10.016 -14.625 -1.866 1 98.5 58 VAL B O 1
ATOM 2816 N N . GLN B 1 59 ? -10.336 -15.453 0.146 1 98.56 59 GLN B N 1
ATOM 2817 C CA . GLN B 1 59 ? -9.047 -16.141 0.153 1 98.56 59 GLN B CA 1
ATOM 2818 C C . GLN B 1 59 ? -8.953 -17.141 -0.99 1 98.56 59 GLN B C 1
ATOM 2820 O O . GLN B 1 59 ? -7.945 -17.188 -1.704 1 98.56 59 GLN B O 1
ATOM 2825 N N . ASN B 1 60 ? -9.969 -17.906 -1.133 1 98.12 60 ASN B N 1
ATOM 2826 C CA . ASN B 1 60 ? -9.992 -18.891 -2.207 1 98.12 60 ASN B CA 1
ATOM 2827 C C . ASN B 1 60 ? -10 -18.234 -3.58 1 98.12 60 ASN B C 1
ATOM 2829 O O . ASN B 1 60 ? -9.352 -18.703 -4.512 1 98.12 60 ASN B O 1
ATOM 2833 N N . LEU B 1 61 ? -10.727 -17.188 -3.719 1 98.19 61 LEU B N 1
ATOM 2834 C CA . LEU B 1 61 ? -10.758 -16.422 -4.965 1 98.19 61 LEU B CA 1
ATOM 2835 C C . LEU B 1 61 ? -9.367 -15.914 -5.32 1 98.19 61 LEU B C 1
ATOM 2837 O O . LEU B 1 61 ? -8.914 -16.062 -6.457 1 98.19 61 LEU B O 1
ATOM 2841 N N . VAL B 1 62 ? -8.695 -15.336 -4.32 1 98.56 62 VAL B N 1
ATOM 2842 C CA . VAL B 1 62 ? -7.359 -14.781 -4.531 1 98.56 62 VAL B CA 1
ATOM 2843 C C . VAL B 1 62 ? -6.391 -15.891 -4.93 1 98.56 62 VAL B C 1
ATOM 2845 O O . VAL B 1 62 ? -5.652 -15.758 -5.906 1 98.56 62 VAL B O 1
ATOM 2848 N N . LYS B 1 63 ? -6.414 -16.969 -4.23 1 98.5 63 LYS B N 1
ATOM 2849 C CA . LYS B 1 63 ? -5.539 -18.094 -4.523 1 98.5 63 LYS B CA 1
ATOM 2850 C C . LYS B 1 63 ? -5.84 -18.688 -5.902 1 98.5 63 LYS B C 1
ATOM 2852 O O . LYS B 1 63 ? -4.926 -19.047 -6.641 1 98.5 63 LYS B O 1
ATOM 2857 N N . THR B 1 64 ? -7.09 -18.781 -6.215 1 98.06 64 THR B N 1
ATOM 2858 C CA . THR B 1 64 ? -7.496 -19.312 -7.504 1 98.06 64 THR B CA 1
ATOM 2859 C C . THR B 1 64 ? -7.066 -18.391 -8.641 1 98.06 64 THR B C 1
ATOM 2861 O O . THR B 1 64 ? -6.527 -18.859 -9.648 1 98.06 64 THR B O 1
ATOM 2864 N N . TRP B 1 65 ? -7.293 -17.141 -8.43 1 97.31 65 TRP B N 1
ATOM 2865 C CA . TRP B 1 65 ? -6.887 -16.188 -9.461 1 97.31 65 TRP B CA 1
ATOM 2866 C C . TRP B 1 65 ? -5.379 -16.234 -9.688 1 97.31 65 TRP B C 1
ATOM 2868 O O . TRP B 1 65 ? -4.914 -16.188 -10.828 1 97.31 65 TRP B O 1
ATOM 2878 N N . GLU B 1 66 ? -4.645 -16.281 -8.602 1 96.25 66 GLU B N 1
ATOM 2879 C CA . GLU B 1 66 ? -3.193 -16.406 -8.727 1 96.25 66 GLU B CA 1
ATOM 2880 C C . GLU B 1 66 ? -2.809 -17.656 -9.5 1 96.25 66 GLU B C 1
ATOM 2882 O O . GLU B 1 66 ? -1.922 -17.625 -10.359 1 96.25 66 GLU B O 1
ATOM 2887 N N . MET B 1 67 ? -3.416 -18.734 -9.203 1 96.38 67 MET B N 1
ATOM 2888 C CA . MET B 1 67 ? -3.172 -19.969 -9.93 1 96.38 67 MET B CA 1
ATOM 2889 C C . MET B 1 67 ? -3.436 -19.797 -11.422 1 96.38 67 MET B C 1
ATOM 2891 O O . MET B 1 67 ? -2.629 -20.219 -12.25 1 96.38 67 MET B O 1
ATOM 2895 N N . GLU B 1 68 ? -4.508 -19.172 -11.734 1 95.44 68 GLU B N 1
ATOM 2896 C CA . GLU B 1 68 ? -4.832 -18.953 -13.141 1 95.44 68 GLU B CA 1
ATOM 2897 C C . GLU B 1 68 ? -3.799 -18.047 -13.812 1 95.44 68 GLU B C 1
ATOM 2899 O O . GLU B 1 68 ? -3.322 -18.344 -14.906 1 95.44 68 GLU B O 1
ATOM 2904 N N . LEU B 1 69 ? -3.426 -17.016 -13.156 1 93.56 69 LEU B N 1
ATOM 2905 C CA . LEU B 1 69 ? -2.498 -16.016 -13.672 1 93.56 69 LEU B CA 1
ATOM 2906 C C . LEU B 1 69 ? -1.148 -16.641 -14 1 93.56 69 LEU B C 1
ATOM 2908 O O . LEU B 1 69 ? -0.541 -16.328 -15.023 1 93.56 69 LEU B O 1
ATOM 2912 N N . PHE B 1 70 ? -0.743 -17.562 -13.219 1 93.06 70 PHE B N 1
ATOM 2913 C CA . PHE B 1 70 ? 0.63 -18.031 -13.336 1 93.06 70 PHE B CA 1
ATOM 2914 C C . PHE B 1 70 ? 0.678 -19.375 -14.047 1 93.06 70 PHE B C 1
ATOM 2916 O O . PHE B 1 70 ? 1.74 -19.812 -14.508 1 93.06 70 PHE B O 1
ATOM 2923 N N . HIS B 1 71 ? -0.499 -20.062 -14.211 1 93.62 71 HIS B N 1
ATOM 2924 C CA . HIS B 1 71 ? -0.379 -21.453 -14.641 1 93.62 71 HIS B CA 1
ATOM 2925 C C . HIS B 1 71 ? -1.265 -21.734 -15.852 1 93.62 71 HIS B C 1
ATOM 2927 O O . HIS B 1 71 ? -1.09 -22.734 -16.531 1 93.62 71 HIS B O 1
ATOM 2933 N N . LYS B 1 72 ? -2.262 -20.938 -16.047 1 93.19 72 LYS B N 1
ATOM 2934 C CA . LYS B 1 72 ? -3.041 -21.094 -17.281 1 93.19 72 LYS B CA 1
ATOM 2935 C C . LYS B 1 72 ? -2.434 -20.281 -18.422 1 93.19 72 LYS B C 1
ATOM 2937 O O . LYS B 1 72 ? -2.008 -19.141 -18.219 1 93.19 72 LYS B O 1
ATOM 2942 N N . MET B 1 73 ? -2.375 -20.812 -19.594 1 91.31 73 MET B N 1
ATOM 2943 C CA . MET B 1 73 ? -1.673 -20.219 -20.734 1 91.31 73 MET B CA 1
ATOM 2944 C C . MET B 1 73 ? -2.506 -19.125 -21.375 1 91.31 73 MET B C 1
ATOM 2946 O O . MET B 1 73 ? -1.971 -18.078 -21.766 1 91.31 73 MET B O 1
ATOM 2950 N N . LYS B 1 74 ? -3.797 -19.312 -21.5 1 91.31 74 LYS B N 1
ATOM 2951 C CA . LYS B 1 74 ? -4.68 -18.391 -22.219 1 91.31 74 LYS B CA 1
ATOM 2952 C C . LYS B 1 74 ? -5.594 -17.641 -21.25 1 91.31 74 LYS B C 1
ATOM 2954 O O . LYS B 1 74 ? -6.348 -18.266 -20.484 1 91.31 74 LYS B O 1
ATOM 2959 N N . PRO B 1 75 ? -5.617 -16.344 -21.328 1 91.31 75 PRO B N 1
ATOM 2960 C CA . PRO B 1 75 ? -6.512 -15.594 -20.453 1 91.31 75 PRO B CA 1
ATOM 2961 C C . PRO B 1 75 ? -7.973 -16.016 -20.594 1 91.31 75 PRO B C 1
ATOM 2963 O O . PRO B 1 75 ? -8.742 -15.938 -19.641 1 91.31 75 PRO B O 1
ATOM 2966 N N . GLN B 1 76 ? -8.336 -16.469 -21.734 1 91.69 76 GLN B N 1
ATOM 2967 C CA . GLN B 1 76 ? -9.711 -16.875 -21.984 1 91.69 76 GLN B CA 1
ATOM 2968 C C . GLN B 1 76 ? -10.102 -18.078 -21.125 1 91.69 76 GLN B C 1
ATOM 2970 O O . GLN B 1 76 ? -11.281 -18.391 -20.984 1 91.69 76 GLN B O 1
ATOM 2975 N N . ASP B 1 77 ? -9.117 -18.766 -20.641 1 94.38 77 ASP B N 1
ATOM 2976 C CA . ASP B 1 77 ? -9.359 -19.922 -19.797 1 94.38 77 ASP B CA 1
ATOM 2977 C C . ASP B 1 77 ? -9.562 -19.516 -18.328 1 94.38 77 ASP B C 1
ATOM 2979 O O . ASP B 1 77 ? -9.891 -20.359 -17.484 1 94.38 77 ASP B O 1
ATOM 2983 N N . PHE B 1 78 ? -9.383 -18.25 -17.984 1 95.19 78 PHE B N 1
ATOM 2984 C CA . PHE B 1 78 ? -9.602 -17.797 -16.609 1 95.19 78 PHE B CA 1
ATOM 2985 C C . PHE B 1 78 ? -11.078 -17.828 -16.266 1 95.19 78 PHE B C 1
ATOM 2987 O O . PHE B 1 78 ? -11.922 -17.438 -17.062 1 95.19 78 PHE B O 1
ATOM 2994 N N . LYS B 1 79 ? -11.359 -18.219 -15.141 1 96.25 79 LYS B N 1
ATOM 2995 C CA . LYS B 1 79 ? -12.75 -18.328 -14.711 1 96.25 79 LYS B CA 1
ATOM 2996 C C . LYS B 1 79 ? -13.047 -17.359 -13.562 1 96.25 79 LYS B C 1
ATOM 2998 O O . LYS B 1 79 ? -14.211 -17.062 -13.289 1 96.25 79 LYS B O 1
ATOM 3003 N N . THR B 1 80 ? -12.062 -16.859 -12.891 1 97.25 80 THR B N 1
ATOM 3004 C CA . THR B 1 80 ? -12.242 -15.953 -11.75 1 97.25 80 THR B CA 1
ATOM 3005 C C . THR B 1 80 ? -12.5 -14.531 -12.227 1 97.25 80 THR B C 1
ATOM 3007 O O . THR B 1 80 ? -12.992 -13.695 -11.461 1 97.25 80 THR B O 1
ATOM 3010 N N . VAL B 1 81 ? -12.172 -14.266 -13.477 1 97.62 81 VAL B N 1
ATOM 3011 C CA . VAL B 1 81 ? -12.211 -12.891 -13.945 1 97.62 81 VAL B CA 1
ATOM 3012 C C . VAL B 1 81 ? -13 -12.805 -15.25 1 97.62 81 VAL B C 1
ATOM 3014 O O . VAL B 1 81 ? -13.203 -13.812 -15.93 1 97.62 81 VAL B O 1
ATOM 3017 N N . ASP B 1 82 ? -13.516 -11.672 -15.531 1 97.69 82 ASP B N 1
ATOM 3018 C CA . ASP B 1 82 ? -13.93 -11.312 -16.875 1 97.69 82 ASP B CA 1
ATOM 3019 C C . ASP B 1 82 ? -12.773 -10.68 -17.656 1 97.69 82 ASP B C 1
ATOM 3021 O O . ASP B 1 82 ? -12.5 -9.492 -17.516 1 97.69 82 ASP B O 1
ATOM 3025 N N . VAL B 1 83 ? -12.172 -11.43 -18.453 1 95.12 83 VAL B N 1
ATOM 3026 C CA . VAL B 1 83 ? -10.906 -11.062 -19.094 1 95.12 83 VAL B CA 1
ATOM 3027 C C . VAL B 1 83 ? -11.133 -9.891 -20.047 1 95.12 83 VAL B C 1
ATOM 3029 O O . VAL B 1 83 ? -10.188 -9.164 -20.375 1 95.12 83 VAL B O 1
ATOM 3032 N N . THR B 1 84 ? -12.312 -9.703 -20.484 1 96.31 84 THR B N 1
ATOM 3033 C CA . THR B 1 84 ? -12.602 -8.625 -21.422 1 96.31 84 THR B CA 1
ATOM 3034 C C . THR B 1 84 ? -12.688 -7.281 -20.703 1 96.31 84 THR B C 1
ATOM 3036 O O . THR B 1 84 ? -12.594 -6.227 -21.328 1 96.31 84 THR B O 1
ATOM 3039 N N . LYS B 1 85 ? -12.836 -7.336 -19.406 1 97.94 85 LYS B N 1
ATOM 3040 C CA . LYS B 1 85 ? -13.023 -6.109 -18.641 1 97.94 85 LYS B CA 1
ATOM 3041 C C . LYS B 1 85 ? -11.898 -5.918 -17.625 1 97.94 85 LYS B C 1
ATOM 3043 O O . LYS B 1 85 ? -11.695 -4.812 -17.109 1 97.94 85 LYS B O 1
ATOM 3048 N N . LEU B 1 86 ? -11.203 -6.938 -17.422 1 98.19 86 LEU B N 1
ATOM 3049 C CA . LEU B 1 86 ? -10.266 -6.969 -16.312 1 98.19 86 LEU B CA 1
ATOM 3050 C C . LEU B 1 86 ? -9.188 -5.906 -16.469 1 98.19 86 LEU B C 1
ATOM 3052 O O . LEU B 1 86 ? -8.562 -5.805 -17.531 1 98.19 86 LEU B O 1
ATOM 3056 N N . THR B 1 87 ? -8.977 -5.133 -15.414 1 98.5 87 THR B N 1
ATOM 3057 C CA . THR B 1 87 ? -7.805 -4.281 -15.273 1 98.5 87 THR B CA 1
ATOM 3058 C C . THR B 1 87 ? -7.148 -4.484 -13.906 1 98.5 87 THR B C 1
ATOM 3060 O O . THR B 1 87 ? -7.832 -4.73 -12.914 1 98.5 87 THR B O 1
ATOM 3063 N N . VAL B 1 88 ? -5.867 -4.426 -13.945 1 98.12 88 VAL B N 1
ATOM 3064 C CA . VAL B 1 88 ? -5.094 -4.578 -12.711 1 98.12 88 VAL B CA 1
ATOM 3065 C C . VAL B 1 88 ? -4.133 -3.4 -12.555 1 98.12 88 VAL B C 1
ATOM 3067 O O . VAL B 1 88 ? -3.5 -2.977 -13.523 1 98.12 88 VAL B O 1
ATOM 3070 N N . SER B 1 89 ? -4.082 -2.871 -11.344 1 98.19 89 SER B N 1
ATOM 3071 C CA . SER B 1 89 ? -3.123 -1.804 -11.078 1 98.19 89 SER B CA 1
ATOM 3072 C C . SER B 1 89 ? -2.434 -2 -9.734 1 98.19 89 SER B C 1
ATOM 3074 O O . SER B 1 89 ? -2.99 -2.629 -8.828 1 98.19 89 SER B O 1
ATOM 3076 N N . VAL B 1 90 ? -1.211 -1.515 -9.672 1 98.31 90 VAL B N 1
ATOM 3077 C CA . VAL B 1 90 ? -0.418 -1.569 -8.453 1 98.31 90 VAL B CA 1
ATOM 3078 C C . VAL B 1 90 ? -0.061 -0.155 -8 1 98.31 90 VAL B C 1
ATOM 3080 O O . VAL B 1 90 ? 0.571 0.599 -8.742 1 98.31 90 VAL B O 1
ATOM 3083 N N . ASN B 1 91 ? -0.524 0.178 -6.82 1 98.5 91 ASN B N 1
ATOM 3084 C CA . ASN B 1 91 ? -0.187 1.436 -6.16 1 98.5 91 ASN B CA 1
ATOM 3085 C C . ASN B 1 91 ? -0.646 2.639 -6.98 1 98.5 91 ASN B C 1
ATOM 3087 O O . ASN B 1 91 ? 0.074 3.633 -7.09 1 98.5 91 ASN B O 1
ATOM 3091 N N . GLY B 1 92 ? -1.725 2.52 -7.582 1 97.62 92 GLY B N 1
ATOM 3092 C CA . GLY B 1 92 ? -2.334 3.635 -8.289 1 97.62 92 GLY B CA 1
ATOM 3093 C C . GLY B 1 92 ? -1.739 3.867 -9.664 1 97.62 92 GLY B C 1
ATOM 3094 O O . GLY B 1 92 ? -2.074 4.848 -10.336 1 97.62 92 GLY B O 1
ATOM 3095 N N . ARG B 1 93 ? -0.914 3.016 -10.125 1 97.06 93 ARG B N 1
ATOM 3096 C CA . ARG B 1 93 ? -0.34 3.121 -11.461 1 97.06 93 ARG B CA 1
ATOM 3097 C C . ARG B 1 93 ? -1.387 2.828 -12.531 1 97.06 93 ARG B C 1
ATOM 3099 O O . ARG B 1 93 ? -2.5 2.404 -12.219 1 97.06 93 ARG B O 1
ATOM 3106 N N . LYS B 1 94 ? -0.932 3.02 -13.75 1 96.38 94 LYS B N 1
ATOM 3107 C CA . LYS B 1 94 ? -1.836 2.816 -14.883 1 96.38 94 LYS B CA 1
ATOM 3108 C C . LYS B 1 94 ? -2.412 1.403 -14.875 1 96.38 94 LYS B C 1
ATOM 3110 O O . LYS B 1 94 ? -1.672 0.425 -14.758 1 96.38 94 LYS B O 1
ATOM 3115 N N . PRO B 1 95 ? -3.695 1.313 -14.938 1 98 95 PRO B N 1
ATOM 3116 C CA . PRO B 1 95 ? -4.301 -0.019 -15.016 1 98 95 PRO B CA 1
ATOM 3117 C C . PRO B 1 95 ? -3.838 -0.806 -16.234 1 98 95 PRO B C 1
ATOM 3119 O O . PRO B 1 95 ? -3.67 -0.233 -17.312 1 98 95 PRO B O 1
ATOM 3122 N N . LEU B 1 96 ? -3.676 -2.084 -16.078 1 97.62 96 LEU B N 1
ATOM 3123 C CA . LEU B 1 96 ? -3.193 -2.979 -17.125 1 97.62 96 LEU B CA 1
ATOM 3124 C C . LEU B 1 96 ? -4.25 -4.016 -17.484 1 97.62 96 LEU B C 1
ATOM 3126 O O . LEU B 1 96 ? -4.91 -4.57 -16.609 1 97.62 96 LEU B O 1
ATOM 3130 N N . THR B 1 97 ? -4.395 -4.258 -18.75 1 95.75 97 THR B N 1
ATOM 3131 C CA . THR B 1 97 ? -5.211 -5.367 -19.234 1 95.75 97 THR B CA 1
ATOM 3132 C C . THR B 1 97 ? -4.422 -6.672 -19.188 1 95.75 97 THR B C 1
ATOM 3134 O O . THR B 1 97 ? -3.203 -6.664 -19.016 1 95.75 97 THR B O 1
ATOM 3137 N N . PRO B 1 98 ? -5.141 -7.793 -19.359 1 92.56 98 PRO B N 1
ATOM 3138 C CA . PRO B 1 98 ? -4.41 -9.062 -19.453 1 92.56 98 PRO B CA 1
ATOM 3139 C C . PRO B 1 98 ? -3.371 -9.055 -20.578 1 92.56 98 PRO B C 1
ATOM 3141 O O . PRO B 1 98 ? -2.285 -9.617 -20.422 1 92.56 98 PRO B O 1
ATOM 3144 N N . GLU B 1 99 ? -3.656 -8.438 -21.656 1 91.69 99 GLU B N 1
ATOM 3145 C CA . GLU B 1 99 ? -2.705 -8.32 -22.75 1 91.69 99 GLU B CA 1
ATOM 3146 C C . GLU B 1 99 ? -1.488 -7.492 -22.344 1 91.69 99 GLU B C 1
ATOM 3148 O O . GLU B 1 99 ? -0.355 -7.836 -22.688 1 91.69 99 GLU B O 1
ATOM 3153 N N . ASP B 1 100 ? -1.726 -6.387 -21.656 1 94.44 100 ASP B N 1
ATOM 3154 C CA . ASP B 1 100 ? -0.624 -5.574 -21.141 1 94.44 100 ASP B CA 1
ATOM 3155 C C . ASP B 1 100 ? 0.301 -6.395 -20.25 1 94.44 100 ASP B C 1
ATOM 3157 O O . ASP B 1 100 ? 1.525 -6.305 -20.359 1 94.44 100 ASP B O 1
ATOM 3161 N N . VAL B 1 101 ? -0.294 -7.172 -19.375 1 93.25 101 VAL B N 1
ATOM 3162 C CA . VAL B 1 101 ? 0.452 -7.984 -18.422 1 93.25 101 VAL B CA 1
ATOM 3163 C C . VAL B 1 101 ? 1.305 -9.008 -19.172 1 93.25 101 VAL B C 1
ATOM 3165 O O . VAL B 1 101 ? 2.479 -9.203 -18.844 1 93.25 101 VAL B O 1
ATOM 3168 N N . ALA B 1 102 ? 0.713 -9.648 -20.141 1 88 102 ALA B N 1
ATOM 3169 C CA . ALA B 1 102 ? 1.448 -10.609 -20.953 1 88 102 ALA B CA 1
ATOM 3170 C C . ALA B 1 102 ? 2.639 -9.945 -21.641 1 88 102 ALA B C 1
ATOM 3172 O O . ALA B 1 102 ? 3.744 -10.492 -21.641 1 88 102 ALA B O 1
ATOM 3173 N N . LYS B 1 103 ? 2.455 -8.758 -22.156 1 90.44 103 LYS B N 1
ATOM 3174 C CA . LYS B 1 103 ? 3.488 -8.031 -22.875 1 90.44 103 LYS B CA 1
ATOM 3175 C C . LYS B 1 103 ? 4.621 -7.602 -21.953 1 90.44 103 LYS B C 1
ATOM 3177 O O . LYS B 1 103 ? 5.777 -7.531 -22.375 1 90.44 103 LYS B O 1
ATOM 3182 N N . MET B 1 104 ? 4.289 -7.43 -20.75 1 92.81 104 MET B N 1
ATOM 3183 C CA . MET B 1 104 ? 5.277 -6.898 -19.812 1 92.81 104 MET B CA 1
ATOM 3184 C C . MET B 1 104 ? 6.062 -8.031 -19.156 1 92.81 104 MET B C 1
ATOM 3186 O O . MET B 1 104 ? 6.852 -7.789 -18.234 1 92.81 104 MET B O 1
ATOM 3190 N N . GLY B 1 105 ? 5.793 -9.195 -19.484 1 89 105 GLY B N 1
ATOM 3191 C CA . GLY B 1 105 ? 6.57 -10.312 -18.969 1 89 105 GLY B CA 1
ATOM 3192 C C . GLY B 1 105 ? 5.887 -11.039 -17.828 1 89 105 GLY B C 1
ATOM 3193 O O . GLY B 1 105 ? 6.551 -11.578 -16.938 1 89 105 GLY B O 1
ATOM 3194 N N . GLY B 1 106 ? 4.578 -10.898 -17.688 1 90.25 106 GLY B N 1
ATOM 3195 C CA . GLY B 1 106 ? 3.82 -11.758 -16.797 1 90.25 106 GLY B CA 1
ATOM 3196 C C . GLY B 1 106 ? 3.574 -11.133 -15.43 1 90.25 106 GLY B C 1
ATOM 3197 O O . GLY B 1 106 ? 3.846 -9.945 -15.227 1 90.25 106 GLY B O 1
ATOM 3198 N N . GLY B 1 107 ? 3.047 -11.961 -14.5 1 93.62 107 GLY B N 1
ATOM 3199 C CA . GLY B 1 107 ? 2.523 -11.516 -13.219 1 93.62 107 GLY B CA 1
ATOM 3200 C C . GLY B 1 107 ? 3.588 -10.93 -12.312 1 93.62 107 GLY B C 1
ATOM 3201 O O . GLY B 1 107 ? 3.367 -9.898 -11.672 1 93.62 107 GLY B O 1
ATOM 3202 N N . TYR B 1 108 ? 4.727 -11.555 -12.227 1 95.44 108 TYR B N 1
ATOM 3203 C CA . TYR B 1 108 ? 5.777 -11.055 -11.352 1 95.44 108 TYR B CA 1
ATOM 3204 C C . TYR B 1 108 ? 6.18 -9.633 -11.734 1 95.44 108 TYR B C 1
ATOM 3206 O O . TYR B 1 108 ? 6.328 -8.766 -10.875 1 95.44 108 TYR B O 1
ATOM 3214 N N . ASN B 1 109 ? 6.355 -9.453 -13.047 1 96.38 109 ASN B N 1
ATOM 3215 C CA . ASN B 1 109 ? 6.715 -8.133 -13.531 1 96.38 109 ASN B CA 1
ATOM 3216 C C . ASN B 1 109 ? 5.594 -7.121 -13.297 1 96.38 109 ASN B C 1
ATOM 3218 O O . ASN B 1 109 ? 5.855 -5.953 -13 1 96.38 109 ASN B O 1
ATOM 3222 N N . MET B 1 110 ? 4.395 -7.562 -13.453 1 96.5 110 MET B N 1
ATOM 3223 C CA . MET B 1 110 ? 3.246 -6.711 -13.156 1 96.5 110 MET B CA 1
ATOM 3224 C C . MET B 1 110 ? 3.24 -6.297 -11.688 1 96.5 110 MET B C 1
ATOM 3226 O O . MET B 1 110 ? 3.092 -5.117 -11.367 1 96.5 110 MET B O 1
ATOM 3230 N N . PHE B 1 111 ? 3.494 -7.23 -10.789 1 97.44 111 PHE B N 1
ATOM 3231 C CA . PHE B 1 111 ? 3.418 -6.992 -9.352 1 97.44 111 PHE B CA 1
ATOM 3232 C C . PHE B 1 111 ? 4.574 -6.117 -8.891 1 97.44 111 PHE B C 1
ATOM 3234 O O . PHE B 1 111 ? 4.473 -5.445 -7.859 1 97.44 111 PHE B O 1
ATOM 3241 N N . LEU B 1 112 ? 5.672 -6.105 -9.625 1 97.31 112 LEU B N 1
ATOM 3242 C CA . LEU B 1 112 ? 6.863 -5.418 -9.148 1 97.31 112 LEU B CA 1
ATOM 3243 C C . LEU B 1 112 ? 7.164 -4.188 -10 1 97.31 112 LEU B C 1
ATOM 3245 O O . LEU B 1 112 ? 8.32 -3.76 -10.086 1 97.31 112 LEU B O 1
ATOM 3249 N N . GLN B 1 113 ? 6.109 -3.652 -10.609 1 94.62 113 GLN B N 1
ATOM 3250 C CA . GLN B 1 113 ? 6.25 -2.387 -11.328 1 94.62 113 GLN B CA 1
ATOM 3251 C C . GLN B 1 113 ? 6.746 -1.283 -10.398 1 94.62 113 GLN B C 1
ATOM 3253 O O . GLN B 1 113 ? 6.516 -1.33 -9.188 1 94.62 113 GLN B O 1
ATOM 3258 N N . THR B 1 114 ? 7.434 -0.347 -11.031 1 95.12 114 THR B N 1
ATOM 3259 C CA . THR B 1 114 ? 7.98 0.75 -10.234 1 95.12 114 THR B CA 1
ATOM 3260 C C . THR B 1 114 ? 8.266 1.962 -11.117 1 95.12 114 THR B C 1
ATOM 3262 O O . THR B 1 114 ? 8.531 1.819 -12.312 1 95.12 114 THR B O 1
ATOM 3265 N N . SER B 1 115 ? 8.156 3.127 -10.492 1 95.12 115 SER B N 1
ATOM 3266 C CA . SER B 1 115 ? 8.531 4.367 -11.164 1 95.12 115 SER B CA 1
ATOM 3267 C C . SER B 1 115 ? 9.945 4.793 -10.789 1 95.12 115 SER B C 1
ATOM 3269 O O . SER B 1 115 ? 10.438 5.82 -11.266 1 95.12 115 SER B O 1
ATOM 3271 N N . LEU B 1 116 ? 10.586 4.012 -9.977 1 96 116 LEU B N 1
ATOM 3272 C CA . LEU B 1 116 ? 11.906 4.371 -9.484 1 96 116 LEU B CA 1
ATOM 3273 C C . LEU B 1 116 ? 12.922 4.414 -10.625 1 96 116 LEU B C 1
ATOM 3275 O O . LEU B 1 116 ? 12.781 3.684 -11.609 1 96 116 LEU B O 1
ATOM 3279 N N . PRO B 1 117 ? 13.906 5.246 -10.445 1 94.44 117 PRO B N 1
ATOM 3280 C CA . PRO B 1 117 ? 15.016 5.188 -11.398 1 94.44 117 PRO B CA 1
ATOM 3281 C C . PRO B 1 117 ? 15.719 3.834 -11.406 1 94.44 117 PRO B C 1
ATOM 3283 O O . PRO B 1 117 ? 15.727 3.129 -10.398 1 94.44 117 PRO B O 1
ATOM 3286 N N . GLU B 1 118 ? 16.297 3.512 -12.492 1 93.69 118 GLU B N 1
ATOM 3287 C CA . GLU B 1 118 ? 16.828 2.176 -12.727 1 93.69 118 GLU B CA 1
ATOM 3288 C C . GLU B 1 118 ? 17.859 1.797 -11.672 1 93.69 118 GLU B C 1
ATOM 3290 O O . GLU B 1 118 ? 17.891 0.653 -11.211 1 93.69 118 GLU B O 1
ATOM 3295 N N . ASN B 1 119 ? 18.625 2.756 -11.266 1 92 119 ASN B N 1
ATOM 3296 C CA . ASN B 1 119 ? 19.781 2.473 -10.422 1 92 119 ASN B CA 1
ATOM 3297 C C . ASN B 1 119 ? 19.359 2.137 -8.992 1 92 119 ASN B C 1
ATOM 3299 O O . ASN B 1 119 ? 20.172 1.7 -8.18 1 92 119 ASN B O 1
ATOM 3303 N N . VAL B 1 120 ? 18.047 2.26 -8.68 1 94.62 120 VAL B N 1
ATOM 3304 C CA . VAL B 1 120 ? 17.641 1.99 -7.309 1 94.62 120 VAL B CA 1
ATOM 3305 C C . VAL B 1 120 ? 16.484 0.991 -7.305 1 94.62 120 VAL B C 1
ATOM 3307 O O . VAL B 1 120 ? 15.758 0.875 -6.316 1 94.62 120 VAL B O 1
ATOM 3310 N N . ARG B 1 121 ? 16.156 0.224 -8.297 1 95.62 121 ARG B N 1
ATOM 3311 C CA . ARG B 1 121 ? 14.984 -0.638 -8.414 1 95.62 121 ARG B CA 1
ATOM 3312 C C . ARG B 1 121 ? 15.219 -1.98 -7.734 1 95.62 121 ARG B C 1
ATOM 3314 O O . ARG B 1 121 ? 14.266 -2.674 -7.371 1 95.62 121 ARG B O 1
ATOM 3321 N N . MET B 1 122 ? 16.469 -2.441 -7.527 1 94.44 122 MET B N 1
ATOM 3322 C CA . MET B 1 122 ? 16.844 -3.73 -6.961 1 94.44 122 MET B CA 1
ATOM 3323 C C . MET B 1 122 ? 16.328 -4.879 -7.82 1 94.44 122 MET B C 1
ATOM 3325 O O . MET B 1 122 ? 16.969 -5.93 -7.91 1 94.44 122 MET B O 1
ATOM 3329 N N . TYR B 1 123 ? 15.133 -4.812 -8.359 1 96.5 123 TYR B N 1
ATOM 3330 C CA . TYR B 1 123 ? 14.523 -5.637 -9.391 1 96.5 123 TYR B CA 1
ATOM 3331 C C . TYR B 1 123 ? 13.93 -4.773 -10.492 1 96.5 123 TYR B C 1
ATOM 3333 O O . TYR B 1 123 ? 13.125 -3.877 -10.227 1 96.5 123 TYR B O 1
ATOM 3341 N N . ASN B 1 124 ? 14.383 -5.051 -11.672 1 96.19 124 ASN B N 1
ATOM 3342 C CA . ASN B 1 124 ? 13.891 -4.289 -12.82 1 96.19 124 ASN B CA 1
ATOM 3343 C C . ASN B 1 124 ? 12.977 -5.125 -13.703 1 96.19 124 ASN B C 1
ATOM 3345 O O . ASN B 1 124 ? 13.445 -5.93 -14.508 1 96.19 124 ASN B O 1
ATOM 3349 N N . PRO B 1 125 ? 11.727 -4.852 -13.602 1 95.12 125 PRO B N 1
ATOM 3350 C CA . PRO B 1 125 ? 10.781 -5.668 -14.367 1 95.12 125 PRO B CA 1
ATOM 3351 C C . PRO B 1 125 ? 11.016 -5.578 -15.875 1 95.12 125 PRO B C 1
ATOM 3353 O O . PRO B 1 125 ? 10.727 -6.531 -16.609 1 95.12 125 PRO B O 1
ATOM 3356 N N . SER B 1 126 ? 11.57 -4.508 -16.312 1 92.62 126 SER B N 1
ATOM 3357 C CA . SER B 1 126 ? 11.75 -4.305 -17.75 1 92.62 126 SER B CA 1
ATOM 3358 C C . SER B 1 126 ? 12.875 -5.184 -18.297 1 92.62 126 SER B C 1
ATOM 3360 O O . SER B 1 126 ? 13 -5.352 -19.516 1 92.62 126 SER B O 1
ATOM 3362 N N . GLU B 1 127 ? 13.625 -5.75 -17.422 1 94.12 127 GLU B N 1
ATOM 3363 C CA . GLU B 1 127 ? 14.75 -6.578 -17.844 1 94.12 127 GLU B CA 1
ATOM 3364 C C . GLU B 1 127 ? 14.414 -8.062 -17.734 1 94.12 127 GLU B C 1
ATOM 3366 O O . GLU B 1 127 ? 15.25 -8.922 -18.016 1 94.12 127 GLU B O 1
ATOM 3371 N N . GLU B 1 128 ? 13.234 -8.414 -17.297 1 95.62 128 GLU B N 1
ATOM 3372 C CA . GLU B 1 128 ? 12.82 -9.797 -17.078 1 95.62 128 GLU B CA 1
ATOM 3373 C C . GLU B 1 128 ? 11.719 -10.203 -18.047 1 95.62 128 GLU B C 1
ATOM 3375 O O . GLU B 1 128 ? 10.852 -9.398 -18.375 1 95.62 128 GLU B O 1
ATOM 3380 N N . THR B 1 129 ? 11.82 -11.398 -18.531 1 94.44 129 THR B N 1
ATOM 3381 C CA . THR B 1 129 ? 10.734 -12.039 -19.25 1 94.44 129 THR B CA 1
ATOM 3382 C C . THR B 1 129 ? 9.867 -12.883 -18.312 1 94.44 129 THR B C 1
ATOM 3384 O O . THR B 1 129 ? 10.211 -13.055 -17.141 1 94.44 129 THR B O 1
ATOM 3387 N N . VAL B 1 130 ? 8.773 -13.359 -18.875 1 91.88 130 VAL B N 1
ATOM 3388 C CA . VAL B 1 130 ? 7.91 -14.227 -18.078 1 91.88 130 VAL B CA 1
ATOM 3389 C C . VAL B 1 130 ? 8.703 -15.422 -17.562 1 91.88 130 VAL B C 1
ATOM 3391 O O . VAL B 1 130 ? 8.578 -15.805 -16.391 1 91.88 130 VAL B O 1
ATOM 3394 N N . ASP B 1 131 ? 9.586 -15.945 -18.406 1 91.88 131 ASP B N 1
ATOM 3395 C CA . ASP B 1 131 ? 10.328 -17.156 -18.062 1 91.88 131 ASP B CA 1
ATOM 3396 C C . ASP B 1 131 ? 11.422 -16.844 -17.031 1 91.88 131 ASP B C 1
ATOM 3398 O O . ASP B 1 131 ? 11.578 -17.578 -16.062 1 91.88 131 ASP B O 1
ATOM 3402 N N . THR B 1 132 ? 12.172 -15.789 -17.234 1 95.31 132 THR B N 1
ATOM 3403 C CA . THR B 1 132 ? 13.266 -15.477 -16.328 1 95.31 132 THR B CA 1
ATOM 3404 C C . THR B 1 132 ? 12.727 -15.062 -14.961 1 95.31 132 THR B C 1
ATOM 3406 O O . THR B 1 132 ? 13.305 -15.414 -13.93 1 95.31 132 THR B O 1
ATOM 3409 N N . ALA B 1 133 ? 11.625 -14.328 -14.977 1 95.44 133 ALA B N 1
ATOM 3410 C CA . ALA B 1 133 ? 11 -13.938 -13.719 1 95.44 133 ALA B CA 1
ATOM 3411 C C . ALA B 1 133 ? 10.484 -15.164 -12.961 1 95.44 133 ALA B C 1
ATOM 3413 O O . ALA B 1 133 ? 10.719 -15.297 -11.758 1 95.44 133 ALA B O 1
ATOM 3414 N N . HIS B 1 134 ? 9.789 -15.977 -13.672 1 92.5 134 HIS B N 1
ATOM 3415 C CA . HIS B 1 134 ? 9.266 -17.188 -13.062 1 92.5 134 HIS B CA 1
ATOM 3416 C C . HIS B 1 134 ? 10.383 -18.047 -12.469 1 92.5 134 HIS B C 1
ATOM 3418 O O . HIS B 1 134 ? 10.281 -18.5 -11.328 1 92.5 134 HIS B O 1
ATOM 3424 N N . LYS B 1 135 ? 11.406 -18.266 -13.211 1 94.44 135 LYS B N 1
ATOM 3425 C CA . LYS B 1 135 ? 12.555 -19.031 -12.734 1 94.44 135 LYS B CA 1
ATOM 3426 C C . LYS B 1 135 ? 13.18 -18.375 -11.5 1 94.44 135 LYS B C 1
ATOM 3428 O O . LYS B 1 135 ? 13.5 -19.062 -10.523 1 94.44 135 LYS B O 1
ATOM 3433 N N . LEU B 1 136 ? 13.312 -17.109 -11.539 1 96.75 136 LEU B N 1
ATOM 3434 C CA . LEU B 1 136 ? 13.914 -16.359 -10.445 1 96.75 136 LEU B CA 1
ATOM 3435 C C . LEU B 1 136 ? 13.148 -16.578 -9.148 1 96.75 136 LEU B C 1
ATOM 3437 O O . LEU B 1 136 ? 13.719 -17.016 -8.141 1 96.75 136 LEU B O 1
ATOM 3441 N N . PHE B 1 137 ? 11.867 -16.406 -9.203 1 96.62 137 PHE B N 1
ATOM 3442 C CA . PHE B 1 137 ? 11.102 -16.391 -7.969 1 96.62 137 PHE B CA 1
ATOM 3443 C C . PHE B 1 137 ? 10.805 -17.812 -7.492 1 96.62 137 PHE B C 1
ATOM 3445 O O . PHE B 1 137 ? 10.742 -18.078 -6.289 1 96.62 137 PHE B O 1
ATOM 3452 N N . THR B 1 138 ? 10.641 -18.766 -8.391 1 94.75 138 THR B N 1
ATOM 3453 C CA . THR B 1 138 ? 10.445 -20.156 -7.977 1 94.75 138 THR B CA 1
ATOM 3454 C C . THR B 1 138 ? 11.734 -20.734 -7.398 1 94.75 138 THR B C 1
ATOM 3456 O O . THR B 1 138 ? 11.695 -21.594 -6.523 1 94.75 138 THR B O 1
ATOM 3459 N N . THR B 1 139 ? 12.875 -20.219 -7.914 1 96.94 139 THR B N 1
ATOM 3460 C CA . THR B 1 139 ? 14.164 -20.609 -7.348 1 96.94 139 THR B CA 1
ATOM 3461 C C . THR B 1 139 ? 14.359 -19.984 -5.969 1 96.94 139 THR B C 1
ATOM 3463 O O . THR B 1 139 ? 14.859 -20.641 -5.051 1 96.94 139 THR B O 1
ATOM 3466 N N . THR B 1 140 ? 13.945 -18.781 -5.809 1 98.12 140 THR B N 1
ATOM 3467 C CA . THR B 1 140 ? 14.109 -18.062 -4.559 1 98.12 140 THR B CA 1
ATOM 3468 C C . THR B 1 140 ? 13.258 -18.672 -3.453 1 98.12 140 THR B C 1
ATOM 3470 O O . THR B 1 140 ? 13.688 -18.766 -2.303 1 98.12 140 THR B O 1
ATOM 3473 N N . PHE B 1 141 ? 12.055 -19.125 -3.863 1 98.19 141 PHE B N 1
ATOM 3474 C CA . PHE B 1 141 ? 11.094 -19.672 -2.916 1 98.19 141 PHE B CA 1
ATOM 3475 C C . PHE B 1 141 ? 10.688 -21.094 -3.322 1 98.19 141 PHE B C 1
ATOM 3477 O O . PHE B 1 141 ? 9.539 -21.328 -3.705 1 98.19 141 PHE B O 1
ATOM 3484 N N . PRO B 1 142 ? 11.531 -22.047 -3.072 1 97.31 142 PRO B N 1
ATOM 3485 C CA . PRO B 1 142 ? 11.219 -23.406 -3.533 1 97.31 142 PRO B CA 1
ATOM 3486 C C . PRO B 1 142 ? 9.992 -24 -2.836 1 97.31 142 PRO B C 1
ATOM 3488 O O . PRO B 1 142 ? 9.32 -24.875 -3.389 1 97.31 142 PRO B O 1
ATOM 3491 N N . ARG B 1 143 ? 9.633 -23.469 -1.649 1 96.69 143 ARG B N 1
ATOM 3492 C CA . ARG B 1 143 ? 8.445 -23.953 -0.945 1 96.69 143 ARG B CA 1
ATOM 3493 C C . ARG B 1 143 ? 7.203 -23.172 -1.371 1 96.69 143 ARG B C 1
ATOM 3495 O O . ARG B 1 143 ? 6.094 -23.469 -0.914 1 96.69 143 ARG B O 1
ATOM 3502 N N . GLY B 1 144 ? 7.441 -22.188 -2.143 1 97.06 144 GLY B N 1
ATOM 3503 C CA . GLY B 1 144 ? 6.332 -21.344 -2.568 1 97.06 144 GLY B CA 1
ATOM 3504 C C . GLY B 1 144 ? 6.277 -20.016 -1.838 1 97.06 144 GLY B C 1
ATOM 3505 O O . GLY B 1 144 ? 7.102 -19.75 -0.958 1 97.06 144 GLY B O 1
ATOM 3506 N N . PHE B 1 145 ? 5.461 -19.25 -2.232 1 97.88 145 PHE B N 1
ATOM 3507 C CA . PHE B 1 145 ? 5.156 -17.938 -1.689 1 97.88 145 PHE B CA 1
ATOM 3508 C C . PHE B 1 145 ? 3.693 -17.844 -1.273 1 97.88 145 PHE B C 1
ATOM 3510 O O . PHE B 1 145 ? 2.836 -17.469 -2.076 1 97.88 145 PHE B O 1
ATOM 3517 N N . ALA B 1 146 ? 3.42 -18.078 -0.024 1 98.69 146 ALA B N 1
ATOM 3518 C CA . ALA B 1 146 ? 2.066 -18.266 0.491 1 98.69 146 ALA B CA 1
ATOM 3519 C C . ALA B 1 146 ? 1.331 -16.922 0.598 1 98.69 146 ALA B C 1
ATOM 3521 O O . ALA B 1 146 ? 1.958 -15.875 0.747 1 98.69 146 ALA B O 1
ATOM 3522 N N . VAL B 1 147 ? 0.004 -16.984 0.469 1 98.62 147 VAL B N 1
ATOM 3523 C CA . VAL B 1 147 ? -0.823 -15.805 0.639 1 98.62 147 VAL B CA 1
ATOM 3524 C C . VAL B 1 147 ? -1.934 -16.078 1.648 1 98.62 147 VAL B C 1
ATOM 3526 O O . VAL B 1 147 ? -2.543 -17.156 1.627 1 98.62 147 VAL B O 1
ATOM 3529 N N . GLU B 1 148 ? -2.1 -15.164 2.541 1 98.81 148 GLU B N 1
ATOM 3530 C CA . GLU B 1 148 ? -3.154 -15.195 3.549 1 98.81 148 GLU B CA 1
ATOM 3531 C C . GLU B 1 148 ? -3.99 -13.914 3.516 1 98.81 148 GLU B C 1
ATOM 3533 O O . GLU B 1 148 ? -3.451 -12.82 3.348 1 98.81 148 GLU B O 1
ATOM 3538 N N . ILE B 1 149 ? -5.309 -14.109 3.596 1 98.81 149 ILE B N 1
ATOM 3539 C CA . ILE B 1 149 ? -6.195 -12.969 3.791 1 98.81 149 ILE B CA 1
ATOM 3540 C C . ILE B 1 149 ? -6.383 -12.711 5.285 1 98.81 149 ILE B C 1
ATOM 3542 O O . ILE B 1 149 ? -6.852 -13.586 6.016 1 98.81 149 ILE B O 1
ATOM 3546 N N . LEU B 1 150 ? -6 -11.547 5.688 1 98.81 150 LEU B N 1
ATOM 3547 C CA . LEU B 1 150 ? -5.957 -11.234 7.109 1 98.81 150 LEU B CA 1
ATOM 3548 C C . LEU B 1 150 ? -7.27 -10.602 7.566 1 98.81 150 LEU B C 1
ATOM 3550 O O . LEU B 1 150 ? -7.676 -10.766 8.719 1 98.81 150 LEU B O 1
ATOM 3554 N N . GLN B 1 151 ? -7.859 -9.828 6.719 1 98.69 151 GLN B N 1
ATOM 3555 C CA . GLN B 1 151 ? -9.094 -9.109 7.004 1 98.69 151 GLN B CA 1
ATOM 3556 C C . GLN B 1 151 ? -9.836 -8.75 5.719 1 98.69 151 GLN B C 1
ATOM 3558 O O . GLN B 1 151 ? -9.211 -8.375 4.723 1 98.69 151 GLN B O 1
ATOM 3563 N N . VAL B 1 152 ? -11.148 -8.938 5.742 1 98.81 152 VAL B N 1
ATOM 3564 C CA . VAL B 1 152 ? -12.008 -8.453 4.668 1 98.81 152 VAL B CA 1
ATOM 3565 C C . VAL B 1 152 ? -12.852 -7.281 5.172 1 98.81 152 VAL B C 1
ATOM 3567 O O . VAL B 1 152 ? -13.648 -7.434 6.098 1 98.81 152 VAL B O 1
ATOM 3570 N N . TYR B 1 153 ? -12.664 -6.152 4.566 1 98.69 153 TYR B N 1
ATOM 3571 C CA . TYR B 1 153 ? -13.289 -4.922 5.035 1 98.69 153 TYR B CA 1
ATOM 3572 C C . TYR B 1 153 ? -14.664 -4.738 4.402 1 98.69 153 TYR B C 1
ATOM 3574 O O . TYR B 1 153 ? -15.547 -4.113 4.992 1 98.69 153 TYR B O 1
ATOM 3582 N N . SER B 1 154 ? -14.789 -5.203 3.166 1 98.38 154 SER B N 1
ATOM 3583 C CA . SER B 1 154 ? -16.047 -5.082 2.441 1 98.38 154 SER B CA 1
ATOM 3584 C C . SER B 1 154 ? -16.281 -6.281 1.529 1 98.38 154 SER B C 1
ATOM 3586 O O . SER B 1 154 ? -15.328 -6.938 1.104 1 98.38 154 SER B O 1
ATOM 3588 N N . GLY B 1 155 ? -17.547 -6.562 1.298 1 97.12 155 GLY B N 1
ATOM 3589 C CA . GLY B 1 155 ? -17.922 -7.613 0.364 1 97.12 155 GLY B CA 1
ATOM 3590 C C . GLY B 1 155 ? -18.25 -7.086 -1.018 1 97.12 155 GLY B C 1
ATOM 3591 O O . GLY B 1 155 ? -18.094 -5.895 -1.29 1 97.12 155 GLY B O 1
ATOM 3592 N N . PRO B 1 156 ? -18.672 -8.023 -1.907 1 96.81 156 PRO B N 1
ATOM 3593 C CA . PRO B 1 156 ? -19.062 -7.598 -3.254 1 96.81 156 PRO B CA 1
ATOM 3594 C C . PRO B 1 156 ? -20.094 -6.473 -3.24 1 96.81 156 PRO B C 1
ATOM 3596 O O . PRO B 1 156 ? -20.891 -6.371 -2.301 1 96.81 156 PRO B O 1
ATOM 3599 N N . PRO B 1 157 ? -20.047 -5.605 -4.223 1 97.75 157 PRO B N 1
ATOM 3600 C CA . PRO B 1 157 ? -19.344 -5.758 -5.492 1 97.75 157 PRO B CA 1
ATOM 3601 C C . PRO B 1 157 ? -17.875 -5.312 -5.41 1 97.75 157 PRO B C 1
ATOM 3603 O O . PRO B 1 157 ? -17.078 -5.633 -6.293 1 97.75 157 PRO B O 1
ATOM 3606 N N . VAL B 1 158 ? -17.516 -4.48 -4.441 1 98.56 158 VAL B N 1
ATOM 3607 C CA . VAL B 1 158 ? -16.109 -4.086 -4.277 1 98.56 158 VAL B CA 1
ATOM 3608 C C . VAL B 1 158 ? -15.562 -4.664 -2.977 1 98.56 158 VAL B C 1
ATOM 3610 O O . VAL B 1 158 ? -15.836 -4.141 -1.894 1 98.56 158 VAL B O 1
ATOM 3613 N N . ILE B 1 159 ? -14.773 -5.66 -3.158 1 98.75 159 ILE B N 1
ATOM 3614 C CA . ILE B 1 159 ? -14.141 -6.316 -2.021 1 98.75 159 ILE B CA 1
ATOM 3615 C C . ILE B 1 159 ? -12.828 -5.613 -1.684 1 98.75 159 ILE B C 1
ATOM 3617 O O . ILE B 1 159 ? -12.008 -5.355 -2.568 1 98.75 159 ILE B O 1
ATOM 3621 N N . ALA B 1 160 ? -12.664 -5.207 -0.459 1 98.88 160 ALA B N 1
ATOM 3622 C CA . ALA B 1 160 ? -11.391 -4.73 0.064 1 98.88 160 ALA B CA 1
ATOM 3623 C C . ALA B 1 160 ? -10.852 -5.664 1.144 1 98.88 160 ALA B C 1
ATOM 3625 O O . ALA B 1 160 ? -11.586 -6.07 2.045 1 98.88 160 ALA B O 1
ATOM 3626 N N . TYR B 1 161 ? -9.57 -6.027 0.999 1 98.94 161 TYR B N 1
ATOM 3627 C CA . TYR B 1 161 ? -9.016 -6.988 1.947 1 98.94 161 TYR B CA 1
ATOM 3628 C C . TYR B 1 161 ? -7.531 -6.738 2.176 1 98.94 161 TYR B C 1
ATOM 3630 O O . TYR B 1 161 ? -6.844 -6.207 1.301 1 98.94 161 TYR B O 1
ATOM 3638 N N . LYS B 1 162 ? -7.133 -7.082 3.334 1 98.94 162 LYS B N 1
ATOM 3639 C CA . LYS B 1 162 ? -5.723 -7.07 3.705 1 98.94 162 LYS B CA 1
ATOM 3640 C C . LYS B 1 162 ? -5.094 -8.445 3.525 1 98.94 162 LYS B C 1
ATOM 3642 O O . LYS B 1 162 ? -5.699 -9.461 3.881 1 98.94 162 LYS B O 1
ATOM 3647 N N . PHE B 1 163 ? -3.871 -8.43 2.916 1 98.88 163 PHE B N 1
ATOM 3648 C CA . PHE B 1 163 ? -3.221 -9.711 2.664 1 98.88 163 PHE B CA 1
ATOM 3649 C C . PHE B 1 163 ? -1.798 -9.711 3.209 1 98.88 163 PHE B C 1
ATOM 3651 O O . PHE B 1 163 ? -1.229 -8.648 3.475 1 98.88 163 PHE B O 1
ATOM 3658 N N . ARG B 1 164 ? -1.32 -10.891 3.436 1 98.88 164 ARG B N 1
ATOM 3659 C CA . ARG B 1 164 ? 0.074 -11.195 3.742 1 98.88 164 ARG B CA 1
ATOM 3660 C C . ARG B 1 164 ? 0.62 -12.266 2.801 1 98.88 164 ARG B C 1
ATOM 3662 O O . ARG B 1 164 ? 0.019 -13.328 2.646 1 98.88 164 ARG B O 1
ATOM 3669 N N . HIS B 1 165 ? 1.695 -11.961 2.119 1 98.69 165 HIS B N 1
ATOM 3670 C CA . HIS B 1 165 ? 2.512 -12.945 1.424 1 98.69 165 HIS B CA 1
ATOM 3671 C C . HIS B 1 165 ? 3.766 -13.289 2.223 1 98.69 165 HIS B C 1
ATOM 3673 O O . HIS B 1 165 ? 4.352 -12.414 2.869 1 98.69 165 HIS B O 1
ATOM 3679 N N . TRP B 1 166 ? 4.113 -14.539 2.129 1 98.62 166 TRP B N 1
ATOM 3680 C CA . TRP B 1 166 ? 5.387 -14.852 2.762 1 98.62 166 TRP B CA 1
ATOM 3681 C C . TRP B 1 166 ? 6 -16.109 2.164 1 98.62 166 TRP B C 1
ATOM 3683 O O . TRP B 1 166 ? 5.305 -16.891 1.509 1 98.62 166 TRP B O 1
ATOM 3693 N N . GLY B 1 167 ? 7.242 -16.297 2.283 1 98.5 167 GLY B N 1
ATOM 3694 C CA . GLY B 1 167 ? 8.055 -17.453 1.926 1 98.5 167 GLY B CA 1
ATOM 3695 C C . GLY B 1 167 ? 9.43 -17.438 2.562 1 98.5 167 GLY B C 1
ATOM 3696 O O . GLY B 1 167 ? 9.828 -16.438 3.16 1 98.5 167 GLY B O 1
ATOM 3697 N N . TYR B 1 168 ? 10.016 -18.578 2.518 1 98.5 168 TYR B N 1
ATOM 3698 C CA . TYR B 1 168 ? 11.375 -18.672 3.021 1 98.5 168 TYR B CA 1
ATOM 3699 C C . TYR B 1 168 ? 12.391 -18.547 1.887 1 98.5 168 TYR B C 1
ATOM 3701 O O . TYR B 1 168 ? 12.32 -19.281 0.901 1 98.5 168 TYR B O 1
ATOM 3709 N N . MET B 1 169 ? 13.25 -17.609 2.016 1 98.31 169 MET B N 1
ATOM 3710 C CA . MET B 1 169 ? 14.258 -17.391 0.985 1 98.31 169 MET B CA 1
ATOM 3711 C C . MET B 1 169 ? 15.312 -18.5 1.016 1 98.31 169 MET B C 1
ATOM 3713 O O . MET B 1 169 ? 16.406 -18.297 1.533 1 98.31 169 MET B O 1
ATOM 3717 N N . GLU B 1 170 ? 15.086 -19.547 0.336 1 98.25 170 GLU B N 1
ATOM 3718 C CA . GLU B 1 170 ? 15.953 -20.719 0.38 1 98.25 170 GLU B CA 1
ATOM 3719 C C . GLU B 1 170 ? 16.75 -20.859 -0.913 1 98.25 170 GLU B C 1
ATOM 3721 O O . GLU B 1 170 ? 17.547 -21.797 -1.057 1 98.25 170 GLU B O 1
ATOM 3726 N N . GLY B 1 171 ? 16.531 -20.016 -1.897 1 98 171 GLY B N 1
ATOM 3727 C CA . GLY B 1 171 ? 17.344 -19.859 -3.096 1 98 171 GLY B CA 1
ATOM 3728 C C . GLY B 1 171 ? 17.859 -18.438 -3.275 1 98 171 GLY B C 1
ATOM 3729 O O . GLY B 1 171 ? 17.406 -17.516 -2.586 1 98 171 GLY B O 1
ATOM 3730 N N . PRO B 1 172 ? 18.828 -18.266 -4.203 1 97.69 172 PRO B N 1
ATOM 3731 C CA . PRO B 1 172 ? 19.406 -16.938 -4.418 1 97.69 172 PRO B CA 1
ATOM 3732 C C . PRO B 1 172 ? 18.438 -15.984 -5.125 1 97.69 172 PRO B C 1
ATOM 3734 O O . PRO B 1 172 ? 17.469 -16.438 -5.754 1 97.69 172 PRO B O 1
ATOM 3737 N N . PHE B 1 173 ? 18.656 -14.727 -4.98 1 97.69 173 PHE B N 1
ATOM 3738 C CA . PHE B 1 173 ? 17.891 -13.68 -5.633 1 97.69 173 PHE B CA 1
ATOM 3739 C C . PHE B 1 173 ? 18.812 -12.609 -6.207 1 97.69 173 PHE B C 1
ATOM 3741 O O . PHE B 1 173 ? 19.438 -11.859 -5.457 1 97.69 173 PHE B O 1
ATOM 3748 N N . LYS B 1 174 ? 18.828 -12.492 -7.441 1 95.44 174 LYS B N 1
ATOM 3749 C CA . LYS B 1 174 ? 19.562 -11.461 -8.164 1 95.44 174 LYS B CA 1
ATOM 3750 C C . LYS B 1 174 ? 20.969 -11.289 -7.609 1 95.44 174 LYS B C 1
ATOM 3752 O O . LYS B 1 174 ? 21.391 -10.172 -7.281 1 95.44 174 LYS B O 1
ATOM 3757 N N . GLY B 1 175 ? 21.641 -12.375 -7.449 1 94 175 GLY B N 1
ATOM 3758 C CA . GLY B 1 175 ? 23.047 -12.344 -7.047 1 94 175 GLY B CA 1
ATOM 3759 C C . GLY B 1 175 ? 23.234 -12.367 -5.539 1 94 175 GLY B C 1
ATOM 3760 O O . GLY B 1 175 ? 24.359 -12.43 -5.051 1 94 175 GLY B O 1
ATOM 3761 N N . HIS B 1 176 ? 22.156 -12.352 -4.832 1 96.56 176 HIS B N 1
ATOM 3762 C CA . HIS B 1 176 ? 22.219 -12.438 -3.377 1 96.56 176 HIS B CA 1
ATOM 3763 C C . HIS B 1 176 ? 21.984 -13.867 -2.896 1 96.56 176 HIS B C 1
ATOM 3765 O O . HIS B 1 176 ? 21.016 -14.516 -3.311 1 96.56 176 HIS B O 1
ATOM 3771 N N . SER B 1 177 ? 22.812 -14.266 -2.029 1 97.12 177 SER B N 1
ATOM 3772 C CA . SER B 1 177 ? 22.719 -15.625 -1.498 1 97.12 177 SER B CA 1
ATOM 3773 C C . SER B 1 177 ? 21.469 -15.805 -0.647 1 97.12 177 SER B C 1
ATOM 3775 O O . SER B 1 177 ? 20.969 -14.844 -0.047 1 97.12 177 SER B O 1
ATOM 3777 N N . PRO B 1 178 ? 21 -17.047 -0.656 1 97.56 178 PRO B N 1
ATOM 3778 C CA . PRO B 1 178 ? 19.859 -17.312 0.235 1 97.56 178 PRO B CA 1
ATOM 3779 C C . PRO B 1 178 ? 20.203 -17.078 1.705 1 97.56 178 PRO B C 1
ATOM 3781 O O . PRO B 1 178 ? 21.328 -17.359 2.131 1 97.56 178 PRO B O 1
ATOM 3784 N N . THR B 1 179 ? 19.203 -16.609 2.451 1 97.56 179 THR B N 1
ATOM 3785 C CA . THR B 1 179 ? 19.422 -16.359 3.871 1 97.56 179 THR B CA 1
ATOM 3786 C C . THR B 1 179 ? 18.719 -17.406 4.719 1 97.56 179 THR B C 1
ATOM 3788 O O . THR B 1 179 ? 18.984 -17.547 5.914 1 97.56 179 THR B O 1
ATOM 3791 N N . GLY B 1 180 ? 17.781 -18.109 4.09 1 97.75 180 GLY B N 1
ATOM 3792 C CA . GLY B 1 180 ? 16.969 -19.047 4.848 1 97.75 180 GLY B CA 1
ATOM 3793 C C . GLY B 1 180 ? 15.914 -18.359 5.699 1 97.75 180 GLY B C 1
ATOM 3794 O O . GLY B 1 180 ? 15.148 -19.031 6.395 1 97.75 180 GLY B O 1
ATOM 3795 N N . GLU B 1 181 ? 15.805 -17.109 5.652 1 97.88 181 GLU B N 1
ATOM 3796 C CA . GLU B 1 181 ? 14.914 -16.344 6.508 1 97.88 181 GLU B CA 1
ATOM 3797 C C . GLU B 1 181 ? 13.523 -16.219 5.891 1 97.88 181 GLU B C 1
ATOM 3799 O O . GLU B 1 181 ? 13.367 -16.344 4.672 1 97.88 181 GLU B O 1
ATOM 3804 N N . LEU B 1 182 ? 12.57 -16.016 6.762 1 98.06 182 LEU B N 1
ATOM 3805 C CA . LEU B 1 182 ? 11.219 -15.664 6.344 1 98.06 182 LEU B CA 1
ATOM 3806 C C . LEU B 1 182 ? 11.172 -14.266 5.746 1 98.06 182 LEU B C 1
ATOM 3808 O O . LEU B 1 182 ? 11.68 -13.312 6.344 1 98.06 182 LEU B O 1
ATOM 3812 N N . VAL B 1 183 ? 10.711 -14.211 4.559 1 97.94 183 VAL B N 1
ATOM 3813 C CA . VAL B 1 183 ? 10.43 -12.938 3.904 1 97.94 183 VAL B CA 1
ATOM 3814 C C . VAL B 1 183 ? 8.922 -12.758 3.746 1 97.94 183 VAL B C 1
ATOM 3816 O O . VAL B 1 183 ? 8.234 -13.656 3.26 1 97.94 183 VAL B O 1
ATOM 3819 N N . GLU B 1 184 ? 8.414 -11.625 4.219 1 97.69 184 GLU B N 1
ATOM 3820 C CA . GLU B 1 184 ? 6.973 -11.414 4.125 1 97.69 184 GLU B CA 1
ATOM 3821 C C . GLU B 1 184 ? 6.652 -9.984 3.705 1 97.69 184 GLU B C 1
ATOM 3823 O O . GLU B 1 184 ? 7.5 -9.094 3.805 1 97.69 184 GLU B O 1
ATOM 3828 N N . MET B 1 185 ? 5.559 -9.758 3.188 1 97.81 185 MET B N 1
ATOM 3829 C CA . MET B 1 185 ? 5.035 -8.445 2.82 1 97.81 185 MET B CA 1
ATOM 3830 C C . MET B 1 185 ? 3.531 -8.375 3.047 1 97.81 185 MET B C 1
ATOM 3832 O O . MET B 1 185 ? 2.836 -9.391 2.961 1 97.81 185 MET B O 1
ATOM 3836 N N . PHE B 1 186 ? 3.08 -7.215 3.371 1 98.75 186 PHE B N 1
ATOM 3837 C CA . PHE B 1 186 ? 1.67 -6.938 3.623 1 98.75 186 PHE B CA 1
ATOM 3838 C C . PHE B 1 186 ? 1.134 -5.91 2.635 1 98.75 186 PHE B C 1
ATOM 3840 O O . PHE B 1 186 ? 1.883 -5.066 2.143 1 98.75 186 PHE B O 1
ATOM 3847 N N . GLY B 1 187 ? -0.087 -6 2.33 1 98.81 187 GLY B N 1
ATOM 3848 C CA . GLY B 1 187 ? -0.752 -5.039 1.464 1 98.81 187 GLY B CA 1
ATOM 3849 C C . GLY B 1 187 ? -2.266 -5.094 1.561 1 98.81 187 GLY B C 1
ATOM 3850 O O . GLY B 1 187 ? -2.814 -5.875 2.342 1 98.81 187 GLY B O 1
ATOM 3851 N N . VAL B 1 188 ? -2.857 -4.195 0.918 1 98.94 188 VAL B N 1
ATOM 3852 C CA . VAL B 1 188 ? -4.309 -4.188 0.749 1 98.94 188 VAL B CA 1
ATOM 3853 C C . VAL B 1 188 ? -4.652 -4.215 -0.739 1 98.94 188 VAL B C 1
ATOM 3855 O O . VAL B 1 188 ? -3.955 -3.607 -1.555 1 98.94 188 VAL B O 1
ATOM 3858 N N . SER B 1 189 ? -5.684 -4.965 -1.014 1 98.88 189 SER B N 1
ATOM 3859 C CA . SER B 1 189 ? -6.176 -5.051 -2.385 1 98.88 189 SER B CA 1
ATOM 3860 C C . SER B 1 189 ? -7.684 -4.828 -2.443 1 98.88 189 SER B C 1
ATOM 3862 O O . SER B 1 189 ? -8.383 -5.047 -1.455 1 98.88 189 SER B O 1
ATOM 3864 N N . THR B 1 190 ? -8.078 -4.312 -3.566 1 98.81 190 THR B N 1
ATOM 3865 C CA . THR B 1 190 ? -9.5 -4.242 -3.863 1 98.81 190 THR B CA 1
ATOM 3866 C C . THR B 1 190 ? -9.828 -5.031 -5.129 1 98.81 190 THR B C 1
ATOM 3868 O O . THR B 1 190 ? -9.047 -5.043 -6.078 1 98.81 190 THR B O 1
ATOM 3871 N N . MET B 1 191 ? -10.984 -5.68 -5.129 1 98.69 191 MET B N 1
ATOM 3872 C CA . MET B 1 191 ? -11.508 -6.395 -6.285 1 98.69 191 MET B CA 1
ATOM 3873 C C . MET B 1 191 ? -12.961 -6.004 -6.547 1 98.69 191 MET B C 1
ATOM 3875 O O . MET B 1 191 ? -13.812 -6.125 -5.664 1 98.69 191 MET B O 1
ATOM 3879 N N . GLU B 1 192 ? -13.148 -5.566 -7.723 1 98.81 192 GLU B N 1
ATOM 3880 C CA . GLU B 1 192 ? -14.523 -5.32 -8.164 1 98.81 192 GLU B CA 1
ATOM 3881 C C . GLU B 1 192 ? -15.086 -6.527 -8.906 1 98.81 192 GLU B C 1
ATOM 3883 O O . GLU B 1 192 ? -14.461 -7.039 -9.844 1 98.81 192 GLU B O 1
ATOM 3888 N N . LEU B 1 193 ? -16.219 -6.984 -8.492 1 98.5 193 LEU B N 1
ATOM 3889 C CA . LEU B 1 193 ? -16.859 -8.133 -9.117 1 98.5 193 LEU B CA 1
ATOM 3890 C C . LEU B 1 193 ? -18.109 -7.707 -9.898 1 98.5 193 LEU B C 1
ATOM 3892 O O . LEU B 1 193 ? -18.828 -6.801 -9.477 1 98.5 193 LEU B O 1
ATOM 3896 N N . ASP B 1 194 ? -18.312 -8.359 -11 1 97.88 194 ASP B N 1
ATOM 3897 C CA . ASP B 1 194 ? -19.531 -8.117 -11.766 1 97.88 194 ASP B CA 1
ATOM 3898 C C . ASP B 1 194 ? -20.703 -8.953 -11.234 1 97.88 194 ASP B C 1
ATOM 3900 O O . ASP B 1 194 ? -20.594 -9.555 -10.156 1 97.88 194 ASP B O 1
ATOM 3904 N N . GLU B 1 195 ? -21.75 -8.984 -11.93 1 95.94 195 GLU B N 1
ATOM 3905 C CA . GLU B 1 195 ? -22.984 -9.633 -11.484 1 95.94 195 GLU B CA 1
ATOM 3906 C C . GLU B 1 195 ? -22.828 -11.148 -11.414 1 95.94 195 GLU B C 1
ATOM 3908 O O . GLU B 1 195 ? -23.594 -11.828 -10.742 1 95.94 195 GLU B O 1
ATOM 3913 N N . ASN B 1 196 ? -21.844 -11.641 -12.109 1 95.44 196 ASN B N 1
ATOM 3914 C CA . ASN B 1 196 ? -21.578 -13.078 -12.109 1 95.44 196 ASN B CA 1
ATOM 3915 C C . ASN B 1 196 ? -20.469 -13.438 -11.133 1 95.44 196 ASN B C 1
ATOM 3917 O O . ASN B 1 196 ? -19.938 -14.547 -11.172 1 95.44 196 ASN B O 1
ATOM 3921 N N . PHE B 1 197 ? -20.016 -12.438 -10.359 1 96.19 197 PHE B N 1
ATOM 3922 C CA . PHE B 1 197 ? -18.984 -12.586 -9.344 1 96.19 197 PHE B CA 1
ATOM 3923 C C . PHE B 1 197 ? -17.641 -12.875 -9.984 1 96.19 197 PHE B C 1
ATOM 3925 O O . PHE B 1 197 ? -16.828 -13.625 -9.438 1 96.19 197 PHE B O 1
ATOM 3932 N N . LYS B 1 198 ? -17.469 -12.352 -11.172 1 97.81 198 LYS B N 1
ATOM 3933 C CA . LYS B 1 198 ? -16.172 -12.336 -11.812 1 97.81 198 LYS B CA 1
ATOM 3934 C C . LYS B 1 198 ? -15.453 -11.008 -11.578 1 97.81 198 LYS B C 1
ATOM 3936 O O . LYS B 1 198 ? -16.078 -9.945 -11.602 1 97.81 198 LYS B O 1
ATOM 3941 N N . VAL B 1 199 ? -14.25 -11.125 -11.398 1 98.44 199 VAL B N 1
ATOM 3942 C CA . VAL B 1 199 ? -13.453 -9.93 -11.133 1 98.44 199 VAL B CA 1
ATOM 3943 C C . VAL B 1 199 ? -13.289 -9.117 -12.414 1 98.44 199 VAL B C 1
ATOM 3945 O O . VAL B 1 199 ? -12.945 -9.664 -13.461 1 98.44 199 VAL B O 1
ATOM 3948 N N . VAL B 1 200 ? -13.477 -7.809 -12.289 1 98.69 200 VAL B N 1
ATOM 3949 C CA . VAL B 1 200 ? -13.336 -6.965 -13.477 1 98.69 200 VAL B CA 1
ATOM 3950 C C . VAL B 1 200 ? -12.289 -5.887 -13.219 1 98.69 200 VAL B C 1
ATOM 3952 O O . VAL B 1 200 ? -11.805 -5.242 -14.156 1 98.69 200 VAL B O 1
ATOM 3955 N N . LYS B 1 201 ? -11.945 -5.648 -11.977 1 98.75 201 LYS B N 1
ATOM 3956 C CA . LYS B 1 201 ? -10.93 -4.664 -11.609 1 98.75 201 LYS B CA 1
ATOM 3957 C C . LYS B 1 201 ? -10.219 -5.066 -10.32 1 98.75 201 LYS B C 1
ATOM 3959 O O . LYS B 1 201 ? -10.867 -5.449 -9.344 1 98.75 201 LYS B O 1
ATOM 3964 N N . VAL B 1 202 ? -8.914 -4.988 -10.359 1 98.69 202 VAL B N 1
ATOM 3965 C CA . VAL B 1 202 ? -8.117 -5.27 -9.172 1 98.69 202 VAL B CA 1
ATOM 3966 C C . VAL B 1 202 ? -7.113 -4.141 -8.938 1 98.69 202 VAL B C 1
ATOM 3968 O O . VAL B 1 202 ? -6.48 -3.664 -9.883 1 98.69 202 VAL B O 1
ATOM 3971 N N . GLU B 1 203 ? -7.031 -3.676 -7.715 1 98.81 203 GLU B N 1
ATOM 3972 C CA . GLU B 1 203 ? -5.98 -2.754 -7.293 1 98.81 203 GLU B CA 1
ATOM 3973 C C . GLU B 1 203 ? -5.207 -3.307 -6.102 1 98.81 203 GLU B C 1
ATOM 3975 O O . GLU B 1 203 ? -5.801 -3.836 -5.16 1 98.81 203 GLU B O 1
ATOM 3980 N N . PHE B 1 204 ? -3.902 -3.182 -6.219 1 98.81 204 PHE B N 1
ATOM 3981 C CA . PHE B 1 204 ? -3.033 -3.568 -5.113 1 98.81 204 PHE B CA 1
ATOM 3982 C C . PHE B 1 204 ? -2.312 -2.355 -4.539 1 98.81 204 PHE B C 1
ATOM 3984 O O . PHE B 1 204 ? -1.869 -1.479 -5.285 1 98.81 204 PHE B O 1
ATOM 3991 N N . PHE B 1 205 ? -2.184 -2.391 -3.229 1 98.88 205 PHE B N 1
ATOM 3992 C CA . PHE B 1 205 ? -1.42 -1.367 -2.523 1 98.88 205 PHE B CA 1
ATOM 3993 C C . PHE B 1 205 ? -0.451 -2.002 -1.532 1 98.88 205 PHE B C 1
ATOM 3995 O O . PHE B 1 205 ? -0.873 -2.621 -0.553 1 98.88 205 PHE B O 1
ATOM 4002 N N . TYR B 1 206 ? 0.736 -1.868 -1.771 1 98.62 206 TYR B N 1
ATOM 4003 C CA . TYR B 1 206 ? 1.838 -2.373 -0.959 1 98.62 206 TYR B CA 1
ATOM 4004 C C . TYR B 1 206 ? 3.158 -1.738 -1.378 1 98.62 206 TYR B C 1
ATOM 4006 O O . TYR B 1 206 ? 3.23 -1.058 -2.402 1 98.62 206 TYR B O 1
ATOM 4014 N N . ASP B 1 207 ? 4.164 -1.927 -0.58 1 98.19 207 ASP B N 1
ATOM 4015 C CA . ASP B 1 207 ? 5.512 -1.466 -0.893 1 98.19 207 ASP B CA 1
ATOM 4016 C C . ASP B 1 207 ? 6.398 -2.627 -1.34 1 98.19 207 ASP B C 1
ATOM 4018 O O . ASP B 1 207 ? 6.793 -3.463 -0.524 1 98.19 207 ASP B O 1
ATOM 4022 N N . ARG B 1 208 ? 6.762 -2.615 -2.605 1 97.44 208 ARG B N 1
ATOM 4023 C CA . ARG B 1 208 ? 7.633 -3.664 -3.127 1 97.44 208 ARG B CA 1
ATOM 4024 C C . ARG B 1 208 ? 8.969 -3.678 -2.398 1 97.44 208 ARG B C 1
ATOM 4026 O O . ARG B 1 208 ? 9.633 -4.715 -2.326 1 97.44 208 ARG B O 1
ATOM 4033 N N . GLY B 1 209 ? 9.32 -2.566 -1.856 1 96.56 209 GLY B N 1
ATOM 4034 C CA . GLY B 1 209 ? 10.586 -2.461 -1.146 1 96.56 209 GLY B CA 1
ATOM 4035 C C . GLY B 1 209 ? 10.656 -3.359 0.076 1 96.56 209 GLY B C 1
ATOM 4036 O O . GLY B 1 209 ? 11.734 -3.832 0.441 1 96.56 209 GLY B O 1
ATOM 4037 N N . GLU B 1 210 ? 9.539 -3.539 0.701 1 96.81 210 GLU B N 1
ATOM 4038 C CA . GLU B 1 210 ? 9.523 -4.406 1.875 1 96.81 210 GLU B CA 1
ATOM 4039 C C . GLU B 1 210 ? 9.883 -5.844 1.508 1 96.81 210 GLU B C 1
ATOM 4041 O O . GLU B 1 210 ? 10.586 -6.523 2.26 1 96.81 210 GLU B O 1
ATOM 4046 N N . LEU B 1 211 ? 9.414 -6.332 0.385 1 97.25 211 LEU B N 1
ATOM 4047 C CA . LEU B 1 211 ? 9.766 -7.66 -0.107 1 97.25 211 LEU B CA 1
ATOM 4048 C C . LEU B 1 211 ? 11.234 -7.711 -0.53 1 97.25 211 LEU B C 1
ATOM 4050 O O . LEU B 1 211 ? 11.977 -8.586 -0.084 1 97.25 211 LEU B O 1
ATOM 4054 N N . LEU B 1 212 ? 11.625 -6.773 -1.322 1 97.38 212 LEU B N 1
ATOM 4055 C CA . LEU B 1 212 ? 12.945 -6.789 -1.946 1 97.38 212 LEU B CA 1
ATOM 4056 C C . LEU B 1 212 ? 14.047 -6.602 -0.904 1 97.38 212 LEU B C 1
ATOM 4058 O O . LEU B 1 212 ? 15.141 -7.152 -1.041 1 97.38 212 LEU B O 1
ATOM 4062 N N . ALA B 1 213 ? 13.727 -5.805 0.094 1 96.81 213 ALA B N 1
ATOM 4063 C CA . ALA B 1 213 ? 14.688 -5.645 1.181 1 96.81 213 ALA B CA 1
ATOM 4064 C C . ALA B 1 213 ? 15.047 -6.992 1.807 1 96.81 213 ALA B C 1
ATOM 4066 O O . ALA B 1 213 ? 16.219 -7.262 2.09 1 96.81 213 ALA B O 1
ATOM 4067 N N . GLY B 1 214 ? 14.031 -7.816 2 1 97 214 GLY B N 1
ATOM 4068 C CA . GLY B 1 214 ? 14.273 -9.141 2.553 1 97 214 GLY B CA 1
ATOM 4069 C C . GLY B 1 214 ? 15.07 -10.039 1.622 1 97 214 GLY B C 1
ATOM 4070 O O . GLY B 1 214 ? 15.867 -10.859 2.074 1 97 214 GLY B O 1
ATOM 4071 N N . LEU B 1 215 ? 14.93 -9.828 0.363 1 97.38 215 LEU B N 1
ATOM 4072 C CA . LEU B 1 215 ? 15.508 -10.719 -0.637 1 97.38 215 LEU B CA 1
ATOM 4073 C C . LEU B 1 215 ? 16.953 -10.336 -0.939 1 97.38 215 LEU B C 1
ATOM 4075 O O . LEU B 1 215 ? 17.688 -11.094 -1.569 1 97.38 215 LEU B O 1
ATOM 4079 N N . THR B 1 216 ? 17.375 -9.211 -0.439 1 95.88 216 THR B N 1
ATOM 4080 C CA . THR B 1 216 ? 18.719 -8.742 -0.79 1 95.88 216 THR B CA 1
ATOM 4081 C C . THR B 1 216 ? 19.594 -8.648 0.451 1 95.88 216 THR B C 1
ATOM 4083 O O . THR B 1 216 ? 20.641 -7.992 0.428 1 95.88 216 THR B O 1
ATOM 4086 N N . LYS B 1 217 ? 19.203 -9.234 1.475 1 94 217 LYS B N 1
ATOM 4087 C CA . LYS B 1 217 ? 19.984 -9.242 2.713 1 94 217 LYS B CA 1
ATOM 4088 C C . LYS B 1 217 ? 21.172 -10.18 2.604 1 94 217 LYS B C 1
ATOM 4090 O O . LYS B 1 217 ? 22.156 -10.023 3.332 1 94 217 LYS B O 1
ATOM 4095 N N . GLY B 1 218 ? 21.016 -11.156 1.77 1 92.25 218 GLY B N 1
ATOM 4096 C CA . GLY B 1 218 ? 22.078 -12.141 1.629 1 92.25 218 GLY B CA 1
ATOM 4097 C C . GLY B 1 218 ? 23.344 -11.562 1.033 1 92.25 218 GLY B C 1
ATOM 4098 O O . GLY B 1 218 ? 23.312 -10.555 0.33 1 92.25 218 GLY B O 1
ATOM 4099 N N . ALA B 1 219 ? 24.516 -12.172 1.349 1 86.38 219 ALA B N 1
ATOM 4100 C CA . ALA B 1 219 ? 25.828 -11.758 0.844 1 86.38 219 ALA B CA 1
ATOM 4101 C C . ALA B 1 219 ? 25.844 -11.773 -0.682 1 86.38 219 ALA B C 1
ATOM 4103 O O . ALA B 1 219 ? 25.172 -12.586 -1.313 1 86.38 219 ALA B O 1
ATOM 4104 N N . ASP B 1 220 ? 26.547 -10.703 -1.129 1 82.75 220 ASP B N 1
ATOM 4105 C CA . ASP B 1 220 ? 26.734 -10.688 -2.578 1 82.75 220 ASP B CA 1
ATOM 4106 C C . ASP B 1 220 ? 27.516 -11.922 -3.045 1 82.75 220 ASP B C 1
ATOM 4108 O O . ASP B 1 220 ? 28.547 -12.266 -2.471 1 82.75 220 ASP B O 1
ATOM 4112 N N . ALA B 1 221 ? 27.047 -12.742 -3.578 1 63.44 221 ALA B N 1
ATOM 4113 C CA . ALA B 1 221 ? 27.812 -13.852 -4.141 1 63.44 221 ALA B CA 1
ATOM 4114 C C . ALA B 1 221 ? 28.844 -13.352 -5.152 1 63.44 221 ALA B C 1
ATOM 4116 O O . ALA B 1 221 ? 28.484 -12.633 -6.094 1 63.44 221 ALA B O 1
ATOM 4117 N N . GLY B 1 222 ? 30.109 -12.625 -4.633 1 47.34 222 GLY B N 1
ATOM 4118 C CA . GLY B 1 222 ? 31.234 -12.25 -5.465 1 47.34 222 GLY B CA 1
ATOM 4119 C C . GLY B 1 222 ? 31.297 -13.008 -6.777 1 47.34 222 GLY B C 1
ATOM 4120 O O . GLY B 1 222 ? 30.703 -14.078 -6.906 1 47.34 222 GLY B O 1
ATOM 4121 N N . ASP B 1 223 ? 31.734 -12.375 -7.801 1 40.53 223 ASP B N 1
ATOM 4122 C CA . ASP B 1 223 ? 32.344 -13.023 -8.961 1 40.53 223 ASP B CA 1
ATOM 4123 C C . ASP B 1 223 ? 33.5 -13.93 -8.531 1 40.53 223 ASP B C 1
ATOM 4125 O O . ASP B 1 223 ? 34.656 -13.586 -8.719 1 40.53 223 ASP B O 1
ATOM 4129 N N . SER B 1 224 ? 33.812 -14.375 -7.426 1 34.59 224 SER B N 1
ATOM 4130 C CA . SER B 1 224 ? 35.031 -15.188 -7.234 1 34.59 224 SER B CA 1
ATOM 4131 C C . SER B 1 224 ? 35.094 -16.312 -8.25 1 34.59 224 SER B C 1
ATOM 4133 O O . SER B 1 224 ? 34.781 -17.469 -7.93 1 34.59 224 SER B O 1
ATOM 4135 N N . ILE B 1 225 ? 34.844 -16.266 -9.539 1 34.06 225 ILE B N 1
ATOM 4136 C CA . ILE B 1 225 ? 35.531 -17.188 -10.43 1 34.06 225 ILE B CA 1
ATOM 4137 C C . ILE B 1 225 ? 37.031 -16.844 -10.43 1 34.06 225 ILE B C 1
ATOM 4139 O O . ILE B 1 225 ? 37.469 -15.953 -11.164 1 34.06 225 ILE B O 1
ATOM 4143 N N . THR B 1 226 ? 37.812 -16.656 -9.375 1 29.66 226 THR B N 1
ATOM 4144 C CA . THR B 1 226 ? 39.25 -16.781 -9.586 1 29.66 226 THR B CA 1
ATOM 4145 C C . THR B 1 226 ? 39.594 -18.094 -10.297 1 29.66 226 THR B C 1
ATOM 4147 O O . THR B 1 226 ? 38.906 -19.094 -10.109 1 29.66 226 THR B O 1
ATOM 4150 N N . GLY B 1 227 ? 40.562 -18.094 -11.461 1 26.56 227 GLY B N 1
ATOM 4151 C CA . GLY B 1 227 ? 41.281 -19.078 -12.258 1 26.56 227 GLY B CA 1
ATOM 4152 C C . GLY B 1 227 ? 42.031 -20.078 -11.422 1 26.56 227 GLY B C 1
ATOM 4153 O O . GLY B 1 227 ? 43.219 -19.891 -11.117 1 26.56 227 GLY B O 1
ATOM 4154 N N . GLY B 1 228 ? 41.844 -20.609 -10.32 1 26.55 228 GLY B N 1
ATOM 4155 C CA . GLY B 1 228 ? 42.625 -21.797 -10 1 26.55 228 GLY B CA 1
ATOM 4156 C C . GLY B 1 228 ? 42.719 -22.766 -11.164 1 26.55 228 GLY B C 1
ATOM 4157 O O . GLY B 1 228 ? 41.938 -22.719 -12.102 1 26.55 228 GLY B O 1
ATOM 4158 N N . GLY B 1 229 ? 44.125 -23.297 -11.594 1 25.19 229 GLY B N 1
ATOM 4159 C CA . GLY B 1 229 ? 44.438 -24.453 -12.422 1 25.19 229 GLY B CA 1
ATOM 4160 C C . GLY B 1 229 ? 43.375 -25.531 -12.344 1 25.19 229 GLY B C 1
ATOM 4161 O O . GLY B 1 229 ? 42.562 -25.562 -11.414 1 25.19 229 GLY B O 1
ATOM 4162 N N . SER B 1 230 ? 43.312 -26.375 -13.477 1 24.23 230 SER B N 1
ATOM 4163 C CA . SER B 1 230 ? 42.438 -27.438 -13.977 1 24.23 230 SER B CA 1
ATOM 4164 C C . SER B 1 230 ? 42.281 -28.547 -12.953 1 24.23 230 SER B C 1
ATOM 4166 O O . SER B 1 230 ? 41.75 -29.609 -13.266 1 24.23 230 SER B O 1
ATOM 4168 N N . SER B 1 231 ? 42.969 -28.609 -11.844 1 23.25 231 SER B N 1
ATOM 4169 C CA . SER B 1 231 ? 42.75 -30.031 -11.539 1 23.25 231 SER B CA 1
ATOM 4170 C C . SER B 1 231 ? 41.25 -30.359 -11.461 1 23.25 231 SER B C 1
ATOM 4172 O O . SER B 1 231 ? 40.531 -29.781 -10.656 1 23.25 231 SER B O 1
ATOM 4174 N N . ALA B 1 232 ? 40.75 -30.797 -12.688 1 22.97 232 ALA B N 1
ATOM 4175 C CA . ALA B 1 232 ? 39.562 -31.516 -13.086 1 22.97 232 ALA B CA 1
ATOM 4176 C C . ALA B 1 232 ? 39.125 -32.5 -12 1 22.97 232 ALA B C 1
ATOM 4178 O O . ALA B 1 232 ? 39.625 -33.625 -11.938 1 22.97 232 ALA B O 1
ATOM 4179 N N . SER B 1 233 ? 39.469 -32.438 -10.797 1 22.16 233 SER B N 1
ATOM 4180 C CA . SER B 1 233 ? 38.781 -33.656 -10.305 1 22.16 233 SER B CA 1
ATOM 4181 C C . SER B 1 233 ? 37.312 -33.688 -10.727 1 22.16 233 SER B C 1
ATOM 4183 O O . SER B 1 233 ? 36.594 -32.719 -10.523 1 22.16 233 SER B O 1
ATOM 4185 N N . SER B 1 234 ? 36.969 -34.438 -11.859 1 22.02 234 SER B N 1
ATOM 4186 C CA . SER B 1 234 ? 35.844 -35.062 -12.586 1 22.02 234 SER B CA 1
ATOM 4187 C C . SER B 1 234 ? 34.75 -35.5 -11.633 1 22.02 234 SER B C 1
ATOM 4189 O O . SER B 1 234 ? 34.062 -36.469 -11.898 1 22.02 234 SER B O 1
ATOM 4191 N N . THR B 1 235 ? 34.719 -35.094 -10.469 1 22.03 235 THR B N 1
ATOM 4192 C CA . THR B 1 235 ? 33.656 -35.906 -9.906 1 22.03 235 THR B CA 1
ATOM 4193 C C . THR B 1 235 ? 32.375 -35.719 -10.727 1 22.03 235 THR B C 1
ATOM 4195 O O . THR B 1 235 ? 31.891 -34.625 -10.938 1 22.03 235 THR B O 1
ATOM 4198 N N . ASN B 1 236 ? 32.062 -36.688 -11.703 1 22 236 ASN B N 1
ATOM 4199 C CA . ASN B 1 236 ? 30.938 -37.188 -12.484 1 22 236 ASN B CA 1
ATOM 4200 C C . ASN B 1 236 ? 29.625 -37.125 -11.711 1 22 236 ASN B C 1
ATOM 4202 O O . ASN B 1 236 ? 29.359 -37.938 -10.852 1 22 236 ASN B O 1
ATOM 4206 N N . VAL B 1 237 ? 29.359 -36.156 -11.086 1 22.64 237 VAL B N 1
ATOM 4207 C CA . VAL B 1 237 ? 28.031 -36.375 -10.516 1 22.64 237 VAL B CA 1
ATOM 4208 C C . VAL B 1 237 ? 27.062 -36.75 -11.617 1 22.64 237 VAL B C 1
ATOM 4210 O O . VAL B 1 237 ? 26.875 -36.031 -12.594 1 22.64 237 VAL B O 1
ATOM 4213 N N . ARG B 1 238 ? 26.906 -38.062 -11.883 1 20.84 238 ARG B N 1
ATOM 4214 C CA . ARG B 1 238 ? 26.125 -38.906 -12.781 1 20.84 238 ARG B CA 1
ATOM 4215 C C . ARG B 1 238 ? 24.719 -38.312 -12.984 1 20.84 238 ARG B C 1
ATOM 4217 O O . ARG B 1 238 ? 24.062 -37.906 -12.023 1 20.84 238 ARG B O 1
ATOM 4224 N N . LEU B 1 239 ? 24.469 -37.781 -14.086 1 22.55 239 LEU B N 1
ATOM 4225 C CA . LEU B 1 239 ? 23.25 -37.562 -14.867 1 22.55 239 LEU B CA 1
ATOM 4226 C C . LEU B 1 239 ? 22.203 -38.625 -14.586 1 22.55 239 LEU B C 1
ATOM 4228 O O . LEU B 1 239 ? 21.062 -38.531 -15.055 1 22.55 239 LEU B O 1
ATOM 4232 N N . ASN B 1 240 ? 22.719 -39.75 -14.094 1 22 240 ASN B N 1
ATOM 4233 C CA . ASN B 1 240 ? 21.953 -41 -14.102 1 22 240 ASN B CA 1
ATOM 4234 C C . ASN B 1 240 ? 20.781 -40.938 -13.141 1 22 240 ASN B C 1
ATOM 4236 O O . ASN B 1 240 ? 19.797 -41.656 -13.305 1 22 240 ASN B O 1
ATOM 4240 N N . GLU B 1 241 ? 21.031 -40.312 -12.039 1 25.16 241 GLU B N 1
ATOM 4241 C CA . GLU B 1 241 ? 19.938 -40.656 -11.125 1 25.16 241 GLU B CA 1
ATOM 4242 C C . GLU B 1 241 ? 18.672 -39.875 -11.453 1 25.16 241 GLU B C 1
ATOM 4244 O O . GLU B 1 241 ? 17.562 -40.312 -11.109 1 25.16 241 GLU B O 1
ATOM 4249 N N . LEU B 1 242 ? 18.891 -38.781 -11.992 1 23.94 242 LEU B N 1
ATOM 4250 C CA . LEU B 1 242 ? 17.625 -38.156 -12.352 1 23.94 242 LEU B CA 1
ATOM 4251 C C . LEU B 1 242 ? 16.969 -38.875 -13.539 1 23.94 242 LEU B C 1
ATOM 4253 O O . LEU B 1 242 ? 15.773 -38.719 -13.773 1 23.94 242 LEU B O 1
ATOM 4257 N N . GLU B 1 243 ? 17.797 -39.469 -14.383 1 26 243 GLU B N 1
ATOM 4258 C CA . GLU B 1 243 ? 17.266 -40.406 -15.359 1 26 243 GLU B CA 1
ATOM 4259 C C . GLU B 1 243 ? 16.594 -41.594 -14.672 1 26 243 GLU B C 1
ATOM 4261 O O . GLU B 1 243 ? 15.617 -42.156 -15.195 1 26 243 GLU B O 1
ATOM 4266 N N . VAL B 1 244 ? 17.156 -42.031 -13.57 1 26.02 244 VAL B N 1
ATOM 4267 C CA . VAL B 1 244 ? 16.578 -43.156 -12.875 1 26.02 244 VAL B CA 1
ATOM 4268 C C . VAL B 1 244 ? 15.219 -42.781 -12.305 1 26.02 244 VAL B C 1
ATOM 4270 O O . VAL B 1 244 ? 14.273 -43.594 -12.359 1 26.02 244 VAL B O 1
ATOM 4273 N N . LEU B 1 245 ? 15.164 -41.625 -11.719 1 26.03 245 LEU B N 1
ATOM 4274 C CA . LEU B 1 245 ? 13.859 -41.375 -11.125 1 26.03 245 LEU B CA 1
ATOM 4275 C C . LEU B 1 245 ? 12.82 -41.062 -12.203 1 26.03 245 LEU B C 1
ATOM 4277 O O . LEU B 1 245 ? 11.633 -41.375 -12.031 1 26.03 245 LEU B O 1
ATOM 4281 N N . MET B 1 246 ? 13.25 -40.469 -13.281 1 27.3 246 MET B N 1
ATOM 4282 C CA . MET B 1 246 ? 12.336 -40.5 -14.422 1 27.3 246 MET B CA 1
ATOM 4283 C C . MET B 1 246 ? 12.109 -41.938 -14.875 1 27.3 246 MET B C 1
ATOM 4285 O O . MET B 1 246 ? 11.008 -42.281 -15.305 1 27.3 246 MET B O 1
ATOM 4289 N N . ASP B 1 247 ? 13.195 -42.719 -14.867 1 27.84 247 ASP B N 1
ATOM 4290 C CA . ASP B 1 247 ? 13.125 -44.094 -15.289 1 27.84 247 ASP B CA 1
ATOM 4291 C C . ASP B 1 247 ? 12.32 -44.938 -14.289 1 27.84 247 ASP B C 1
ATOM 4293 O O . ASP B 1 247 ? 11.562 -45.812 -14.688 1 27.84 247 ASP B O 1
ATOM 4297 N N . ASP B 1 248 ? 12.633 -44.75 -13.055 1 29.02 248 ASP B N 1
ATOM 4298 C CA . ASP B 1 248 ? 11.906 -45.625 -12.141 1 29.02 248 ASP B CA 1
ATOM 4299 C C . ASP B 1 248 ? 10.406 -45.375 -12.234 1 29.02 248 ASP B C 1
ATOM 4301 O O . ASP B 1 248 ? 9.617 -46.312 -12.094 1 29.02 248 ASP B O 1
ATOM 4305 N N . TYR B 1 249 ? 10.094 -44.125 -12.367 1 27.06 249 TYR B N 1
ATOM 4306 C CA . TYR B 1 249 ? 8.656 -43.906 -12.516 1 27.06 249 TYR B CA 1
ATOM 4307 C C . TYR B 1 249 ? 8.148 -44.5 -13.82 1 27.06 249 TYR B C 1
ATOM 4309 O O . TYR B 1 249 ? 6.996 -44.938 -13.906 1 27.06 249 TYR B O 1
ATOM 4317 N N . ILE B 1 250 ? 9.016 -44.312 -14.82 1 28.97 250 ILE B N 1
ATOM 4318 C CA . ILE B 1 250 ? 8.555 -45.062 -15.992 1 28.97 250 ILE B CA 1
ATOM 4319 C C . ILE B 1 250 ? 8.492 -46.531 -15.672 1 28.97 250 ILE B C 1
ATOM 4321 O O . ILE B 1 250 ? 7.609 -47.25 -16.156 1 28.97 250 ILE B O 1
ATOM 4325 N N . LEU B 1 251 ? 9.523 -46.906 -14.875 1 26.88 251 LEU B N 1
ATOM 4326 C CA . LEU B 1 251 ? 9.578 -48.344 -14.68 1 26.88 251 LEU B CA 1
ATOM 4327 C C . LEU B 1 251 ? 8.414 -48.812 -13.82 1 26.88 251 LEU B C 1
ATOM 4329 O O . LEU B 1 251 ? 7.902 -49.938 -14.023 1 26.88 251 LEU B O 1
ATOM 4333 N N . LYS B 1 252 ? 8.242 -48.062 -12.766 1 30.11 252 LYS B N 1
ATOM 4334 C CA . LYS B 1 252 ? 7.312 -48.75 -11.875 1 30.11 252 LYS B CA 1
ATOM 4335 C C . LYS B 1 252 ? 5.945 -48.906 -12.531 1 30.11 252 LYS B C 1
ATOM 4337 O O . LYS B 1 252 ? 5.156 -49.781 -12.125 1 30.11 252 LYS B O 1
ATOM 4342 N N . ASN B 1 253 ? 5.625 -47.875 -13.352 1 26.41 253 ASN B N 1
ATOM 4343 C CA . ASN B 1 253 ? 4.262 -48.031 -13.836 1 26.41 253 ASN B CA 1
ATOM 4344 C C . ASN B 1 253 ? 4.156 -49.188 -14.836 1 26.41 253 ASN B C 1
ATOM 4346 O O . ASN B 1 253 ? 3.109 -49.406 -15.453 1 26.41 253 ASN B O 1
ATOM 4350 N N . THR B 1 254 ? 5.344 -49.5 -15.352 1 27.61 254 THR B N 1
ATOM 4351 C CA . THR B 1 254 ? 5.172 -50.5 -16.375 1 27.61 254 THR B CA 1
ATOM 4352 C C . THR B 1 254 ? 4.758 -51.844 -15.75 1 27.61 254 THR B C 1
ATOM 4354 O O . THR B 1 254 ? 4.484 -52.812 -16.453 1 27.61 254 THR B O 1
ATOM 4357 N N . SER B 1 255 ? 5.102 -51.906 -14.5 1 26.34 255 SER B N 1
ATOM 4358 C CA . SER B 1 255 ? 5.105 -53.312 -14.125 1 26.34 255 SER B CA 1
ATOM 4359 C C . SER B 1 255 ? 3.689 -53.875 -14.078 1 26.34 255 SER B C 1
ATOM 4361 O O . SER B 1 255 ? 3.502 -55.094 -13.906 1 26.34 255 SER B O 1
ATOM 4363 N N . LYS B 1 256 ? 2.756 -53.031 -13.766 1 27.72 256 LYS B N 1
ATOM 4364 C CA . LYS B 1 256 ? 1.623 -53.844 -13.297 1 27.72 256 LYS B CA 1
ATOM 4365 C C . LYS B 1 256 ? 0.913 -54.531 -14.461 1 27.72 256 LYS B C 1
ATOM 4367 O O . LYS B 1 256 ? -0.215 -55 -14.312 1 27.72 256 LYS B O 1
ATOM 4372 N N . LYS B 1 257 ? 1.408 -54.188 -15.836 1 29.33 257 LYS B N 1
ATOM 4373 C CA . LYS B 1 257 ? 0.513 -54.781 -16.828 1 29.33 257 LYS B CA 1
ATOM 4374 C C . LYS B 1 257 ? 0.546 -56.312 -16.797 1 29.33 257 LYS B C 1
ATOM 4376 O O . LYS B 1 257 ? 1.469 -56.906 -17.328 1 29.33 257 LYS B O 1
ATOM 4381 N N . GLY B 1 258 ? 0.313 -56.781 -15.828 1 23.06 258 GLY B N 1
ATOM 4382 C CA . GLY B 1 258 ? 0.344 -58.25 -15.898 1 23.06 258 GLY B CA 1
ATOM 4383 C C . GLY B 1 258 ? -0.427 -58.812 -17.078 1 23.06 258 GLY B C 1
ATOM 4384 O O . GLY B 1 258 ? 0.086 -59.625 -17.828 1 23.06 258 GLY B O 1
ATOM 4385 N N . GLN B 1 259 ? -1.692 -59.031 -17.016 1 22.67 259 GLN B N 1
ATOM 4386 C CA . GLN B 1 259 ? -2.234 -60.281 -17.531 1 22.67 259 GLN B CA 1
ATOM 4387 C C . GLN B 1 259 ? -2.438 -60.188 -19.047 1 22.67 259 GLN B C 1
ATOM 4389 O O . GLN B 1 259 ? -2.396 -59.094 -19.625 1 22.67 259 GLN B O 1
ATOM 4394 N N . ASP B 1 260 ? -3.523 -60.781 -19.781 1 23.22 260 ASP B N 1
ATOM 4395 C CA . ASP B 1 260 ? -3.678 -61.625 -20.969 1 23.22 260 ASP B CA 1
ATOM 4396 C C . ASP B 1 260 ? -3.83 -60.781 -22.234 1 23.22 260 ASP B C 1
ATOM 4398 O O . ASP B 1 260 ? -3.512 -61.25 -23.328 1 23.22 260 ASP B O 1
ATOM 4402 N N . GLU B 1 261 ? -4.758 -59.719 -22.281 1 25.91 261 GLU B N 1
ATOM 4403 C CA . GLU B 1 261 ? -5.508 -59.719 -23.531 1 25.91 261 GLU B CA 1
ATOM 4404 C C . GLU B 1 261 ? -4.633 -59.25 -24.703 1 25.91 261 GLU B C 1
ATOM 4406 O O . GLU B 1 261 ? -3.617 -58.594 -24.5 1 25.91 261 GLU B O 1
ATOM 4411 N N . GLU B 1 262 ? -4.945 -59.594 -26.047 1 23.2 262 GLU B N 1
ATOM 4412 C CA . GLU B 1 262 ? -4.355 -59.5 -27.375 1 23.2 262 GLU B CA 1
ATOM 4413 C C . GLU B 1 262 ? -4.035 -58.062 -27.734 1 23.2 262 GLU B C 1
ATOM 4415 O O . GLU B 1 262 ? -4.938 -57.219 -27.828 1 23.2 262 GLU B O 1
ATOM 4420 N N . ILE B 1 263 ? -2.924 -57.469 -27.234 1 22.42 263 ILE B N 1
ATOM 4421 C CA . ILE B 1 263 ? -2.43 -56.125 -27.344 1 22.42 263 ILE B CA 1
ATOM 4422 C C . ILE B 1 263 ? -2.25 -55.75 -28.812 1 22.42 263 ILE B C 1
ATOM 4424 O O . ILE B 1 263 ? -1.396 -56.312 -29.5 1 22.42 263 ILE B O 1
ATOM 4428 N N . ASN B 1 264 ? -3.35 -55.594 -29.562 1 19.92 264 ASN B N 1
ATOM 4429 C CA . ASN B 1 264 ? -3.209 -55.25 -30.969 1 19.92 264 ASN B CA 1
ATOM 4430 C C . ASN B 1 264 ? -2.238 -54.094 -31.188 1 19.92 264 ASN B C 1
ATOM 4432 O O . ASN B 1 264 ? -2.129 -53.219 -30.344 1 19.92 264 ASN B O 1
ATOM 4436 N N . ASN B 1 265 ? -1.229 -54.062 -32.094 1 20.06 265 ASN B N 1
ATOM 4437 C CA . ASN B 1 265 ? 0.031 -53.531 -32.594 1 20.06 265 ASN B CA 1
ATOM 4438 C C . ASN B 1 265 ? -0.065 -52.031 -32.844 1 20.06 265 ASN B C 1
ATOM 4440 O O . ASN B 1 265 ? 0.81 -51.438 -33.469 1 20.06 265 ASN B O 1
ATOM 4444 N N . THR B 1 266 ? -1.16 -51.156 -32.562 1 19.33 266 THR B N 1
ATOM 4445 C CA . THR B 1 266 ? -1.127 -50 -33.438 1 19.33 266 THR B CA 1
ATOM 4446 C C . THR B 1 266 ? -0.009 -49.062 -33.031 1 19.33 266 THR B C 1
ATOM 4448 O O . THR B 1 266 ? 0.187 -48.781 -31.844 1 19.33 266 THR B O 1
ATOM 4451 N N . SER B 1 267 ? 1.068 -48.594 -33.844 1 19.52 267 SER B N 1
ATOM 4452 C CA . SER B 1 267 ? 2.367 -47.969 -34.031 1 19.52 267 SER B CA 1
ATOM 4453 C C . SER B 1 267 ? 2.35 -46.5 -33.625 1 19.52 267 SER B C 1
ATOM 4455 O O . SER B 1 267 ? 2.826 -45.625 -34.344 1 19.52 267 SER B O 1
ATOM 4457 N N . SER B 1 268 ? 1.459 -45.812 -32.875 1 19.8 268 SER B N 1
ATOM 4458 C CA . SER B 1 268 ? 1.462 -44.344 -33.062 1 19.8 268 SER B CA 1
ATOM 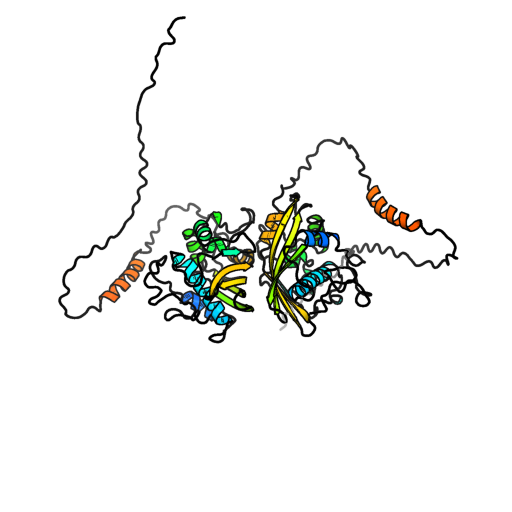4459 C C . SER B 1 268 ? 2.758 -43.719 -32.562 1 19.8 268 SER B C 1
ATOM 4461 O O . SER B 1 268 ? 3.326 -44.188 -31.578 1 19.8 268 SER B O 1
ATOM 4463 N N . SER B 1 269 ? 3.465 -42.656 -33.344 1 19.89 269 SER B N 1
ATOM 4464 C CA . SER B 1 269 ? 4.672 -41.875 -33.625 1 19.89 269 SER B CA 1
ATOM 4465 C C . SER B 1 269 ? 5.059 -41 -32.469 1 19.89 269 SER B C 1
ATOM 4467 O O . SER B 1 269 ? 4.254 -40.188 -31.984 1 19.89 269 SER B O 1
ATOM 4469 N N . LEU B 1 270 ? 5.969 -41.312 -31.578 1 20.75 270 LEU B N 1
ATOM 4470 C CA . LEU B 1 270 ? 6.668 -40.688 -30.469 1 20.75 270 LEU B CA 1
ATOM 4471 C C . LEU B 1 270 ? 7.496 -39.5 -30.938 1 20.75 270 LEU B C 1
ATOM 4473 O O . LEU B 1 270 ? 8.523 -39.688 -31.609 1 20.75 270 LEU B O 1
ATOM 4477 N N . ALA B 1 271 ? 6.922 -38.312 -31.547 1 19.48 271 ALA B N 1
ATOM 4478 C CA . ALA B 1 271 ? 7.672 -37.188 -32.094 1 19.48 271 ALA B CA 1
ATOM 4479 C C . ALA B 1 271 ? 8.539 -36.531 -31 1 19.48 271 ALA B C 1
ATOM 4481 O O . ALA B 1 271 ? 8.031 -36.031 -29.984 1 19.48 271 ALA B O 1
ATOM 4482 N N . VAL B 1 272 ? 9.758 -36.938 -30.828 1 20.12 272 VAL B N 1
ATOM 4483 C CA . VAL B 1 272 ? 10.852 -36.438 -30 1 20.12 272 VAL B CA 1
ATOM 4484 C C . VAL B 1 272 ? 11.336 -35.094 -30.578 1 20.12 272 VAL B C 1
ATOM 4486 O O . VAL B 1 272 ? 11.898 -35.062 -31.672 1 20.12 272 VAL B O 1
ATOM 4489 N N . ALA B 1 273 ? 10.656 -33.906 -30.578 1 19.02 273 ALA B N 1
ATOM 4490 C CA . ALA B 1 273 ? 11.047 -32.656 -31.234 1 19.02 273 ALA B CA 1
ATOM 4491 C C . ALA B 1 273 ? 12.352 -32.125 -30.641 1 19.02 273 ALA B C 1
ATOM 4493 O O . ALA B 1 273 ? 12.406 -31.734 -29.484 1 19.02 273 ALA B O 1
ATOM 4494 N N . VAL B 1 274 ? 13.562 -32.625 -31.016 1 19.83 274 VAL B N 1
ATOM 4495 C CA . VAL B 1 274 ? 14.914 -32.156 -30.703 1 19.83 274 VAL B CA 1
ATOM 4496 C C . VAL B 1 274 ? 15.172 -30.812 -31.375 1 19.83 274 VAL B C 1
ATOM 4498 O O . VAL B 1 274 ? 15.289 -30.734 -32.594 1 19.83 274 VAL B O 1
ATOM 4501 N N . MET B 1 275 ? 14.586 -29.641 -31.203 1 18.06 275 MET B N 1
ATOM 4502 C CA . MET B 1 275 ? 14.781 -28.422 -31.984 1 18.06 275 MET B CA 1
ATOM 4503 C C . MET B 1 275 ? 16.203 -27.891 -31.828 1 18.06 275 MET B C 1
ATOM 4505 O O . MET B 1 275 ? 16.594 -27.484 -30.75 1 18.06 275 MET B O 1
ATOM 4509 N N . VAL B 1 276 ? 17.266 -28.453 -32.438 1 19.22 276 VAL B N 1
ATOM 4510 C CA . VAL B 1 276 ? 18.656 -28.016 -32.562 1 19.22 276 VAL B CA 1
ATOM 4511 C C . VAL B 1 276 ? 18.719 -26.703 -33.344 1 19.22 276 VAL B C 1
ATOM 4513 O O . VAL B 1 276 ? 18.469 -26.688 -34.531 1 19.22 276 VAL B O 1
ATOM 4516 N N . GLY B 1 277 ? 18.094 -25.594 -33.156 1 18.34 277 GLY B N 1
ATOM 4517 C CA . GLY B 1 277 ? 18.078 -24.484 -34.094 1 18.34 277 GLY B CA 1
ATOM 4518 C C . GLY B 1 277 ? 19.438 -23.859 -34.312 1 18.34 277 GLY B C 1
ATOM 4519 O O . GLY B 1 277 ? 20 -23.25 -33.406 1 18.34 277 GLY B O 1
ATOM 4520 N N . VAL B 1 278 ? 20.406 -24.484 -35.062 1 18.64 278 VAL B N 1
ATOM 4521 C CA . VAL B 1 278 ? 21.719 -24.031 -35.531 1 18.64 278 VAL B CA 1
ATOM 4522 C C . VAL B 1 278 ? 21.562 -22.719 -36.312 1 18.64 278 VAL B C 1
ATOM 4524 O O . VAL B 1 278 ? 20.703 -22.578 -37.156 1 18.64 278 VAL B O 1
ATOM 4527 N N . GLY B 1 279 ? 21.828 -21.547 -35.75 1 18.77 279 GLY B N 1
ATOM 4528 C CA . GLY B 1 279 ? 21.969 -20.234 -36.344 1 18.77 279 GLY B CA 1
ATOM 4529 C C . GLY B 1 279 ? 22.938 -20.203 -37.5 1 18.77 279 GLY B C 1
ATOM 4530 O O . GLY B 1 279 ? 24.125 -20.484 -37.344 1 18.77 279 GLY B O 1
ATOM 4531 N N . ARG B 1 280 ? 22.578 -20.562 -38.688 1 17.19 280 ARG B N 1
ATOM 4532 C CA . ARG B 1 280 ? 23.344 -20.531 -39.938 1 17.19 280 ARG B CA 1
ATOM 4533 C C . ARG B 1 280 ? 23.812 -19.109 -40.25 1 17.19 280 ARG B C 1
ATOM 4535 O O . ARG B 1 280 ? 23 -18.219 -40.469 1 17.19 280 ARG B O 1
ATOM 4542 N N . LYS B 1 281 ? 24.938 -18.578 -39.812 1 19.48 281 LYS B N 1
ATOM 4543 C CA . LYS B 1 281 ? 25.688 -17.422 -40.281 1 19.48 281 LYS B CA 1
ATOM 4544 C C . LYS B 1 281 ? 26.016 -17.547 -41.75 1 19.48 281 LYS B C 1
ATOM 4546 O O . LYS B 1 281 ? 26.797 -18.391 -42.156 1 19.48 281 LYS B O 1
ATOM 4551 N N . SER B 1 282 ? 25.109 -17.531 -42.688 1 16.95 282 SER B N 1
ATOM 4552 C CA . SER B 1 282 ? 25.594 -17.547 -44.062 1 16.95 282 SER B CA 1
ATOM 4553 C C . SER B 1 282 ? 26.453 -16.344 -44.375 1 16.95 282 SER B C 1
ATOM 4555 O O . SER B 1 282 ? 26.062 -15.203 -44.094 1 16.95 282 SER B O 1
ATOM 4557 N N . LEU B 1 283 ? 27.812 -16.344 -44.594 1 19.97 283 LEU B N 1
ATOM 4558 C CA . LEU B 1 283 ? 28.969 -15.648 -45.125 1 19.97 283 LEU B CA 1
ATOM 4559 C C . LEU B 1 283 ? 28.719 -15.141 -46.531 1 19.97 283 LEU B C 1
ATOM 4561 O O . LEU B 1 283 ? 29.609 -14.578 -47.188 1 19.97 283 LEU B O 1
ATOM 4565 N N . GLU B 1 284 ? 27.578 -15.141 -47.25 1 17.2 284 GLU B N 1
ATOM 4566 C CA . GLU B 1 284 ? 27.859 -15.047 -48.656 1 17.2 284 GLU B CA 1
ATOM 4567 C C . GLU B 1 284 ? 28.531 -13.727 -49 1 17.2 284 GLU B C 1
ATOM 4569 O O . GLU B 1 284 ? 28.141 -12.672 -48.5 1 17.2 284 GLU B O 1
ATOM 4574 N N . ILE B 1 285 ? 29.719 -13.672 -49.781 1 18.69 285 ILE B N 1
ATOM 4575 C CA . ILE B 1 285 ? 30.828 -13.148 -50.562 1 18.69 285 ILE B CA 1
ATOM 4576 C C . ILE B 1 285 ? 30.297 -12.344 -51.75 1 18.69 285 ILE B C 1
ATOM 4578 O O . ILE B 1 285 ? 31.062 -11.797 -52.531 1 18.69 285 ILE B O 1
ATOM 4582 N N . GLY B 1 286 ? 28.922 -12.32 -52.062 1 16.83 286 GLY B N 1
ATOM 4583 C CA . GLY B 1 286 ? 28.891 -12.172 -53.531 1 16.83 286 GLY B CA 1
ATOM 4584 C C . GLY B 1 286 ? 29.516 -10.875 -54 1 16.83 286 GLY B C 1
ATOM 4585 O O . GLY B 1 286 ? 29.656 -9.922 -53.219 1 16.83 286 GLY B O 1
ATOM 4586 N N . ASP B 1 287 ? 29.516 -10.523 -55.375 1 17.86 287 ASP B N 1
ATOM 4587 C CA . ASP B 1 287 ? 30.203 -10.148 -56.625 1 17.86 287 ASP B CA 1
ATOM 4588 C C . ASP B 1 287 ? 30.141 -8.633 -56.844 1 17.86 287 ASP B C 1
ATOM 4590 O O . ASP B 1 287 ? 31.188 -7.977 -56.906 1 17.86 287 ASP B O 1
ATOM 4594 N N . GLU B 1 288 ? 29.297 -8.102 -58 1 17.64 288 GLU B N 1
ATOM 4595 C CA . GLU B 1 288 ? 29.703 -7.414 -59.219 1 17.64 288 GLU B CA 1
ATOM 4596 C C . GLU B 1 288 ? 29.781 -5.906 -59 1 17.64 288 GLU B C 1
ATOM 4598 O O . GLU B 1 288 ? 29.234 -5.383 -58.031 1 17.64 288 GLU B O 1
ATOM 4603 N N . MET B 1 289 ? 29.391 -5 -60.25 1 17.62 289 MET B N 1
ATOM 4604 C CA . MET B 1 289 ? 30 -4.219 -61.312 1 17.62 289 MET B CA 1
ATOM 4605 C C . MET B 1 289 ? 29.781 -2.727 -61.094 1 17.62 289 MET B C 1
ATOM 4607 O O . MET B 1 289 ? 28.703 -2.312 -60.688 1 17.62 289 MET B O 1
ATOM 4611 N N . VAL B 1 290 ? 30.766 -1.909 -61.094 1 20.34 290 VAL B N 1
ATOM 4612 C CA . VAL B 1 290 ? 31.156 -0.501 -61.125 1 20.34 290 VAL B CA 1
ATOM 4613 C C . VAL B 1 290 ? 30.594 0.17 -62.375 1 20.34 290 VAL B C 1
ATOM 4615 O O . VAL B 1 290 ? 31.172 0.045 -63.469 1 20.34 290 VAL B O 1
ATOM 4618 N N . ASP B 1 291 ? 29.375 0.044 -62.969 1 17.94 291 ASP B N 1
ATOM 4619 C CA . ASP B 1 291 ? 29.312 0.606 -64.312 1 17.94 291 ASP B CA 1
ATOM 4620 C C . ASP B 1 291 ? 29.656 2.096 -64.312 1 17.94 291 ASP B C 1
ATOM 4622 O O . ASP B 1 291 ? 29.156 2.842 -63.438 1 17.94 291 ASP B O 1
ATOM 4626 N N . VAL B 1 292 ? 30.672 2.662 -65.188 1 19.91 292 VAL B N 1
ATOM 4627 C CA . VAL B 1 292 ? 31.516 3.73 -65.75 1 19.91 292 VAL B CA 1
ATOM 4628 C C . VAL B 1 292 ? 30.625 4.789 -66.375 1 19.91 292 VAL B C 1
ATOM 4630 O O . VAL B 1 292 ? 30.859 5.988 -66.188 1 19.91 292 VAL B O 1
ATOM 4633 N N . ASP B 1 293 ? 29.875 4.523 -67.562 1 18.11 293 ASP B N 1
ATOM 4634 C CA . ASP B 1 293 ? 30.078 5.305 -68.812 1 18.11 293 ASP B CA 1
ATOM 4635 C C . ASP B 1 293 ? 29.391 6.668 -68.688 1 18.11 293 ASP B C 1
ATOM 4637 O O . ASP B 1 293 ? 30.016 7.699 -69 1 18.11 293 ASP B O 1
ATOM 4641 N N . GLY B 1 294 ? 28.031 6.754 -69.188 1 18.5 294 GLY B N 1
ATOM 4642 C CA . GLY B 1 294 ? 27.641 7.391 -70.438 1 18.5 294 GLY B CA 1
ATOM 4643 C C . GLY B 1 294 ? 27.578 8.906 -70.312 1 18.5 294 GLY B C 1
ATOM 4644 O O . GLY B 1 294 ? 27.578 9.469 -69.25 1 18.5 294 GLY B O 1
ATOM 4645 N N . SER B 1 295 ? 27.062 9.641 -71.5 1 17.94 295 SER B N 1
ATOM 4646 C CA . SER B 1 295 ? 27.156 10.672 -72.562 1 17.94 295 SER B CA 1
ATOM 4647 C C . SER B 1 295 ? 26.391 11.93 -72.125 1 17.94 295 SER B C 1
ATOM 4649 O O . SER B 1 295 ? 25.172 11.891 -71.875 1 17.94 295 SER B O 1
ATOM 4651 N N . ARG B 1 296 ? 26.922 12.836 -71.438 1 20.28 296 ARG B N 1
ATOM 4652 C CA . ARG B 1 296 ? 26.609 14.258 -71.5 1 20.28 296 ARG B CA 1
ATOM 4653 C C . ARG B 1 296 ? 26.719 14.766 -72.938 1 20.28 296 ARG B C 1
ATOM 4655 O O . ARG B 1 296 ? 27.766 15.258 -73.375 1 20.28 296 ARG B O 1
ATOM 4662 N N . THR B 1 297 ? 26.297 14.109 -74.125 1 17.39 297 THR B N 1
ATOM 4663 C CA . THR B 1 297 ? 26.266 14.773 -75.375 1 17.39 297 THR B CA 1
ATOM 4664 C C . THR B 1 297 ? 25.609 16.141 -75.312 1 17.39 297 THR B C 1
ATOM 4666 O O . THR B 1 297 ? 26.156 17.141 -75.75 1 17.39 297 THR B O 1
ATOM 4669 N N . VAL B 1 298 ? 24.328 16.188 -75.875 1 18.83 298 VAL B N 1
ATOM 4670 C CA . VAL B 1 298 ? 24.031 16.812 -77.188 1 18.83 298 VAL B CA 1
ATOM 4671 C C . VAL B 1 298 ? 23.938 18.328 -77 1 18.83 298 VAL B C 1
ATOM 4673 O O . VAL B 1 298 ? 23.875 18.828 -75.875 1 18.83 298 VAL B O 1
ATOM 4676 N N . GLU B 1 299 ? 22.891 18.922 -77.875 1 21.33 299 GLU B N 1
ATOM 4677 C CA . GLU B 1 299 ? 22.625 19.922 -78.875 1 21.33 299 GLU B CA 1
ATOM 4678 C C . GLU B 1 299 ? 22.188 21.234 -78.25 1 21.33 299 GLU B C 1
ATOM 4680 O O . GLU B 1 299 ? 22.75 22.297 -78.562 1 21.33 299 GLU B O 1
ATOM 4685 N N . GLY B 1 300 ? 20.766 21.688 -78.438 1 22.06 300 GLY B N 1
ATOM 4686 C CA . GLY B 1 300 ? 20.469 23.078 -78.75 1 22.06 300 GLY B CA 1
ATOM 4687 C C . GLY B 1 300 ? 20.656 24.016 -77.562 1 22.06 300 GLY B C 1
ATOM 4688 O O . GLY B 1 300 ? 20.516 23.594 -76.438 1 22.06 300 GLY B O 1
#